Protein AF-A0A6A4Z0M7-F1 (afdb_monomer_lite)

Radius of gyration: 63.77 Å; chains: 1; bounding box: 146×40×211 Å

InterPro domains:
  IPR013594 Dynein heavy chain, tail [PF08385] (12-282)
  IPR026983 Dynein heavy chain [PTHR46532] (12-653)

pLDDT: mean 80.65, std 9.2, range [35.69, 92.56]

Secondary structure (DSSP, 8-state):
-HHHHHHHHHHHHHHHHHHHHHHHHHHHHHHHHHHHHS---HHHHHHHHHHHHHH---HHHHHHHHHHHHHHHHHHHHHHHHHHHHHHHHTTS----TT--HHHHHHHHHHHHHHHHHHHHHHHHT-HHHHTSTTHHHHHHHHHHHHHHHHHHHHHHHHHHHHHHHHHHHGGGSBSEEE-TTT--EEE---HHHHHHHHHHHHHHHTTPPPPHHHHHHHHTHHHHHHHHHHHHHHHHHHHHHHHTS-HHHHHHHHHHHHHHHHHHHHHHHT-BTT-TTHHHHHHHHHHHHHHHHHHHHHHHHIIIIIIIHHHHHHHH--SS---SS--B-HHHHHHHHHHHHHHHHHHHHHHHHHHHHHHHHHHHHHHHS---TTSPPPPHHHHHHHHHHHHHHHHHHHHHHHHHHHHHHHHHHT--TTS--S--PPPSEEEEEEEETTEEEEES-HHHHHHHHHHHHHHHHHHGGG-BPSS-TTS-TTT--BTHHHHHT-HHHHHHHHHHHHHHHHHHHHHHHHHHHGGGGTHHHHS-HHHHHHHHHTT---HHHHHHHHHHHHHHHHHHHHS-SEEEETTEEEE-HHHHHHHHHHHHHHHHHHHHHHHHHHHHHHHHHHHHHHHHHHHHTS---SHHHHHHHHHHHHHHHHHHHHHHHHHTTT-

Sequence (656 aa):
MYSFHNFLCSVTDYVEFNVRISDLEGLLQKFINDSFENITSIEHSLNLLRKFQTILQRENLKSDLDSKFNVIFQNYGLELEHVLQQYERHKHNPPYPRNLPPVAGNITWSRHLLKRIEEPMKKFESNQNVLASKDAKRIIRMYNKVARTLVAFEYIWYQAWVQYIDTAKAGLQATLIIRHPEDNVLYVNFDPEILQLLREAKCLDRMGIEIPESAKIVLLQEEKFKNYYNELQFALSEYDRIVTKVIPVTAMLLRPHFNDMEFKLRPGMITLTWTSMNIEAYRNHIHTGLQRLEELVTNINDIIENRVEKNLRIVSKTMLVDLPIDQSFSLDEFVTMQSNNIRRAGALLQGKNIEIENAVEDLLKIITQYPLDSHIESVSAEEAMKLKKHYNHFMYQALLHCTKNSLNSIKKRVASRAGANSVMLERPFFEVDVQLSIPRVQLNPSLDEIQLAINRAAQTVLAAAKELFDWGQNDVAKEERTTFFERITKDIEIVRVVLLLTGSVQGLRNTVTEYLESFKQHEWLWMENKDMSYENFLKKNPELQDFERKLKSFVIIDEDITALPAVHNIGALSLNTRNIKLQLKHENAQWKLKYSDNLHNQARKKMESLTEYFRSTMGKLNRKVVDLDSLRFVMNLLKEVRARESGINMEINPVL

Structure (mmCIF, N/CA/C/O backbone):
data_AF-A0A6A4Z0M7-F1
#
_entry.id   AF-A0A6A4Z0M7-F1
#
loop_
_atom_site.group_PDB
_atom_site.id
_atom_site.type_symbol
_atom_site.label_atom_id
_atom_site.label_alt_id
_atom_site.label_comp_id
_atom_site.label_asym_id
_atom_site.label_entity_id
_atom_site.label_seq_id
_atom_site.pdbx_PDB_ins_code
_atom_site.Cartn_x
_atom_site.Cartn_y
_atom_site.Cartn_z
_atom_site.occupancy
_atom_site.B_iso_or_equiv
_atom_site.auth_seq_id
_atom_site.auth_comp_id
_atom_site.auth_asym_id
_atom_site.auth_atom_id
_atom_site.pdbx_PDB_model_num
ATOM 1 N N . MET A 1 1 ? -7.366 0.501 -132.952 1.00 50.88 1 MET A N 1
ATOM 2 C CA . MET A 1 1 ? -7.903 1.605 -132.120 1.00 50.88 1 MET A CA 1
ATOM 3 C C . MET A 1 1 ? -8.005 1.260 -130.632 1.00 50.88 1 MET A C 1
ATOM 5 O O . MET A 1 1 ? -7.652 2.117 -129.838 1.00 50.88 1 MET A O 1
ATOM 9 N N . TYR A 1 2 ? -8.386 0.040 -130.227 1.00 48.66 2 TYR A N 1
ATOM 10 C CA . TYR A 1 2 ? -8.541 -0.318 -128.801 1.00 48.66 2 TYR A CA 1
ATOM 11 C C . TYR A 1 2 ? -7.256 -0.250 -127.941 1.00 48.66 2 TYR A C 1
ATOM 13 O O . TYR A 1 2 ? -7.320 0.180 -126.795 1.00 48.66 2 TYR A O 1
ATOM 21 N N . SER A 1 3 ? -6.073 -0.577 -128.478 1.00 51.53 3 SER A N 1
ATOM 22 C CA . SER A 1 3 ? -4.822 -0.545 -127.689 1.00 51.53 3 SER A CA 1
ATOM 23 C C . SER A 1 3 ? -4.262 0.861 -127.430 1.00 51.53 3 SER A C 1
ATOM 25 O O . SER A 1 3 ? -3.597 1.067 -126.424 1.00 51.53 3 SER A O 1
ATOM 27 N N . PHE A 1 4 ? -4.543 1.840 -128.299 1.00 54.16 4 PHE A N 1
ATOM 28 C CA . PHE A 1 4 ? -4.047 3.217 -128.138 1.00 54.16 4 PHE A CA 1
ATOM 29 C C . PHE A 1 4 ? -4.867 4.006 -127.107 1.00 54.16 4 PHE A C 1
ATOM 31 O O . PHE A 1 4 ? -4.313 4.802 -126.356 1.00 54.16 4 PHE A O 1
ATOM 38 N N . HIS A 1 5 ? -6.176 3.740 -127.026 1.00 53.72 5 HIS A N 1
ATOM 39 C CA . HIS A 1 5 ? -7.052 4.345 -126.022 1.00 53.72 5 HIS A CA 1
ATOM 40 C C . HIS A 1 5 ? -6.735 3.830 -124.608 1.00 53.72 5 HIS A C 1
ATOM 42 O O . HIS A 1 5 ? -6.639 4.627 -123.683 1.00 53.72 5 HIS A O 1
ATOM 48 N N . ASN A 1 6 ? -6.443 2.530 -124.457 1.00 54.94 6 ASN A N 1
ATOM 49 C CA . ASN A 1 6 ? -5.992 1.963 -123.180 1.00 54.94 6 ASN A CA 1
ATOM 50 C C . ASN A 1 6 ? -4.621 2.498 -122.733 1.00 54.94 6 ASN A C 1
ATOM 52 O O . ASN A 1 6 ? -4.396 2.665 -121.539 1.00 54.94 6 ASN A O 1
ATOM 56 N N . PHE A 1 7 ? -3.711 2.796 -123.668 1.00 58.19 7 PHE A N 1
ATOM 57 C CA . PHE A 1 7 ? -2.398 3.354 -123.330 1.00 58.19 7 PHE A CA 1
ATOM 58 C C . PHE A 1 7 ? -2.492 4.824 -122.891 1.00 58.19 7 PHE A C 1
ATOM 60 O O . PHE A 1 7 ? -1.874 5.209 -121.906 1.00 58.19 7 PHE A O 1
ATOM 67 N N . LEU A 1 8 ? -3.314 5.637 -123.566 1.00 57.59 8 LEU A N 1
ATOM 68 C CA . LEU A 1 8 ? -3.583 7.017 -123.143 1.00 57.59 8 LEU A CA 1
ATOM 69 C C . LEU A 1 8 ? -4.331 7.080 -121.805 1.00 57.59 8 LEU A C 1
ATOM 71 O O . LEU A 1 8 ? -3.946 7.887 -120.967 1.00 57.59 8 LEU A O 1
ATOM 75 N N . CYS A 1 9 ? -5.314 6.198 -121.581 1.00 58.38 9 CYS A N 1
ATOM 76 C CA . CYS A 1 9 ? -6.014 6.085 -120.296 1.00 58.38 9 CYS A CA 1
ATOM 77 C C . CYS A 1 9 ? -5.044 5.686 -119.169 1.00 58.38 9 CYS A C 1
ATOM 79 O O . CYS A 1 9 ? -5.021 6.313 -118.119 1.00 58.38 9 CYS A O 1
ATOM 81 N N . SER A 1 10 ? -4.143 4.730 -119.427 1.00 60.78 10 SER A N 1
ATOM 82 C CA . SER A 1 10 ? -3.095 4.327 -118.480 1.00 60.78 10 SER A CA 1
ATOM 83 C C . SER A 1 10 ? -2.123 5.458 -118.126 1.00 60.78 10 SER A C 1
ATOM 85 O O . SER A 1 10 ? -1.654 5.513 -116.990 1.00 60.78 10 SER A O 1
ATOM 87 N N . VAL A 1 11 ? -1.789 6.342 -119.070 1.00 67.31 11 VAL A N 1
ATOM 88 C CA . VAL A 1 11 ? -0.886 7.475 -118.815 1.00 67.31 11 VAL A CA 1
ATOM 89 C C . VAL A 1 11 ? -1.600 8.575 -118.030 1.00 67.31 11 VAL A C 1
ATOM 91 O O . VAL A 1 11 ? -1.011 9.122 -117.099 1.00 67.31 11 VAL A O 1
ATOM 94 N N . THR A 1 12 ? -2.863 8.876 -118.345 1.00 70.69 12 THR A N 1
ATOM 95 C CA . THR A 1 12 ? -3.663 9.819 -117.548 1.00 70.69 12 THR A CA 1
ATOM 96 C C . THR A 1 12 ? -3.908 9.302 -116.132 1.00 70.69 12 THR A C 1
ATOM 98 O O . THR A 1 12 ? -3.716 10.060 -115.183 1.00 70.69 12 THR A O 1
ATOM 101 N N . ASP A 1 13 ? -4.191 8.007 -115.974 1.00 71.56 13 ASP A N 1
ATOM 102 C CA . ASP A 1 13 ? -4.366 7.365 -114.666 1.00 71.56 13 ASP A CA 1
ATOM 103 C C . ASP A 1 13 ? -3.060 7.376 -113.852 1.00 71.56 13 ASP A C 1
ATOM 105 O O . ASP A 1 13 ? -3.078 7.586 -112.641 1.00 71.56 13 ASP A O 1
ATOM 109 N N . TYR A 1 14 ? -1.902 7.210 -114.504 1.00 78.12 14 TYR A N 1
ATOM 110 C CA . TYR A 1 14 ? -0.591 7.288 -113.849 1.00 78.12 14 TYR A CA 1
ATOM 111 C C . TYR A 1 14 ? -0.248 8.706 -113.371 1.00 78.12 14 TYR A C 1
ATOM 113 O O . TYR A 1 14 ? 0.311 8.884 -112.286 1.00 78.12 14 TYR A O 1
ATOM 121 N N . VAL A 1 15 ? -0.586 9.731 -114.159 1.00 78.88 15 VAL A N 1
ATOM 122 C CA . VAL A 1 15 ? -0.394 11.130 -113.753 1.00 78.88 15 VAL A CA 1
ATOM 123 C C . VAL A 1 15 ? -1.333 11.484 -112.600 1.00 78.88 15 VAL A C 1
ATOM 125 O O . VAL A 1 15 ? -0.874 12.055 -111.612 1.00 78.88 15 VAL A O 1
ATOM 128 N N . GLU A 1 16 ? -2.607 11.085 -112.660 1.00 79.00 16 GLU A N 1
ATOM 129 C CA . GLU A 1 16 ? -3.559 11.307 -111.564 1.00 79.00 16 GLU A CA 1
ATOM 130 C C . GLU A 1 16 ? -3.144 10.555 -110.287 1.00 79.00 16 GLU A C 1
ATOM 132 O O . GLU A 1 16 ? -3.212 11.104 -109.185 1.00 79.00 16 GLU A O 1
ATOM 137 N N . PHE A 1 17 ? -2.622 9.333 -110.419 1.00 82.88 17 PHE A N 1
ATOM 138 C CA . PHE A 1 17 ? -2.058 8.576 -109.303 1.00 82.88 17 PHE A CA 1
ATOM 139 C C . PHE A 1 17 ? -0.859 9.290 -108.663 1.00 82.88 17 PHE A C 1
ATOM 141 O O . PHE A 1 17 ? -0.808 9.406 -107.440 1.00 82.88 17 PHE A O 1
ATOM 148 N N . ASN A 1 18 ? 0.077 9.821 -109.456 1.00 81.00 18 ASN A N 1
ATOM 149 C CA . ASN A 1 18 ? 1.222 10.568 -108.922 1.00 81.00 18 ASN A CA 1
ATOM 150 C C . ASN A 1 18 ? 0.806 11.858 -108.208 1.00 81.00 18 ASN A C 1
ATOM 152 O O . ASN A 1 18 ? 1.389 12.184 -107.175 1.00 81.00 18 ASN A O 1
ATOM 156 N N . VAL A 1 19 ? -0.222 12.556 -108.701 1.00 82.75 19 VAL A N 1
ATOM 157 C CA . VAL A 1 19 ? -0.791 13.720 -108.001 1.00 82.75 19 VAL A CA 1
ATOM 158 C C . VAL A 1 19 ? -1.369 13.295 -106.648 1.00 82.75 19 VAL A C 1
ATOM 160 O O . VAL A 1 19 ? -1.004 13.875 -105.630 1.00 82.75 19 VAL A O 1
ATOM 163 N N . ARG A 1 20 ? -2.161 12.213 -106.590 1.00 81.69 20 ARG A N 1
ATOM 164 C CA . ARG A 1 20 ? -2.709 11.699 -105.317 1.00 81.69 20 ARG A CA 1
ATOM 165 C C . ARG A 1 20 ? -1.632 11.211 -104.346 1.00 81.69 20 ARG A C 1
ATOM 167 O O . ARG A 1 20 ? -1.790 11.354 -103.136 1.00 81.69 20 ARG A O 1
ATOM 174 N N . ILE A 1 21 ? -0.541 10.634 -104.851 1.00 82.06 21 ILE A N 1
ATOM 175 C CA . ILE A 1 21 ? 0.611 10.243 -104.030 1.00 82.06 21 ILE A CA 1
ATOM 176 C C . ILE A 1 21 ? 1.326 11.479 -103.476 1.00 82.06 21 ILE A C 1
ATOM 178 O O . ILE A 1 21 ? 1.667 11.482 -102.296 1.00 82.06 21 ILE A O 1
ATOM 182 N N . SER A 1 22 ? 1.499 12.531 -104.278 1.00 79.19 22 SER A N 1
ATOM 183 C CA . SER A 1 22 ? 2.074 13.800 -103.817 1.00 79.19 22 SER A CA 1
ATOM 184 C C . SER A 1 22 ? 1.192 14.482 -102.764 1.00 79.19 22 SER A C 1
ATOM 186 O O . SER A 1 22 ? 1.711 15.005 -101.780 1.00 79.19 22 SER A O 1
ATOM 188 N N . ASP A 1 23 ? -0.134 14.437 -102.920 1.00 82.56 23 ASP A N 1
ATOM 189 C CA . ASP A 1 23 ? -1.076 14.966 -101.926 1.00 82.56 23 ASP A CA 1
ATOM 190 C C . ASP A 1 23 ? -1.008 14.176 -100.610 1.00 82.56 23 ASP A C 1
ATOM 192 O O . ASP A 1 23 ? -0.993 14.757 -99.522 1.00 82.56 23 ASP A O 1
ATOM 196 N N . LEU A 1 24 ? -0.908 12.844 -100.689 1.00 81.12 24 LEU A N 1
ATOM 197 C CA . LEU A 1 24 ? -0.743 11.981 -99.518 1.00 81.12 24 LEU A CA 1
ATOM 198 C C . LEU A 1 24 ? 0.604 12.216 -98.814 1.00 81.12 24 LEU A C 1
ATOM 200 O O . LEU A 1 24 ? 0.658 12.213 -97.585 1.00 81.12 24 LEU A O 1
ATOM 204 N N . GLU A 1 25 ? 1.679 12.469 -99.564 1.00 76.69 25 GLU A N 1
ATOM 205 C CA . GLU A 1 25 ? 2.967 12.890 -99.003 1.00 76.69 25 GLU A CA 1
ATOM 206 C C . GLU A 1 25 ? 2.863 14.243 -98.290 1.00 76.69 25 GLU A C 1
ATOM 208 O O . GLU A 1 25 ? 3.369 14.376 -97.176 1.00 76.69 25 GLU A O 1
ATOM 213 N N . GLY A 1 26 ? 2.144 15.211 -98.865 1.00 79.88 26 GLY A N 1
ATOM 214 C CA . GLY A 1 26 ? 1.877 16.499 -98.221 1.00 79.88 26 GLY A CA 1
ATOM 215 C C . GLY A 1 26 ? 1.088 16.359 -96.913 1.00 79.88 26 GLY A C 1
ATOM 216 O O . GLY A 1 26 ? 1.413 17.005 -95.913 1.00 79.88 26 GLY A O 1
ATOM 217 N N . LEU A 1 27 ? 0.092 15.466 -96.874 1.00 81.44 27 LEU A N 1
ATOM 218 C CA . LEU A 1 27 ? -0.661 15.152 -95.654 1.00 81.44 27 LEU A CA 1
ATOM 219 C C . LEU A 1 27 ? 0.207 14.455 -94.595 1.00 81.44 27 LEU A C 1
ATOM 221 O O . LEU A 1 27 ? 0.104 14.788 -93.414 1.00 81.44 27 LEU A O 1
ATOM 225 N N . LEU A 1 28 ? 1.082 13.527 -94.999 1.00 79.56 28 LEU A N 1
ATOM 226 C CA . LEU A 1 28 ? 2.035 12.875 -94.095 1.00 79.56 28 LEU A CA 1
ATOM 227 C C . LEU A 1 28 ? 3.052 13.869 -93.530 1.00 79.56 28 LEU A C 1
ATOM 229 O O . LEU A 1 28 ? 3.321 13.837 -92.331 1.00 79.56 28 LEU A O 1
ATOM 233 N N . GLN A 1 29 ? 3.576 14.776 -94.354 1.00 78.25 29 GLN A N 1
ATOM 234 C CA . GLN A 1 29 ? 4.488 15.823 -93.901 1.00 78.25 29 GLN A CA 1
ATOM 235 C C . GLN A 1 29 ? 3.805 16.748 -92.887 1.00 78.25 29 GLN A C 1
ATOM 237 O O . GLN A 1 29 ? 4.373 17.050 -91.838 1.00 78.25 29 GLN A O 1
ATOM 242 N N . LYS A 1 30 ? 2.552 17.143 -93.143 1.00 81.31 30 LYS A N 1
ATOM 243 C CA . LYS A 1 30 ? 1.756 17.918 -92.184 1.00 81.31 30 LYS A CA 1
ATOM 244 C C . LYS A 1 30 ? 1.558 17.161 -90.867 1.00 81.31 30 LYS A C 1
ATOM 246 O O . LYS A 1 30 ? 1.801 17.720 -89.807 1.00 81.31 30 LYS A O 1
ATOM 251 N N . PHE A 1 31 ? 1.221 15.874 -90.926 1.00 81.19 31 PHE A N 1
ATOM 252 C CA . PHE A 1 31 ? 1.062 15.039 -89.733 1.00 81.19 31 PHE A CA 1
ATOM 253 C C . PHE A 1 31 ? 2.360 14.894 -88.918 1.00 81.19 31 PHE A C 1
ATOM 255 O O . PHE A 1 31 ? 2.330 14.938 -87.686 1.00 81.19 31 PHE A O 1
ATOM 262 N N . ILE A 1 32 ? 3.508 14.743 -89.588 1.00 78.06 32 ILE A N 1
ATOM 263 C CA . ILE A 1 32 ? 4.829 14.717 -88.944 1.00 78.06 32 ILE A CA 1
ATOM 264 C C . ILE A 1 32 ? 5.106 16.065 -88.273 1.00 78.06 32 ILE A C 1
ATOM 266 O O . ILE A 1 32 ? 5.493 16.094 -87.106 1.00 78.06 32 ILE A O 1
ATOM 270 N N . ASN A 1 33 ? 4.867 17.176 -88.972 1.00 79.88 33 ASN A N 1
ATOM 271 C CA . ASN A 1 33 ? 5.033 18.522 -88.427 1.00 79.88 33 ASN A CA 1
ATOM 272 C C . ASN A 1 33 ? 4.191 18.733 -87.162 1.00 79.88 33 ASN A C 1
ATOM 274 O O . ASN A 1 33 ? 4.767 19.043 -86.120 1.00 79.88 33 ASN A O 1
ATOM 278 N N . ASP A 1 34 ? 2.889 18.449 -87.226 1.00 79.50 34 ASP A N 1
ATOM 279 C CA . ASP A 1 34 ? 1.951 18.598 -86.106 1.00 79.50 34 ASP A CA 1
ATOM 280 C C . ASP A 1 34 ? 2.355 17.716 -84.902 1.00 79.50 34 ASP A C 1
ATOM 282 O O . ASP A 1 34 ? 2.246 18.123 -83.743 1.00 79.50 34 ASP A O 1
ATOM 286 N N . SER A 1 35 ? 2.891 16.514 -85.157 1.00 77.19 35 SER A N 1
ATOM 287 C CA . SER A 1 35 ? 3.343 15.586 -84.106 1.00 77.19 35 SER A CA 1
ATOM 288 C C . SER A 1 35 ? 4.581 16.079 -83.346 1.00 77.19 35 SER A C 1
ATOM 290 O O . SER A 1 35 ? 4.763 15.732 -82.178 1.00 77.19 35 SER A O 1
ATOM 292 N N . PHE A 1 36 ? 5.443 16.872 -83.991 1.00 74.75 36 PHE A N 1
ATOM 293 C CA . PHE A 1 36 ? 6.671 17.410 -83.394 1.00 74.75 36 PHE A CA 1
ATOM 294 C C . PHE A 1 36 ? 6.535 18.867 -82.909 1.00 74.75 36 PHE A C 1
ATOM 296 O O . PHE A 1 36 ? 7.485 19.394 -82.334 1.00 74.75 36 PHE A O 1
ATOM 303 N N . GLU A 1 37 ? 5.380 19.516 -83.083 1.00 71.94 37 GLU A N 1
ATOM 304 C CA . GLU A 1 37 ? 5.102 20.835 -82.491 1.00 71.94 37 GLU A CA 1
ATOM 305 C C . GLU A 1 37 ? 4.818 20.750 -80.980 1.00 71.94 37 GLU A C 1
ATOM 307 O O . GLU A 1 37 ? 5.253 21.614 -80.221 1.00 71.94 37 GLU A O 1
ATOM 312 N N . ASN A 1 38 ? 4.179 19.668 -80.514 1.00 66.69 38 ASN A N 1
ATOM 313 C CA . ASN A 1 38 ? 3.804 19.461 -79.107 1.00 66.69 38 ASN A CA 1
ATOM 314 C C . ASN A 1 38 ? 4.662 18.390 -78.411 1.00 66.69 38 ASN A C 1
ATOM 316 O O . ASN A 1 38 ? 4.164 17.387 -77.894 1.00 66.69 38 ASN A O 1
ATOM 320 N N . ILE A 1 39 ? 5.978 18.595 -78.391 1.00 66.94 39 ILE A N 1
ATOM 321 C CA . ILE A 1 39 ? 6.915 17.676 -77.733 1.00 66.94 39 ILE A CA 1
ATOM 322 C C . ILE A 1 39 ? 6.920 17.905 -76.214 1.00 66.94 39 ILE A C 1
ATOM 324 O O . ILE A 1 39 ? 7.393 18.931 -75.735 1.00 66.94 39 ILE A O 1
ATOM 328 N N . THR A 1 40 ? 6.468 16.913 -75.442 1.00 66.69 40 THR A N 1
ATOM 329 C CA . THR A 1 40 ? 6.517 16.929 -73.964 1.00 66.69 40 THR A CA 1
ATOM 330 C C . THR A 1 40 ? 7.751 16.237 -73.379 1.00 66.69 40 THR A C 1
ATOM 332 O O . THR A 1 40 ? 8.163 16.549 -72.266 1.00 66.69 40 THR A O 1
ATOM 335 N N . SER A 1 41 ? 8.357 15.295 -74.109 1.00 76.00 41 SER A N 1
ATOM 336 C CA . SER A 1 41 ? 9.548 14.557 -73.672 1.00 76.00 41 SER A CA 1
ATOM 337 C C . SER A 1 41 ? 10.478 14.252 -74.843 1.00 76.00 41 SER A C 1
ATOM 339 O O . SER A 1 41 ? 10.046 13.795 -75.908 1.00 76.00 41 SER A O 1
ATOM 341 N N . ILE A 1 42 ? 11.777 14.467 -74.625 1.00 77.69 42 ILE A N 1
ATOM 342 C CA . ILE A 1 42 ? 12.834 14.203 -75.608 1.00 77.69 42 ILE A CA 1
ATOM 343 C C . ILE A 1 42 ? 12.934 12.707 -75.901 1.00 77.69 42 ILE A C 1
ATOM 345 O O . ILE A 1 42 ? 13.055 12.310 -77.057 1.00 77.69 42 ILE A O 1
ATOM 349 N N . GLU A 1 43 ? 12.807 11.854 -74.884 1.00 75.69 43 GLU A N 1
ATOM 350 C CA . GLU A 1 43 ? 12.867 10.403 -75.066 1.00 75.69 43 GLU A CA 1
ATOM 351 C C . GLU A 1 43 ? 11.693 9.876 -75.898 1.00 75.69 43 GLU A C 1
ATOM 353 O O . GLU A 1 43 ? 11.891 9.065 -76.807 1.00 75.69 43 GLU A O 1
ATOM 358 N N . HIS A 1 44 ? 10.481 10.366 -75.627 1.00 79.50 44 HIS A N 1
ATOM 359 C CA . HIS A 1 44 ? 9.305 10.005 -76.414 1.00 79.50 44 HIS A CA 1
ATOM 360 C C . HIS A 1 44 ? 9.462 10.445 -77.873 1.00 79.50 44 HIS A C 1
ATOM 362 O O . HIS A 1 44 ? 9.219 9.659 -78.788 1.00 79.50 44 HIS A O 1
ATOM 368 N N . SER A 1 45 ? 9.956 11.665 -78.085 1.00 78.94 45 SER A N 1
ATOM 369 C CA . SER A 1 45 ? 10.145 12.243 -79.419 1.00 78.94 45 SER A CA 1
ATOM 370 C C . SER A 1 45 ? 11.231 11.530 -80.217 1.00 78.94 45 SER A C 1
ATOM 372 O O . SER A 1 45 ? 11.049 11.272 -81.403 1.00 78.94 45 SER A O 1
ATOM 374 N N . LEU A 1 46 ? 12.328 11.128 -79.571 1.00 75.88 46 LEU A N 1
ATOM 375 C CA . LEU A 1 46 ? 13.377 10.320 -80.196 1.00 75.88 46 LEU A CA 1
ATOM 376 C C . LEU A 1 46 ? 12.879 8.922 -80.579 1.00 75.88 46 LEU A C 1
ATOM 378 O O . LEU A 1 46 ? 13.215 8.418 -81.651 1.00 75.88 46 LEU A O 1
ATOM 382 N N . ASN A 1 47 ? 12.056 8.295 -79.735 1.00 78.62 47 ASN A N 1
ATOM 383 C CA . ASN A 1 47 ? 11.450 7.001 -80.047 1.00 78.62 47 ASN A CA 1
ATOM 384 C C . ASN A 1 47 ? 10.425 7.106 -81.187 1.00 78.62 47 ASN A C 1
ATOM 386 O O . ASN A 1 47 ? 10.396 6.241 -82.064 1.00 78.62 47 ASN A O 1
ATOM 390 N N . LEU A 1 48 ? 9.608 8.162 -81.202 1.00 80.00 48 LEU A N 1
ATOM 391 C CA . LEU A 1 48 ? 8.649 8.436 -82.272 1.00 80.00 48 LEU A CA 1
ATOM 392 C C . LEU A 1 48 ? 9.365 8.684 -83.606 1.00 80.00 48 LEU A C 1
ATOM 394 O O . LEU A 1 48 ? 9.006 8.091 -84.622 1.00 80.00 48 LEU A O 1
ATOM 398 N N . LEU A 1 49 ? 10.439 9.475 -83.585 1.00 77.62 49 LEU A N 1
ATOM 399 C CA . LEU A 1 49 ? 11.264 9.738 -84.759 1.00 77.62 49 LEU A CA 1
ATOM 400 C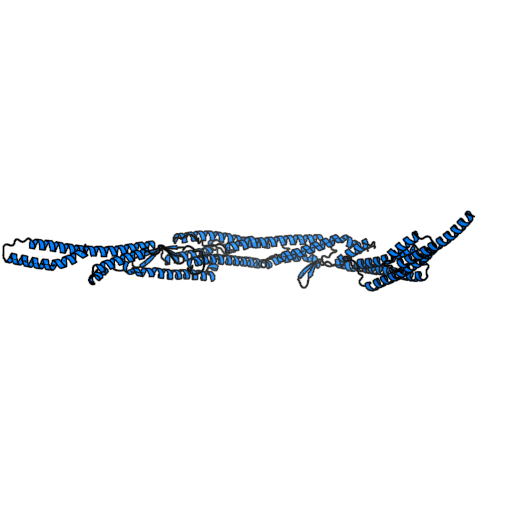 C . LEU A 1 49 ? 11.895 8.453 -85.310 1.00 77.62 49 LEU A C 1
ATOM 402 O O . LEU A 1 49 ? 11.839 8.222 -86.516 1.00 77.62 49 LEU A O 1
ATOM 406 N N . ARG A 1 50 ? 12.418 7.565 -84.451 1.00 76.69 50 ARG A N 1
ATOM 407 C CA . ARG A 1 50 ? 12.930 6.248 -84.880 1.00 76.69 50 ARG A CA 1
ATOM 408 C C . ARG A 1 50 ? 11.857 5.387 -85.553 1.00 76.69 50 ARG A C 1
ATOM 410 O O . ARG A 1 50 ? 12.142 4.721 -86.549 1.00 76.69 50 ARG A O 1
ATOM 417 N N . LYS A 1 51 ? 10.619 5.407 -85.045 1.00 79.31 51 LYS A N 1
ATOM 418 C CA . LYS A 1 51 ? 9.493 4.702 -85.681 1.00 79.31 51 LYS A CA 1
ATOM 419 C C . LYS A 1 51 ? 9.202 5.269 -87.071 1.00 79.31 51 LYS A C 1
ATOM 421 O O . LYS A 1 51 ? 9.087 4.493 -88.016 1.00 79.31 51 LYS A O 1
ATOM 426 N N . PHE A 1 52 ? 9.165 6.593 -87.221 1.00 76.75 52 PHE A N 1
ATOM 427 C CA . PHE A 1 52 ? 8.962 7.224 -88.527 1.00 76.75 52 PHE A CA 1
ATOM 428 C C . PHE A 1 52 ? 10.112 6.959 -89.507 1.00 76.75 52 PHE A C 1
ATOM 430 O O . PHE A 1 52 ? 9.840 6.646 -90.660 1.00 76.75 52 PHE A O 1
ATOM 437 N N . GLN A 1 53 ? 11.370 6.959 -89.052 1.00 74.00 53 GLN A N 1
ATOM 438 C CA . GLN A 1 53 ? 12.527 6.574 -89.877 1.00 74.00 53 GLN A CA 1
ATOM 439 C C . GLN A 1 53 ? 12.469 5.118 -90.364 1.00 74.00 53 GLN A C 1
ATOM 441 O O . GLN A 1 53 ? 12.978 4.809 -91.435 1.00 74.00 53 GLN A O 1
ATOM 446 N N . THR A 1 54 ? 11.850 4.219 -89.593 1.00 75.81 54 THR A N 1
ATOM 447 C CA . THR A 1 54 ? 11.687 2.811 -89.996 1.00 75.81 54 THR A CA 1
ATOM 448 C C . THR A 1 54 ? 10.590 2.650 -91.054 1.00 75.81 54 THR A C 1
ATOM 450 O O . THR A 1 54 ? 10.699 1.801 -91.935 1.00 75.81 54 THR A O 1
ATOM 453 N N . ILE A 1 55 ? 9.533 3.464 -90.976 1.00 74.50 55 ILE A N 1
ATOM 454 C CA . ILE A 1 55 ? 8.351 3.382 -91.849 1.00 74.50 55 ILE A CA 1
ATOM 455 C C . ILE A 1 55 ? 8.565 4.145 -93.170 1.00 74.50 55 ILE A C 1
ATOM 457 O O . ILE A 1 55 ? 8.040 3.741 -94.207 1.00 74.50 55 ILE A O 1
ATOM 461 N N . LEU A 1 56 ? 9.336 5.237 -93.154 1.00 69.44 56 LEU A N 1
ATOM 462 C CA . LEU A 1 56 ? 9.490 6.161 -94.281 1.00 69.44 56 LEU A CA 1
ATOM 463 C C . LEU A 1 56 ? 10.885 6.018 -94.914 1.00 69.44 56 LEU A C 1
ATOM 465 O O . LEU A 1 56 ? 11.877 6.462 -94.346 1.00 69.44 56 LEU A O 1
ATOM 469 N N . GLN A 1 57 ? 10.962 5.431 -96.115 1.00 66.75 57 GLN A N 1
ATOM 470 C CA . GLN A 1 57 ? 12.222 5.276 -96.872 1.00 66.75 57 GLN A CA 1
ATOM 471 C C . GLN A 1 57 ? 12.361 6.223 -98.080 1.00 66.75 57 GLN A C 1
ATOM 473 O O . GLN A 1 57 ? 13.353 6.157 -98.802 1.00 66.75 57 GLN A O 1
ATOM 478 N N . ARG A 1 58 ? 11.385 7.108 -98.322 1.00 68.56 58 ARG A N 1
ATOM 479 C CA . ARG A 1 58 ? 11.414 8.059 -99.450 1.00 68.56 58 ARG A CA 1
ATOM 480 C C . ARG A 1 58 ? 12.302 9.271 -99.138 1.00 68.56 58 ARG A C 1
ATOM 482 O O . ARG A 1 58 ? 12.267 9.794 -98.026 1.00 68.56 58 ARG A O 1
ATOM 489 N N . GLU A 1 59 ? 13.061 9.744 -100.128 1.00 67.00 59 GLU A N 1
ATOM 490 C CA . GLU A 1 59 ? 14.099 10.776 -99.949 1.00 67.00 59 GLU A CA 1
ATOM 491 C C . GLU A 1 59 ? 13.557 12.136 -99.470 1.00 67.00 59 GLU A C 1
ATOM 493 O O . GLU A 1 59 ? 14.151 12.738 -98.575 1.00 67.00 59 GLU A O 1
ATOM 498 N N . ASN A 1 60 ? 12.399 12.581 -99.975 1.00 67.31 60 ASN A N 1
ATOM 499 C CA . ASN A 1 60 ? 11.783 13.860 -99.579 1.00 67.31 60 ASN A CA 1
ATOM 500 C C . ASN A 1 60 ? 11.344 13.890 -98.107 1.00 67.31 60 ASN A C 1
ATOM 502 O O . ASN A 1 60 ? 11.433 14.919 -97.448 1.00 67.31 60 ASN A O 1
ATOM 506 N N . LEU A 1 61 ? 10.892 12.755 -97.570 1.00 67.81 61 LEU A N 1
ATOM 507 C CA . LEU A 1 61 ? 10.471 12.649 -96.169 1.00 67.81 61 LEU A CA 1
ATOM 508 C C . LEU A 1 61 ? 11.672 12.474 -95.231 1.00 67.81 61 LEU A C 1
ATOM 510 O O . LEU A 1 61 ? 11.605 12.827 -94.057 1.00 67.81 61 LEU A O 1
ATOM 514 N N . LYS A 1 62 ? 12.797 11.965 -95.743 1.00 69.81 62 LYS A N 1
ATOM 515 C CA . LYS A 1 62 ? 14.035 11.806 -94.976 1.00 69.81 62 LYS A CA 1
ATOM 516 C C . LYS A 1 62 ? 14.671 13.155 -94.625 1.00 69.81 62 LYS A C 1
ATOM 518 O O . LYS A 1 62 ? 15.101 13.335 -93.489 1.00 69.81 62 LYS A O 1
ATOM 523 N N . SER A 1 63 ? 14.684 14.107 -95.560 1.00 70.69 63 SER A N 1
ATOM 524 C CA . SER A 1 63 ? 15.179 15.467 -95.298 1.00 70.69 63 SER A CA 1
ATOM 525 C C . SER A 1 63 ? 14.298 16.224 -94.294 1.00 70.69 63 SER A C 1
ATOM 527 O O . SER A 1 63 ? 14.818 16.935 -93.432 1.00 70.69 63 SER A O 1
ATOM 529 N N . ASP A 1 64 ? 12.979 16.012 -94.338 1.00 71.88 64 ASP A N 1
ATOM 530 C CA . ASP A 1 64 ? 12.028 16.565 -93.366 1.00 71.88 64 ASP A CA 1
ATOM 531 C C . ASP A 1 64 ? 12.255 15.983 -91.957 1.00 71.88 64 ASP A C 1
ATOM 533 O O . ASP A 1 64 ? 12.360 16.732 -90.983 1.00 71.88 64 ASP A O 1
ATOM 537 N N . LEU A 1 65 ? 12.471 14.667 -91.840 1.00 74.00 65 LEU A N 1
ATOM 538 C CA . LEU A 1 65 ? 12.816 14.010 -90.571 1.00 74.00 65 LEU A CA 1
ATOM 539 C C . LEU A 1 65 ? 14.151 14.502 -89.984 1.00 74.00 65 LEU A C 1
ATOM 541 O O . LEU A 1 65 ? 14.243 14.711 -88.772 1.00 74.00 65 LEU A O 1
ATOM 545 N N . ASP A 1 66 ? 15.168 14.731 -90.819 1.00 72.88 66 ASP A N 1
ATOM 546 C CA . ASP A 1 66 ? 16.451 15.297 -90.378 1.00 72.88 66 ASP A CA 1
ATOM 547 C C . ASP A 1 66 ? 16.281 16.737 -89.852 1.00 72.88 66 ASP A C 1
ATOM 549 O O . ASP A 1 66 ? 16.908 17.126 -88.860 1.00 72.88 66 ASP A O 1
ATOM 553 N N . SER A 1 67 ? 15.371 17.521 -90.443 1.00 76.75 67 SER A N 1
ATOM 554 C CA . SER A 1 67 ? 15.021 18.855 -89.936 1.00 76.75 67 SER A CA 1
ATOM 555 C C . SER A 1 67 ? 14.371 18.793 -88.544 1.00 76.75 67 SER A C 1
ATOM 557 O O . SER A 1 67 ? 14.738 19.566 -87.656 1.00 76.75 67 SER A O 1
ATOM 559 N N . LYS A 1 68 ? 13.489 17.813 -88.296 1.00 76.38 68 LYS A N 1
ATOM 560 C CA . LYS A 1 68 ? 12.850 17.595 -86.985 1.00 76.38 68 LYS A CA 1
ATOM 561 C C . LYS A 1 68 ? 13.813 17.078 -85.934 1.00 76.38 68 LYS A C 1
ATOM 563 O O . LYS A 1 68 ? 13.708 17.461 -84.769 1.00 76.38 68 LYS A O 1
ATOM 568 N N . PHE A 1 69 ? 14.801 16.286 -86.330 1.00 75.88 69 PHE A N 1
ATOM 569 C CA . PHE A 1 69 ? 15.854 15.862 -85.419 1.00 75.88 69 PHE A CA 1
ATOM 570 C C . PHE A 1 69 ? 16.656 17.062 -84.879 1.00 75.88 69 PHE A C 1
ATOM 572 O O . PHE A 1 69 ? 16.972 17.100 -83.689 1.00 75.88 69 PHE A O 1
ATOM 579 N N . ASN A 1 70 ? 16.914 18.084 -85.707 1.00 77.75 70 ASN A N 1
ATOM 580 C CA . ASN A 1 70 ? 17.540 19.332 -85.251 1.00 77.75 70 ASN A CA 1
ATOM 581 C C . ASN A 1 70 ? 16.663 20.099 -84.244 1.00 77.75 70 ASN A C 1
ATOM 583 O O . ASN A 1 70 ? 17.193 20.633 -83.272 1.00 77.75 70 ASN A O 1
ATOM 587 N N . VAL A 1 71 ? 15.336 20.112 -84.424 1.00 79.38 71 VAL A N 1
ATOM 588 C CA . VAL A 1 71 ? 14.391 20.729 -83.468 1.00 79.38 71 VAL A CA 1
ATOM 589 C C . VAL A 1 71 ? 14.428 20.011 -82.115 1.00 79.38 71 VAL A C 1
ATOM 591 O O . VAL A 1 71 ? 14.549 20.652 -81.072 1.00 79.38 71 VAL A O 1
ATOM 594 N N . ILE A 1 72 ? 14.418 18.673 -82.113 1.00 78.94 72 ILE A N 1
ATOM 595 C CA . ILE A 1 72 ? 14.550 17.874 -80.882 1.00 78.94 72 ILE A CA 1
ATOM 596 C C . ILE A 1 72 ? 15.898 18.156 -80.198 1.00 78.94 72 ILE A C 1
ATOM 598 O O . ILE A 1 72 ? 15.966 18.255 -78.973 1.00 78.94 72 ILE A O 1
ATOM 602 N N . PHE A 1 73 ? 16.968 18.331 -80.975 1.00 80.38 73 PHE A N 1
ATOM 603 C CA . PHE A 1 73 ? 18.288 18.656 -80.441 1.00 80.38 73 PHE A CA 1
ATOM 604 C C . PHE A 1 73 ? 18.357 20.074 -79.845 1.00 80.38 73 PHE A C 1
ATOM 606 O O . PHE A 1 73 ? 19.004 20.280 -78.819 1.00 80.38 73 PHE A O 1
ATOM 613 N N . GLN A 1 74 ? 17.653 21.052 -80.422 1.00 80.44 74 GLN A N 1
ATOM 614 C CA . GLN A 1 74 ? 17.506 22.383 -79.819 1.00 80.44 74 GLN A CA 1
ATOM 615 C C . GLN A 1 74 ? 16.723 22.327 -78.498 1.00 80.44 74 GLN A C 1
ATOM 617 O O . GLN A 1 74 ? 17.159 22.932 -77.518 1.00 80.44 74 GLN A O 1
ATOM 622 N N . ASN A 1 75 ? 15.649 21.533 -78.428 1.00 81.44 75 ASN A N 1
ATOM 623 C CA . ASN A 1 75 ? 14.913 21.293 -77.181 1.00 81.44 75 ASN A CA 1
ATOM 624 C C . ASN A 1 75 ? 15.781 20.607 -76.112 1.00 81.44 75 ASN A C 1
ATOM 626 O O . ASN A 1 75 ? 15.684 20.945 -74.935 1.00 81.44 75 ASN A O 1
ATOM 630 N N . TYR A 1 76 ? 16.689 19.710 -76.509 1.00 83.56 76 TYR A N 1
ATOM 631 C CA . TYR A 1 76 ? 17.703 19.152 -75.606 1.00 83.56 76 TYR A CA 1
ATOM 632 C C . TYR A 1 76 ? 18.671 20.218 -75.080 1.00 83.56 76 TYR A C 1
ATOM 634 O O . TYR A 1 76 ? 19.022 20.205 -73.902 1.00 83.56 76 TYR A O 1
ATOM 642 N N . GLY A 1 77 ? 19.053 21.188 -75.916 1.00 83.19 77 GLY A N 1
ATOM 643 C CA . GLY A 1 77 ? 19.803 22.364 -75.472 1.00 83.19 77 GLY A CA 1
ATOM 644 C C . GLY A 1 77 ? 19.083 23.147 -74.365 1.00 83.19 77 GLY A C 1
ATOM 645 O O . GLY A 1 77 ? 19.716 23.507 -73.375 1.00 83.19 77 GLY A O 1
ATOM 646 N N . LEU A 1 78 ? 17.766 23.344 -74.492 1.00 83.38 78 LEU A N 1
ATOM 647 C CA . LEU A 1 78 ? 16.944 24.002 -73.467 1.00 83.38 78 LEU A CA 1
ATOM 648 C C . LEU A 1 78 ? 16.813 23.158 -72.188 1.00 83.38 78 LEU A C 1
ATOM 650 O O . LEU A 1 78 ? 16.894 23.698 -71.085 1.00 83.38 78 LEU A O 1
ATOM 654 N N . GLU A 1 79 ? 16.659 21.834 -72.300 1.00 83.62 79 GLU A N 1
ATOM 655 C CA . GLU A 1 79 ? 16.642 20.948 -71.127 1.00 83.62 79 GLU A CA 1
ATOM 656 C C . GLU A 1 79 ? 17.989 20.965 -70.390 1.00 83.62 79 GLU A C 1
ATOM 658 O O . GLU A 1 79 ? 18.026 20.992 -69.160 1.00 83.62 79 GLU A O 1
ATOM 663 N N . LEU A 1 80 ? 19.101 21.018 -71.124 1.00 84.88 80 LEU A N 1
ATOM 664 C CA . LEU A 1 80 ? 20.435 21.128 -70.546 1.00 84.88 80 LEU A CA 1
ATOM 665 C C . LEU A 1 80 ? 20.627 22.450 -69.786 1.00 84.88 80 LEU A C 1
ATOM 667 O O . LEU A 1 80 ? 21.203 22.452 -68.697 1.00 84.88 80 LEU A O 1
ATOM 671 N N . GLU A 1 81 ? 20.122 23.563 -70.324 1.00 85.44 81 GLU A N 1
ATOM 672 C CA . GLU A 1 81 ? 20.093 24.850 -69.619 1.00 85.44 81 GLU A CA 1
ATOM 673 C C . GLU A 1 81 ? 19.227 24.778 -68.357 1.00 85.44 81 GLU A C 1
ATOM 675 O O . GLU A 1 81 ? 19.632 25.274 -67.305 1.00 85.44 81 GLU A O 1
ATOM 680 N N . HIS A 1 82 ? 18.083 24.094 -68.417 1.00 86.12 82 HIS A N 1
ATOM 681 C CA . HIS A 1 82 ? 17.238 23.880 -67.246 1.00 86.12 82 HIS A CA 1
ATOM 682 C C . HIS A 1 82 ? 17.939 23.037 -66.169 1.00 86.12 82 HIS A C 1
ATOM 684 O O . HIS A 1 82 ? 17.895 23.389 -64.992 1.00 86.12 82 HIS A O 1
ATOM 690 N N . VAL A 1 83 ? 18.634 21.958 -66.546 1.00 85.31 83 VAL A N 1
ATOM 691 C CA . VAL A 1 83 ? 19.427 21.142 -65.608 1.00 85.31 83 VAL A CA 1
ATOM 692 C C . VAL A 1 83 ? 20.566 21.958 -64.992 1.00 85.31 83 VAL A C 1
ATOM 694 O O . VAL A 1 83 ? 20.817 21.847 -63.792 1.00 85.31 83 VAL A O 1
ATOM 697 N N . LEU A 1 84 ? 21.220 22.826 -65.768 1.00 85.44 84 LEU A N 1
ATOM 698 C CA . LEU A 1 84 ? 22.236 23.738 -65.243 1.00 85.44 84 LEU A CA 1
ATOM 699 C C . LEU A 1 84 ? 21.641 24.737 -64.237 1.00 85.44 84 LEU A C 1
ATOM 701 O O . LEU A 1 84 ? 22.206 24.916 -63.160 1.00 85.44 84 LEU A O 1
ATOM 705 N N . GLN A 1 85 ? 20.480 25.327 -64.531 1.00 87.00 85 GLN A N 1
ATOM 706 C CA . GLN A 1 85 ? 19.768 26.200 -63.589 1.00 87.00 85 GLN A CA 1
ATOM 707 C C . GLN A 1 85 ? 19.358 25.453 -62.313 1.00 87.00 85 GLN A C 1
ATOM 709 O O . GLN A 1 85 ? 19.477 25.994 -61.213 1.00 87.00 85 GLN A O 1
ATOM 714 N N . GLN A 1 86 ? 18.903 24.200 -62.435 1.00 85.31 86 GLN A N 1
ATOM 715 C CA . GLN A 1 86 ? 18.606 23.345 -61.283 1.00 85.31 86 GLN A CA 1
ATOM 716 C C . GLN A 1 86 ? 19.861 23.091 -60.443 1.00 85.31 86 GLN A C 1
ATOM 718 O O . GLN A 1 86 ? 19.796 23.181 -59.216 1.00 85.31 86 GLN A O 1
ATOM 723 N N . TYR A 1 87 ? 21.000 22.830 -61.086 1.00 86.56 87 TYR A N 1
ATOM 724 C CA . TYR A 1 87 ? 22.272 22.664 -60.395 1.00 86.56 87 TYR A CA 1
ATOM 725 C C . TYR A 1 87 ? 22.687 23.944 -59.659 1.00 86.56 87 TYR A C 1
ATOM 727 O O . TYR A 1 87 ? 22.956 23.890 -58.464 1.00 86.56 87 TYR A O 1
ATOM 735 N N . GLU A 1 88 ? 22.685 25.102 -60.322 1.00 84.88 88 GLU A N 1
ATOM 736 C CA . GLU A 1 88 ? 23.088 26.377 -59.712 1.00 84.88 88 GLU A CA 1
ATOM 737 C C . GLU A 1 88 ? 22.179 26.782 -58.545 1.00 84.88 88 GLU A C 1
ATOM 739 O O . GLU A 1 88 ? 22.670 27.219 -57.504 1.00 84.88 88 GLU A O 1
ATOM 744 N N . ARG A 1 89 ? 20.864 26.568 -58.676 1.00 87.06 89 ARG A N 1
ATOM 745 C CA . ARG A 1 89 ? 19.882 26.888 -57.632 1.00 87.06 89 ARG A CA 1
ATOM 746 C C . ARG A 1 89 ? 20.018 26.002 -56.394 1.00 87.06 89 ARG A C 1
ATOM 748 O O . ARG A 1 89 ? 19.815 26.479 -55.280 1.00 87.06 89 ARG A O 1
ATOM 755 N N . HIS A 1 90 ? 20.330 24.721 -56.581 1.00 85.12 90 HIS A N 1
ATOM 756 C CA . HIS A 1 90 ? 20.323 23.724 -55.508 1.00 85.12 90 HIS A CA 1
ATOM 757 C C . HIS A 1 90 ? 21.718 23.254 -55.075 1.00 85.12 90 HIS A C 1
ATOM 759 O O . HIS A 1 90 ? 21.821 22.408 -54.193 1.00 85.12 90 HIS A O 1
ATOM 765 N N . LYS A 1 91 ? 22.798 23.833 -55.614 1.00 77.44 91 LYS A N 1
ATOM 766 C CA . LYS A 1 91 ? 24.192 23.451 -55.325 1.00 77.44 91 LYS A CA 1
ATOM 767 C C . LYS A 1 91 ? 24.529 23.385 -53.830 1.00 77.44 91 LYS A C 1
ATOM 769 O O . LYS A 1 91 ? 25.320 22.539 -53.424 1.00 77.44 91 LYS A O 1
ATOM 774 N N . HIS A 1 92 ? 23.967 24.288 -53.028 1.00 76.81 92 HIS A N 1
ATOM 775 C CA . HIS A 1 92 ? 24.245 24.366 -51.591 1.00 76.81 92 HIS A CA 1
ATOM 776 C C . HIS A 1 92 ? 23.373 23.434 -50.744 1.00 76.81 92 HIS A 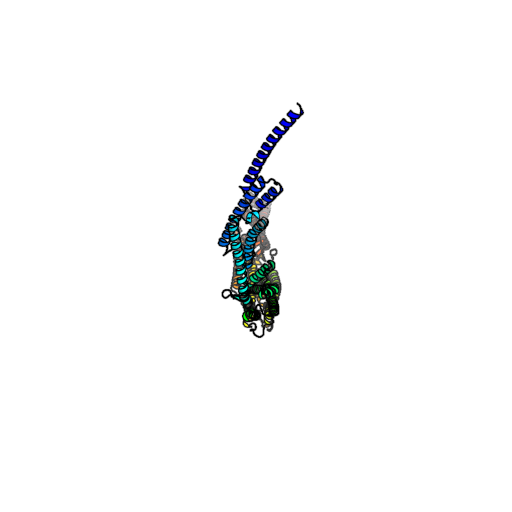C 1
ATOM 778 O O . HIS A 1 92 ? 23.806 23.040 -49.672 1.00 76.81 92 HIS A O 1
ATOM 784 N N . ASN A 1 93 ? 22.176 23.082 -51.221 1.00 77.62 93 ASN A N 1
ATOM 785 C CA . ASN A 1 93 ? 21.227 22.202 -50.537 1.00 77.62 93 ASN A CA 1
ATOM 786 C C . ASN A 1 93 ? 20.443 21.403 -51.585 1.00 77.62 93 ASN A C 1
ATOM 788 O O . ASN A 1 93 ? 19.327 21.793 -51.962 1.00 77.62 93 ASN A O 1
ATOM 792 N N . PRO A 1 94 ? 21.034 20.322 -52.114 1.00 81.06 94 PRO A N 1
ATOM 793 C CA . PRO A 1 94 ? 20.379 19.541 -53.140 1.00 81.06 94 PRO A CA 1
ATOM 794 C C . PRO A 1 94 ? 19.222 18.729 -52.548 1.00 81.06 94 PRO A C 1
ATOM 796 O O . PRO A 1 94 ? 19.349 18.164 -51.461 1.00 81.06 94 PRO A O 1
ATOM 799 N N . PRO A 1 95 ? 18.077 18.644 -53.243 1.00 79.00 95 PRO A N 1
ATOM 800 C CA . PRO A 1 95 ? 16.984 17.786 -52.818 1.00 79.00 95 PRO A CA 1
ATOM 801 C C . PRO A 1 95 ? 17.343 16.324 -53.110 1.00 79.00 95 PRO A C 1
ATOM 803 O O . PRO A 1 95 ? 17.350 15.894 -54.264 1.00 79.00 95 PRO A O 1
ATOM 806 N N . TYR A 1 96 ? 17.626 15.550 -52.064 1.00 79.81 96 TYR A N 1
ATOM 807 C CA . TYR A 1 96 ? 17.834 14.102 -52.147 1.00 79.81 96 TYR A CA 1
ATOM 808 C C . TYR A 1 96 ? 16.817 13.332 -51.281 1.00 79.81 96 TYR A C 1
ATOM 810 O O . TYR A 1 96 ? 16.177 13.914 -50.401 1.00 79.81 96 TYR A O 1
ATOM 818 N N . PRO A 1 97 ? 16.608 12.025 -51.544 1.00 77.44 97 PRO A N 1
ATOM 819 C CA . PRO A 1 97 ? 15.648 11.206 -50.802 1.00 77.44 97 PRO A CA 1
ATOM 820 C C . PRO A 1 97 ? 15.888 11.173 -49.283 1.00 77.44 97 PRO A C 1
ATOM 822 O O . PRO A 1 97 ? 17.025 11.218 -48.815 1.00 77.44 97 PRO A O 1
ATOM 825 N N . ARG A 1 98 ? 14.806 11.019 -48.505 1.00 76.06 98 ARG A N 1
ATOM 826 C CA . ARG A 1 98 ? 14.873 10.834 -47.042 1.00 76.06 98 ARG A CA 1
ATOM 827 C C . ARG A 1 98 ? 15.697 9.584 -46.690 1.00 76.06 98 ARG A C 1
ATOM 829 O O . ARG A 1 98 ? 15.666 8.601 -47.425 1.00 76.06 98 ARG A O 1
ATOM 836 N N . ASN A 1 99 ? 16.373 9.603 -45.538 1.00 78.50 99 ASN A N 1
ATOM 837 C CA . ASN A 1 99 ? 17.248 8.531 -45.021 1.00 78.50 99 ASN A CA 1
ATOM 838 C C . ASN A 1 99 ? 18.576 8.311 -45.774 1.00 78.50 99 ASN A C 1
ATOM 840 O O . ASN A 1 99 ? 19.244 7.293 -45.545 1.00 78.50 99 ASN A O 1
ATOM 844 N N . LEU A 1 100 ? 18.978 9.248 -46.638 1.00 81.69 100 LEU A N 1
ATOM 845 C CA . LEU A 1 100 ? 20.344 9.329 -47.155 1.00 81.69 100 LEU A CA 1
ATOM 846 C C . LEU A 1 100 ? 21.167 10.299 -46.300 1.00 81.69 100 LEU A C 1
ATOM 848 O O . LEU A 1 100 ? 20.682 11.391 -45.999 1.00 81.69 100 LEU A O 1
ATOM 852 N N . PRO A 1 101 ? 22.398 9.925 -45.918 1.00 84.94 101 PRO A N 1
ATOM 853 C CA . PRO A 1 101 ? 23.331 10.860 -45.304 1.00 84.94 101 PRO A CA 1
ATOM 854 C C . PRO A 1 101 ? 23.672 12.032 -46.230 1.00 84.94 101 PRO A C 1
ATOM 856 O O . PRO A 1 101 ? 23.571 11.878 -47.451 1.00 84.94 101 PRO A O 1
ATOM 859 N N . PRO A 1 102 ? 24.139 13.166 -45.688 1.00 84.00 102 PRO A N 1
ATOM 860 C CA . PRO A 1 102 ? 24.349 14.381 -46.467 1.00 84.00 102 PRO A CA 1
ATOM 861 C C . PRO A 1 102 ? 25.382 14.206 -47.586 1.00 84.00 102 PRO A C 1
ATOM 863 O O . PRO A 1 102 ? 25.091 14.564 -48.726 1.00 84.00 102 PRO A O 1
ATOM 866 N N . VAL A 1 103 ? 26.541 13.588 -47.324 1.00 86.06 103 VAL A N 1
ATOM 867 C CA . VAL A 1 103 ? 27.574 13.387 -48.361 1.00 86.06 103 VAL A CA 1
ATOM 868 C C . VAL A 1 103 ? 27.064 12.470 -49.476 1.00 86.06 103 VAL A C 1
ATOM 870 O O . VAL A 1 103 ? 27.109 12.816 -50.658 1.00 86.06 103 VAL A O 1
ATOM 873 N N . ALA A 1 104 ? 26.524 11.307 -49.105 1.00 86.00 104 ALA A N 1
ATOM 874 C CA . ALA A 1 104 ? 26.010 10.330 -50.062 1.00 86.00 104 ALA A CA 1
ATOM 875 C C . ALA A 1 104 ? 24.793 10.863 -50.844 1.00 86.00 104 ALA A C 1
ATOM 877 O O . ALA A 1 104 ? 24.648 10.580 -52.035 1.00 86.00 104 ALA A O 1
ATOM 878 N N . GLY A 1 105 ? 23.931 11.657 -50.205 1.00 87.19 105 GLY A N 1
ATOM 879 C CA . GLY A 1 105 ? 22.780 12.312 -50.824 1.00 87.19 105 GLY A CA 1
ATOM 880 C C . GLY A 1 105 ? 23.194 13.332 -51.884 1.00 87.19 105 GLY A C 1
ATOM 881 O O . GLY A 1 105 ? 22.691 13.284 -53.009 1.00 87.19 105 GLY A O 1
ATOM 882 N N . ASN A 1 106 ? 24.176 14.181 -51.568 1.00 87.31 106 ASN A N 1
ATOM 883 C CA . ASN A 1 106 ? 24.725 15.176 -52.495 1.00 87.31 106 ASN A CA 1
ATOM 884 C C . ASN A 1 106 ? 25.361 14.513 -53.728 1.00 87.31 106 ASN A C 1
ATOM 886 O O . ASN A 1 106 ? 25.108 14.933 -54.861 1.00 87.31 106 ASN A O 1
ATOM 890 N N . ILE A 1 107 ? 26.123 13.433 -53.527 1.00 87.31 107 ILE A N 1
ATOM 891 C CA . ILE A 1 107 ? 26.721 12.651 -54.621 1.00 87.31 107 ILE A CA 1
ATOM 892 C C . ILE A 1 107 ? 25.637 11.971 -55.468 1.00 87.31 107 ILE A C 1
ATOM 894 O O . ILE A 1 107 ? 25.681 12.038 -56.696 1.00 87.31 107 ILE A O 1
ATOM 898 N N . THR A 1 108 ? 24.619 11.375 -54.838 1.00 87.69 108 THR A N 1
ATOM 899 C CA . THR A 1 108 ? 23.501 10.725 -55.549 1.00 87.69 108 THR A CA 1
ATOM 900 C C . THR A 1 108 ? 22.747 11.711 -56.432 1.00 87.69 108 THR A C 1
ATOM 902 O O . THR A 1 108 ? 22.431 11.398 -57.578 1.00 87.69 108 THR A O 1
ATOM 905 N N . TRP A 1 109 ? 22.471 12.910 -55.915 1.00 89.81 109 TRP A N 1
ATOM 906 C CA . TRP A 1 109 ? 21.811 13.966 -56.675 1.00 89.81 109 TRP A CA 1
ATOM 907 C C . TRP A 1 109 ? 22.658 14.415 -57.873 1.00 89.81 109 TRP A C 1
ATOM 909 O O . TRP A 1 109 ? 22.138 14.494 -58.986 1.00 89.81 109 TRP A O 1
ATOM 919 N N . SER A 1 110 ? 23.969 14.607 -57.682 1.00 88.75 110 SER A N 1
ATOM 920 C CA . SER A 1 110 ? 24.888 14.935 -58.781 1.00 88.75 110 SER A CA 1
ATOM 921 C C . SER A 1 110 ? 24.898 13.850 -59.864 1.00 88.75 110 SER A C 1
ATOM 923 O O . SER A 1 110 ? 24.719 14.145 -61.047 1.00 88.75 110 SER A O 1
ATOM 925 N N . ARG A 1 111 ? 25.002 12.573 -59.467 1.00 88.00 111 ARG A N 1
ATOM 926 C CA . ARG A 1 111 ? 24.959 11.424 -60.387 1.00 88.00 111 ARG A CA 1
ATOM 927 C C . ARG A 1 111 ? 23.618 11.289 -61.102 1.00 88.00 111 ARG A C 1
ATOM 929 O O . ARG A 1 111 ? 23.587 10.901 -62.266 1.00 88.00 111 ARG A O 1
ATOM 936 N N . HIS A 1 112 ? 22.511 11.619 -60.438 1.00 88.38 112 HIS A N 1
ATOM 937 C CA . HIS A 1 112 ? 21.190 11.630 -61.060 1.00 88.38 112 HIS A CA 1
ATOM 938 C C . HIS A 1 112 ? 21.100 12.687 -62.169 1.00 88.38 112 HIS A C 1
ATOM 940 O O . HIS A 1 112 ? 20.663 12.370 -63.276 1.00 88.38 112 HIS A O 1
ATOM 946 N N . LEU A 1 113 ? 21.563 13.914 -61.904 1.00 87.38 113 LEU A N 1
ATOM 947 C CA . LEU A 1 113 ? 21.620 14.970 -62.919 1.00 87.38 113 LEU A CA 1
ATOM 948 C C . LEU A 1 113 ? 22.558 14.597 -64.070 1.00 87.38 113 LEU A C 1
ATOM 950 O O . LEU A 1 113 ? 22.202 14.804 -65.229 1.00 87.38 113 LEU A O 1
ATOM 954 N N . LEU A 1 114 ? 23.711 13.993 -63.763 1.00 87.75 114 LEU A N 1
ATOM 955 C CA . LEU A 1 114 ? 24.662 13.517 -64.766 1.00 87.75 114 LEU A CA 1
ATOM 956 C C . LEU A 1 114 ? 24.032 12.444 -65.665 1.00 87.75 114 LEU A C 1
ATOM 958 O O . LEU A 1 114 ? 24.068 12.565 -66.886 1.00 87.75 114 LEU A O 1
ATOM 962 N N . LYS A 1 115 ? 23.370 11.442 -65.078 1.00 86.88 115 LYS A N 1
ATOM 963 C CA . LYS A 1 115 ? 22.685 10.386 -65.832 1.00 86.88 115 LYS A CA 1
ATOM 964 C C . LYS A 1 115 ? 21.562 10.943 -66.714 1.00 86.88 115 LYS A C 1
ATOM 966 O O . LYS A 1 115 ? 21.426 10.521 -67.860 1.00 86.88 115 LYS A O 1
ATOM 971 N N . ARG A 1 116 ? 20.801 11.926 -66.216 1.00 86.38 116 ARG A N 1
ATOM 972 C CA . ARG A 1 116 ? 19.712 12.581 -66.961 1.00 86.38 116 ARG A CA 1
ATOM 973 C C . ARG A 1 116 ? 20.203 13.313 -68.213 1.00 86.38 116 ARG A C 1
ATOM 975 O O . ARG A 1 116 ? 19.503 13.294 -69.219 1.00 86.38 116 ARG A O 1
ATOM 982 N N . ILE A 1 117 ? 21.379 13.944 -68.171 1.00 85.56 117 ILE A N 1
ATOM 983 C CA . ILE A 1 117 ? 21.964 14.591 -69.361 1.00 85.56 117 ILE A CA 1
ATOM 984 C C . ILE A 1 117 ? 22.691 13.585 -70.265 1.00 85.56 117 ILE A C 1
ATOM 986 O O . ILE A 1 117 ? 22.730 13.750 -71.479 1.00 85.56 117 ILE A O 1
ATOM 990 N N . GLU A 1 118 ? 23.256 12.520 -69.698 1.00 86.19 118 GLU A N 1
ATOM 991 C CA . GLU A 1 118 ? 24.046 11.536 -70.441 1.00 86.19 118 GLU A CA 1
ATOM 992 C C . GLU A 1 118 ? 23.173 10.583 -71.281 1.00 86.19 118 GLU A C 1
ATOM 994 O O . GLU A 1 118 ? 23.539 10.241 -72.407 1.00 86.19 118 GLU A O 1
ATOM 999 N N . GLU A 1 119 ? 22.002 10.171 -70.781 1.00 82.00 119 GLU A N 1
ATOM 1000 C CA . GLU A 1 119 ? 21.103 9.237 -71.480 1.00 82.00 119 GLU A CA 1
ATOM 1001 C C . GLU A 1 119 ? 20.601 9.756 -72.846 1.00 82.00 119 GLU A C 1
ATOM 1003 O O . GLU A 1 119 ? 20.717 9.018 -73.834 1.00 82.00 119 GLU A O 1
ATOM 1008 N N . PRO A 1 120 ? 20.086 10.998 -72.974 1.00 80.62 120 PRO A N 1
ATOM 1009 C CA . PRO A 1 120 ? 19.749 11.571 -74.275 1.00 80.62 120 PRO A CA 1
ATOM 1010 C C . PRO A 1 120 ? 20.990 11.769 -75.149 1.00 80.62 120 PRO A C 1
ATOM 1012 O O . PRO A 1 120 ? 20.952 11.454 -76.338 1.00 80.62 120 PRO A O 1
ATOM 1015 N N . MET A 1 121 ? 22.109 12.220 -74.568 1.00 81.00 121 MET A N 1
ATOM 1016 C CA . MET A 1 121 ? 23.351 12.473 -75.304 1.00 81.00 121 MET A CA 1
ATOM 1017 C C . MET A 1 121 ? 23.880 11.216 -76.011 1.00 81.00 121 MET A C 1
ATOM 1019 O O . MET A 1 121 ? 24.207 11.281 -77.195 1.00 81.00 121 MET A O 1
ATOM 1023 N N . LYS A 1 122 ? 23.872 10.052 -75.348 1.00 80.69 122 LYS A N 1
ATOM 1024 C CA . LYS A 1 122 ? 24.254 8.761 -75.962 1.00 80.69 122 LYS A CA 1
ATOM 1025 C C . LYS A 1 122 ? 23.359 8.375 -77.144 1.00 80.69 122 LYS A C 1
ATOM 1027 O O . LYS A 1 122 ? 23.828 7.826 -78.140 1.00 80.69 122 LYS A O 1
ATOM 1032 N N . LYS A 1 123 ? 22.057 8.674 -77.064 1.00 75.25 123 LYS A N 1
ATOM 1033 C CA . LYS A 1 123 ? 21.110 8.421 -78.167 1.00 75.25 123 LYS A CA 1
ATOM 1034 C C . LYS A 1 123 ? 21.372 9.347 -79.360 1.00 75.25 123 LYS A C 1
ATOM 1036 O O . LYS A 1 123 ? 21.186 8.913 -80.495 1.00 75.25 123 LYS A O 1
ATOM 1041 N N . PHE A 1 124 ? 21.822 10.578 -79.113 1.00 75.00 124 PHE A N 1
ATOM 1042 C CA . PHE A 1 124 ? 22.242 11.520 -80.155 1.00 75.00 124 PHE A CA 1
ATOM 1043 C C . PHE A 1 124 ? 23.601 11.163 -80.770 1.00 75.00 124 PHE A C 1
ATOM 1045 O O . PHE A 1 124 ? 23.777 11.340 -81.972 1.00 75.00 124 PHE A O 1
ATOM 1052 N N . GLU A 1 125 ? 24.529 10.605 -79.986 1.00 71.38 125 GLU A N 1
ATOM 1053 C CA . GLU A 1 125 ? 25.838 10.134 -80.462 1.00 71.38 125 GLU A CA 1
ATOM 1054 C C . GLU A 1 125 ? 25.719 9.077 -81.571 1.00 71.38 125 GLU A C 1
ATOM 1056 O O . GLU A 1 125 ? 26.497 9.076 -82.521 1.00 71.38 125 GLU A O 1
ATOM 1061 N N . SER A 1 126 ? 24.684 8.234 -81.509 1.00 71.19 126 SER A N 1
ATOM 1062 C CA . SER A 1 126 ? 24.412 7.213 -82.531 1.00 71.19 126 SER A CA 1
ATOM 1063 C C . SER A 1 126 ? 24.041 7.792 -83.912 1.00 71.19 126 SER A C 1
ATOM 1065 O O . SER A 1 126 ? 24.156 7.085 -84.910 1.00 71.19 126 SER A O 1
ATOM 1067 N N . ASN A 1 127 ? 23.616 9.062 -83.998 1.00 66.56 127 ASN A N 1
ATOM 1068 C CA . ASN A 1 127 ? 23.131 9.698 -85.229 1.00 66.56 127 ASN A CA 1
ATOM 1069 C C . ASN A 1 127 ? 24.051 10.858 -85.660 1.00 66.56 127 ASN A C 1
ATOM 1071 O O . ASN A 1 127 ? 23.832 12.027 -85.337 1.00 66.56 127 ASN A O 1
ATOM 1075 N N . GLN A 1 128 ? 25.076 10.531 -86.452 1.00 60.97 128 GLN A N 1
ATOM 1076 C CA . GLN A 1 128 ? 26.187 11.432 -86.791 1.00 60.97 128 GLN A CA 1
ATOM 1077 C C . GLN A 1 128 ? 25.799 12.675 -87.623 1.00 60.97 128 GLN A C 1
ATOM 1079 O O . GLN A 1 128 ? 26.481 13.698 -87.548 1.00 60.97 128 GLN A O 1
ATOM 1084 N N . ASN A 1 129 ? 24.679 12.629 -88.357 1.00 62.34 129 ASN A N 1
ATOM 1085 C CA . ASN A 1 129 ? 24.217 13.720 -89.231 1.00 62.34 129 ASN A CA 1
ATOM 1086 C C . ASN A 1 129 ? 23.885 15.020 -88.477 1.00 62.34 129 ASN A C 1
ATOM 1088 O O . ASN A 1 129 ? 24.003 16.109 -89.032 1.00 62.34 129 ASN A O 1
ATOM 1092 N N . VAL A 1 130 ? 23.512 14.928 -87.200 1.00 61.25 130 VAL A N 1
ATOM 1093 C CA . VAL A 1 130 ? 23.045 16.086 -86.412 1.00 61.25 130 VAL A CA 1
ATOM 1094 C C . VAL A 1 130 ? 24.183 16.744 -85.640 1.00 61.25 130 VAL A C 1
ATOM 1096 O O . VAL A 1 130 ? 24.203 17.961 -85.457 1.00 61.25 130 VAL A O 1
ATOM 1099 N N . LEU A 1 131 ? 25.203 15.966 -85.280 1.00 63.41 131 LEU A N 1
ATOM 1100 C CA . LEU A 1 131 ? 26.397 16.444 -84.579 1.00 63.41 131 LEU A CA 1
ATOM 1101 C C . LEU A 1 131 ? 27.270 17.368 -85.449 1.00 63.41 131 LEU A C 1
ATOM 1103 O O . LEU A 1 131 ? 28.062 18.149 -84.920 1.00 63.41 131 LEU A O 1
ATOM 1107 N N . ALA A 1 132 ? 27.119 17.306 -86.776 1.00 63.78 132 ALA A N 1
ATOM 1108 C CA . ALA A 1 132 ? 27.865 18.125 -87.731 1.00 63.78 132 ALA A CA 1
ATOM 1109 C C . ALA A 1 132 ? 27.330 19.567 -87.873 1.00 63.78 132 ALA A C 1
ATOM 1111 O O . ALA A 1 132 ? 28.032 20.431 -88.409 1.00 63.78 132 ALA A O 1
ATOM 1112 N N . SER A 1 133 ? 26.117 19.853 -87.380 1.00 68.56 133 SER A N 1
ATOM 1113 C CA . SER A 1 133 ? 25.500 21.181 -87.479 1.00 68.56 133 SER A CA 1
ATOM 1114 C C . SER A 1 133 ? 26.230 22.234 -86.625 1.00 68.56 133 SER A C 1
ATOM 1116 O O . SER A 1 133 ? 26.782 21.943 -85.559 1.00 68.56 133 SER A O 1
ATOM 1118 N N . LYS A 1 134 ? 26.235 23.500 -87.072 1.00 68.06 134 LYS A N 1
ATOM 1119 C CA . LYS A 1 134 ? 26.882 24.615 -86.347 1.00 68.06 134 LYS A CA 1
ATOM 1120 C C . LYS A 1 134 ? 26.265 24.840 -84.961 1.00 68.06 134 LYS A C 1
ATOM 1122 O O . LYS A 1 134 ? 27.005 25.102 -84.010 1.00 68.06 134 LYS A O 1
ATOM 1127 N N . ASP A 1 135 ? 24.951 24.661 -84.835 1.00 68.81 135 ASP A N 1
ATOM 1128 C CA . ASP A 1 135 ? 24.230 24.783 -83.562 1.00 68.81 135 ASP A CA 1
ATOM 1129 C C . ASP A 1 135 ? 24.549 23.630 -82.605 1.00 68.81 135 ASP A C 1
ATOM 1131 O O . ASP A 1 135 ? 24.609 23.821 -81.385 1.00 68.81 135 ASP A O 1
ATOM 1135 N N . ALA A 1 136 ? 24.876 22.452 -83.151 1.00 74.62 136 ALA A N 1
ATOM 1136 C CA . ALA A 1 136 ? 25.188 21.282 -82.349 1.00 74.62 136 ALA A CA 1
ATOM 1137 C C . ALA A 1 136 ? 26.471 21.458 -81.527 1.00 74.62 136 ALA A C 1
ATOM 1139 O O . ALA A 1 136 ? 26.523 21.127 -80.341 1.00 74.62 136 ALA A O 1
ATOM 1140 N N . LYS A 1 137 ? 27.485 22.113 -82.107 1.00 80.50 137 LYS A N 1
ATOM 1141 C CA . LYS A 1 137 ? 28.757 22.415 -81.428 1.00 80.50 137 LYS A CA 1
ATOM 1142 C C . LYS A 1 137 ? 28.596 23.301 -80.189 1.00 80.50 137 LYS A C 1
ATOM 1144 O O . LYS A 1 137 ? 29.432 23.242 -79.286 1.00 80.50 137 LYS A O 1
ATOM 1149 N N . ARG A 1 138 ? 27.576 24.166 -80.131 1.00 82.81 138 ARG A N 1
ATOM 1150 C CA . ARG A 1 138 ? 27.301 24.995 -78.942 1.00 82.81 138 ARG A CA 1
ATOM 1151 C C . ARG A 1 138 ? 26.759 24.136 -77.800 1.00 82.81 138 ARG A C 1
ATOM 1153 O O . ARG A 1 138 ? 27.281 24.214 -76.692 1.00 82.81 138 ARG A O 1
ATOM 1160 N N . ILE A 1 139 ? 25.777 23.288 -78.093 1.00 81.81 139 ILE A N 1
ATOM 1161 C CA . ILE A 1 139 ? 25.121 22.414 -77.112 1.00 81.81 139 ILE A CA 1
ATOM 1162 C C . ILE A 1 139 ? 26.101 21.354 -76.587 1.00 81.81 139 ILE A C 1
ATOM 1164 O O . ILE A 1 139 ? 26.174 21.144 -75.383 1.00 81.81 139 ILE A O 1
ATOM 1168 N N . ILE A 1 140 ? 26.953 20.779 -77.444 1.00 83.31 140 ILE A N 1
ATOM 1169 C CA . ILE A 1 140 ? 28.002 19.827 -77.026 1.00 83.31 140 ILE A CA 1
ATOM 1170 C C . ILE A 1 140 ? 29.012 20.485 -76.071 1.00 83.31 140 ILE A C 1
ATOM 1172 O O . ILE A 1 140 ? 29.410 19.893 -75.068 1.00 83.31 140 ILE A O 1
ATOM 1176 N N . ARG A 1 141 ? 29.423 21.734 -76.344 1.00 85.12 141 ARG A N 1
ATOM 1177 C CA . ARG A 1 141 ? 30.298 22.487 -75.427 1.00 85.12 141 ARG A CA 1
ATOM 1178 C C . ARG A 1 141 ? 29.622 22.746 -74.083 1.00 85.12 141 ARG A C 1
ATOM 1180 O O . ARG A 1 141 ? 30.285 22.621 -73.055 1.00 85.12 141 ARG A O 1
ATOM 1187 N N . MET A 1 142 ? 28.330 23.078 -74.092 1.00 84.25 142 MET A N 1
ATOM 1188 C CA . MET A 1 142 ? 27.546 23.235 -72.867 1.00 84.25 142 MET A CA 1
ATOM 1189 C C . MET A 1 142 ? 27.476 21.912 -72.096 1.00 84.25 142 MET A C 1
ATOM 1191 O O . MET A 1 142 ? 27.780 21.894 -70.910 1.00 84.25 142 MET A O 1
ATOM 1195 N N . TYR A 1 143 ? 27.196 20.796 -72.772 1.00 88.00 143 TYR A N 1
ATOM 1196 C CA . TYR A 1 143 ? 27.124 19.467 -72.160 1.00 88.00 143 TYR A CA 1
ATOM 1197 C C . TYR A 1 143 ? 28.445 19.097 -71.482 1.00 88.00 143 TYR A C 1
ATOM 1199 O O . TYR A 1 143 ? 28.464 18.784 -70.296 1.00 88.00 143 TYR A O 1
ATOM 1207 N N . ASN A 1 144 ? 29.569 19.242 -72.192 1.00 87.88 144 ASN A N 1
ATOM 1208 C CA . ASN A 1 144 ? 30.896 18.956 -71.645 1.00 87.88 144 ASN A CA 1
ATOM 1209 C C . ASN A 1 144 ? 31.244 19.850 -70.446 1.00 87.88 144 ASN A C 1
ATOM 1211 O O . ASN A 1 144 ? 31.929 19.407 -69.523 1.00 87.88 144 ASN A O 1
ATOM 1215 N N . LYS A 1 145 ? 30.782 21.108 -70.445 1.00 88.06 145 LYS A N 1
ATOM 1216 C CA . LYS A 1 145 ? 30.944 22.015 -69.303 1.00 88.06 145 LYS A CA 1
ATOM 1217 C C . LYS A 1 145 ? 30.130 21.524 -68.104 1.00 88.06 145 LYS A C 1
ATOM 1219 O O . LYS A 1 145 ? 30.703 21.382 -67.029 1.00 88.06 145 LYS A O 1
ATOM 1224 N N . VAL A 1 146 ? 28.841 21.230 -68.292 1.00 87.44 146 VAL A N 1
ATOM 1225 C CA . VAL A 1 146 ? 27.943 20.781 -67.215 1.00 87.44 146 VAL A CA 1
ATOM 1226 C C . VAL A 1 146 ? 28.390 19.431 -66.650 1.00 87.44 146 VAL A C 1
ATOM 1228 O O . VAL A 1 146 ? 28.530 19.302 -65.437 1.00 87.44 146 VAL A O 1
ATOM 1231 N N . ALA A 1 147 ? 28.722 18.465 -67.508 1.00 87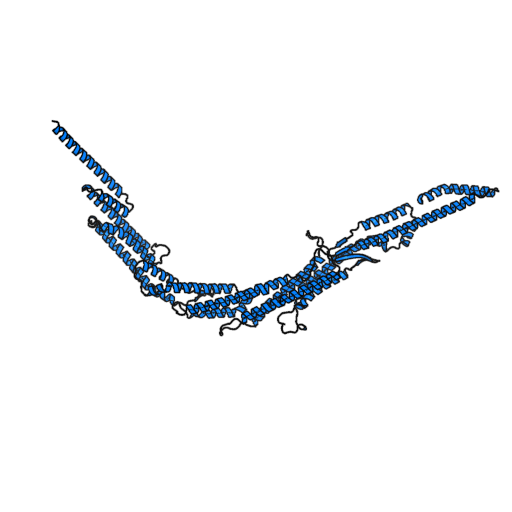.38 147 ALA A N 1
ATOM 1232 C CA . ALA A 1 147 ? 29.243 17.163 -67.098 1.00 87.38 147 ALA A CA 1
ATOM 1233 C C . ALA A 1 147 ? 30.528 17.302 -66.263 1.00 87.38 147 ALA A C 1
ATOM 1235 O O . ALA A 1 147 ? 30.629 16.724 -65.182 1.00 87.38 147 ALA A O 1
ATOM 1236 N N . ARG A 1 148 ? 31.483 18.143 -66.695 1.00 88.62 148 ARG A N 1
ATOM 1237 C CA . ARG A 1 148 ? 32.707 18.413 -65.921 1.00 88.62 148 ARG A CA 1
ATOM 1238 C C . ARG A 1 148 ? 32.401 19.049 -64.566 1.00 88.62 148 ARG A C 1
ATOM 1240 O O . ARG A 1 148 ? 33.029 18.690 -63.576 1.00 88.62 148 ARG A O 1
ATOM 1247 N N . THR A 1 149 ? 31.458 19.988 -64.508 1.00 88.44 149 THR A N 1
ATOM 1248 C CA . THR A 1 149 ? 31.058 20.639 -63.254 1.00 88.44 149 THR A CA 1
ATOM 1249 C C . THR A 1 149 ? 30.402 19.659 -62.275 1.00 88.44 149 THR A C 1
ATOM 1251 O O . THR A 1 149 ? 30.712 19.723 -61.088 1.00 88.44 149 THR A O 1
ATOM 1254 N N . LEU A 1 150 ? 29.560 18.734 -62.748 1.00 87.62 150 LEU A N 1
ATOM 1255 C CA . LEU A 1 150 ? 28.915 17.711 -61.910 1.00 87.62 150 LEU A CA 1
ATOM 1256 C C . LEU A 1 150 ? 29.917 16.682 -61.361 1.00 87.62 150 LEU A C 1
ATOM 1258 O O . LEU A 1 150 ? 29.863 16.339 -60.180 1.00 87.62 150 LEU A O 1
ATOM 1262 N N . VAL A 1 151 ? 30.882 16.251 -62.180 1.00 88.56 151 VAL A N 1
ATOM 1263 C CA . VAL A 1 151 ? 31.968 15.358 -61.732 1.00 88.56 151 VAL A CA 1
ATOM 1264 C C . VAL A 1 151 ? 32.885 16.067 -60.731 1.00 88.56 151 VAL A C 1
ATOM 1266 O O . VAL A 1 151 ? 33.258 15.491 -59.712 1.00 88.56 151 VAL A O 1
ATOM 1269 N N . ALA A 1 152 ? 33.213 17.342 -60.966 1.00 89.00 152 ALA A N 1
ATOM 1270 C CA . ALA A 1 152 ? 33.989 18.133 -60.011 1.00 89.00 152 ALA A CA 1
ATOM 1271 C C . ALA A 1 152 ? 33.249 18.307 -58.673 1.00 89.00 152 ALA A C 1
ATOM 1273 O O . ALA A 1 152 ? 33.873 18.256 -57.617 1.00 89.00 152 ALA A O 1
ATOM 1274 N N . PHE A 1 153 ? 31.923 18.477 -58.703 1.00 88.81 153 PHE A N 1
ATOM 1275 C CA . PHE A 1 153 ? 31.097 18.533 -57.497 1.00 88.81 153 PHE A CA 1
ATOM 1276 C C . PHE A 1 153 ? 31.137 17.214 -56.714 1.00 88.81 153 PHE A C 1
ATOM 1278 O O . PHE A 1 153 ? 31.346 17.244 -55.503 1.00 88.81 153 PHE A O 1
ATOM 1285 N N . GLU A 1 154 ? 31.002 16.070 -57.392 1.00 87.88 154 GLU A N 1
ATOM 1286 C CA . GLU A 1 154 ? 31.150 14.745 -56.770 1.00 87.88 154 GLU A CA 1
ATOM 1287 C C . GLU A 1 154 ? 32.521 14.588 -56.094 1.00 87.88 154 GLU A C 1
ATOM 1289 O O . GLU A 1 154 ? 32.594 14.186 -54.933 1.00 87.88 154 GLU A O 1
ATOM 1294 N N . TYR A 1 155 ? 33.595 14.986 -56.779 1.00 88.44 155 TYR A N 1
ATOM 1295 C CA . TYR A 1 155 ? 34.953 14.897 -56.245 1.00 88.44 155 TYR A CA 1
ATOM 1296 C C . TYR A 1 155 ? 35.176 15.779 -55.006 1.00 88.44 155 TYR A C 1
ATOM 1298 O O . TYR A 1 155 ? 35.782 15.327 -54.037 1.00 88.44 155 TYR A O 1
ATOM 1306 N N . ILE A 1 156 ? 34.661 17.016 -54.995 1.00 90.00 156 ILE A N 1
ATOM 1307 C CA . ILE A 1 156 ? 34.795 17.927 -53.844 1.00 90.00 156 ILE A CA 1
ATOM 1308 C C . ILE A 1 156 ? 34.109 17.345 -52.603 1.00 90.00 156 ILE A C 1
ATOM 1310 O O . ILE A 1 156 ? 34.691 17.370 -51.519 1.00 90.00 156 ILE A O 1
ATOM 1314 N N . TRP A 1 157 ? 32.898 16.798 -52.752 1.00 88.00 157 TRP A N 1
ATOM 1315 C CA . TRP A 1 157 ? 32.180 16.170 -51.638 1.00 88.00 157 TRP A CA 1
ATOM 1316 C C . TRP A 1 157 ? 32.874 14.907 -51.136 1.00 88.00 157 TRP A C 1
ATOM 1318 O O . TRP A 1 157 ? 32.954 14.705 -49.927 1.00 88.00 157 TRP A O 1
ATOM 1328 N N . TYR A 1 158 ? 33.422 14.093 -52.041 1.00 88.19 158 TYR A N 1
ATOM 1329 C CA . TYR A 1 158 ? 34.230 12.941 -51.659 1.00 88.19 158 TYR A CA 1
ATOM 1330 C C . TYR A 1 158 ? 35.490 13.366 -50.890 1.00 88.19 158 TYR A C 1
ATOM 1332 O O . TYR A 1 158 ? 35.749 12.849 -49.810 1.00 88.19 158 TYR A O 1
ATOM 1340 N N . GLN A 1 159 ? 36.240 14.356 -51.380 1.00 88.69 159 GLN A N 1
ATOM 1341 C CA . GLN A 1 159 ? 37.450 14.835 -50.708 1.00 88.69 159 GLN A CA 1
ATOM 1342 C C . GLN A 1 159 ? 37.149 15.442 -49.328 1.00 88.69 159 GLN A C 1
ATOM 1344 O O . GLN A 1 159 ? 37.882 15.181 -48.374 1.00 88.69 159 GLN A O 1
ATOM 1349 N N . ALA A 1 160 ? 36.068 16.218 -49.211 1.00 88.00 160 ALA A N 1
ATOM 1350 C CA . ALA A 1 160 ? 35.613 16.757 -47.933 1.00 88.00 160 ALA A CA 1
ATOM 1351 C C . ALA A 1 160 ? 35.248 15.634 -46.951 1.00 88.00 160 ALA A C 1
ATOM 1353 O O . ALA A 1 160 ? 35.634 15.685 -45.786 1.00 88.00 160 ALA A O 1
ATOM 1354 N N . TRP A 1 161 ? 34.569 14.590 -47.434 1.00 89.69 161 TRP A N 1
ATOM 1355 C CA . TRP A 1 161 ? 34.255 13.417 -46.628 1.00 89.69 161 TRP A CA 1
ATOM 1356 C C . TRP A 1 161 ? 35.510 12.697 -46.145 1.00 89.69 161 TRP A C 1
ATOM 1358 O O . TRP A 1 161 ? 35.606 12.425 -44.958 1.00 89.69 161 TRP A O 1
ATOM 1368 N N . VAL A 1 162 ? 36.507 12.471 -47.009 1.00 86.94 162 VAL A N 1
ATOM 1369 C CA . VAL A 1 162 ? 37.775 11.826 -46.617 1.00 86.94 162 VAL A CA 1
ATOM 1370 C C . VAL A 1 162 ? 38.467 12.577 -45.475 1.00 86.94 162 VAL A C 1
ATOM 1372 O O . VAL A 1 162 ? 38.936 11.945 -44.534 1.00 86.94 162 VAL A O 1
ATOM 1375 N N . GLN A 1 163 ? 38.493 13.912 -45.522 1.00 86.75 163 GLN A N 1
ATOM 1376 C CA . GLN A 1 163 ? 39.059 14.737 -44.444 1.00 86.75 163 GLN A CA 1
ATOM 1377 C C . GLN A 1 163 ? 38.222 14.673 -43.158 1.00 86.75 163 GLN A C 1
ATOM 1379 O O . GLN A 1 163 ? 38.768 14.699 -42.058 1.00 86.75 163 GLN A O 1
ATOM 1384 N N . TYR A 1 164 ? 36.902 14.554 -43.296 1.00 86.25 164 TYR A N 1
ATOM 1385 C CA . TYR A 1 164 ? 35.966 14.444 -42.181 1.00 86.25 164 TYR A CA 1
ATOM 1386 C C . TYR A 1 164 ? 36.041 13.092 -41.441 1.00 86.25 164 TYR A C 1
ATOM 1388 O O . TYR A 1 164 ? 35.705 13.013 -40.258 1.00 86.25 164 TYR A O 1
ATOM 1396 N N . ILE A 1 165 ? 36.534 12.023 -42.081 1.00 84.88 165 ILE A N 1
ATOM 1397 C CA . ILE A 1 165 ? 36.709 10.712 -41.423 1.00 84.88 165 ILE A CA 1
ATOM 1398 C C . ILE A 1 165 ? 37.607 10.837 -40.184 1.00 84.88 165 ILE A C 1
ATOM 1400 O O . ILE A 1 165 ? 37.310 10.248 -39.143 1.00 84.88 165 ILE A O 1
ATOM 1404 N N . ASP A 1 166 ? 38.694 11.604 -40.278 1.00 82.19 166 ASP A N 1
ATOM 1405 C CA . ASP A 1 166 ? 39.664 11.735 -39.188 1.00 82.19 166 ASP A CA 1
ATOM 1406 C C . ASP A 1 166 ? 39.092 12.521 -38.001 1.00 82.19 166 ASP A C 1
ATOM 1408 O O . ASP A 1 166 ? 39.339 12.157 -36.848 1.00 82.19 166 ASP A O 1
ATOM 1412 N N . THR A 1 167 ? 38.265 13.539 -38.262 1.00 83.62 167 THR A N 1
ATOM 1413 C CA . THR A 1 167 ? 37.551 14.273 -37.207 1.00 83.62 167 THR A CA 1
ATOM 1414 C C . THR A 1 167 ? 36.493 13.401 -36.539 1.00 83.62 167 THR A C 1
ATOM 1416 O O . THR A 1 167 ? 36.466 13.323 -35.313 1.00 83.62 167 THR A O 1
ATOM 1419 N N . ALA A 1 168 ? 35.698 12.655 -37.313 1.00 81.31 168 ALA A N 1
ATOM 1420 C CA . ALA A 1 168 ? 34.695 11.739 -36.765 1.00 81.31 168 ALA A CA 1
ATOM 1421 C C . ALA A 1 168 ? 35.337 10.611 -35.932 1.00 81.31 168 ALA A C 1
ATOM 1423 O O . ALA A 1 168 ? 34.818 10.201 -34.894 1.00 81.31 168 ALA A O 1
ATOM 1424 N N . LYS A 1 169 ? 36.520 10.130 -36.338 1.00 79.56 169 LYS A N 1
ATOM 1425 C CA . LYS A 1 169 ? 37.290 9.130 -35.585 1.00 79.56 169 LYS A CA 1
ATOM 1426 C C . LYS A 1 169 ? 37.807 9.669 -34.249 1.00 79.56 169 LYS A C 1
ATOM 1428 O O . LYS A 1 169 ? 37.924 8.891 -33.302 1.00 79.56 169 LYS A O 1
ATOM 1433 N N . ALA A 1 170 ? 38.099 10.966 -34.143 1.00 82.50 170 ALA A N 1
ATOM 1434 C CA . ALA A 1 170 ? 38.479 11.576 -32.870 1.00 82.50 170 ALA A CA 1
ATOM 1435 C C . ALA A 1 170 ? 37.350 11.469 -31.826 1.00 82.50 170 ALA A C 1
ATOM 1437 O O . ALA A 1 170 ? 37.639 11.281 -30.645 1.00 82.50 170 ALA A O 1
ATOM 1438 N N . GLY A 1 171 ? 36.082 11.446 -32.257 1.00 79.31 171 GLY A N 1
ATOM 1439 C CA . GLY A 1 171 ? 34.925 11.187 -31.390 1.00 79.31 171 GLY A CA 1
ATOM 1440 C C . GLY A 1 171 ? 34.976 9.836 -30.659 1.00 79.31 171 GLY A C 1
ATOM 1441 O O . GLY A 1 171 ? 34.488 9.716 -29.539 1.00 79.31 171 GLY A O 1
ATOM 1442 N N . LEU A 1 172 ? 35.665 8.825 -31.211 1.00 79.19 172 LEU A N 1
ATOM 1443 C CA . LEU A 1 172 ? 35.863 7.524 -30.547 1.00 79.19 172 LEU A CA 1
ATOM 1444 C C . LEU A 1 172 ? 36.843 7.587 -29.360 1.00 79.19 172 LEU A C 1
ATOM 1446 O O . LEU A 1 172 ? 36.921 6.646 -28.569 1.00 79.19 172 LEU A O 1
ATOM 1450 N N . GLN A 1 173 ? 37.611 8.671 -29.228 1.00 79.94 173 GLN A N 1
ATOM 1451 C CA . GLN A 1 173 ? 38.490 8.897 -28.077 1.00 79.94 173 GLN A CA 1
ATOM 1452 C C . GLN A 1 173 ? 37.754 9.525 -26.891 1.00 79.94 173 GLN A C 1
ATOM 1454 O O . GLN A 1 173 ? 38.341 9.663 -25.820 1.00 79.94 173 GLN A O 1
ATOM 1459 N N . ALA A 1 174 ? 36.485 9.895 -27.060 1.00 82.38 174 ALA A N 1
ATOM 1460 C CA . ALA A 1 174 ? 35.680 10.398 -25.966 1.00 82.38 174 ALA A CA 1
ATOM 1461 C C . ALA A 1 174 ? 35.380 9.282 -24.946 1.00 82.38 174 ALA A C 1
ATOM 1463 O O . ALA A 1 174 ? 35.377 8.089 -25.277 1.00 82.38 174 ALA A O 1
ATOM 1464 N N . THR A 1 175 ? 35.151 9.671 -23.690 1.00 83.81 175 THR A N 1
ATOM 1465 C CA . THR A 1 175 ? 34.780 8.738 -22.617 1.00 83.81 175 THR A CA 1
ATOM 1466 C C . THR A 1 175 ? 33.400 8.139 -22.877 1.00 83.81 175 THR A C 1
ATOM 1468 O O . THR A 1 175 ? 32.601 8.722 -23.605 1.00 83.81 175 THR A O 1
ATOM 1471 N N . LEU A 1 176 ? 33.104 6.969 -22.309 1.00 78.81 176 LEU A N 1
ATOM 1472 C CA . LEU A 1 176 ? 31.853 6.251 -22.591 1.00 78.81 176 LEU A CA 1
ATOM 1473 C C . LEU A 1 176 ? 30.617 6.925 -21.978 1.00 78.81 176 LEU A C 1
ATOM 1475 O O . LEU A 1 176 ? 29.529 6.855 -22.551 1.00 78.81 176 LEU A O 1
ATOM 1479 N N . ILE A 1 177 ? 30.768 7.548 -20.806 1.00 82.94 177 ILE A N 1
ATOM 1480 C CA . ILE A 1 177 ? 29.663 8.115 -20.024 1.00 82.94 177 ILE A CA 1
ATOM 1481 C C . ILE A 1 177 ? 29.986 9.563 -19.654 1.00 82.94 177 ILE A C 1
ATOM 1483 O O . ILE A 1 177 ? 31.061 9.850 -19.127 1.00 82.94 177 ILE A O 1
ATOM 1487 N N . ILE A 1 178 ? 29.030 10.466 -19.870 1.00 81.56 178 ILE A N 1
ATOM 1488 C CA . ILE A 1 178 ? 29.091 11.858 -19.409 1.00 81.56 178 ILE A CA 1
ATOM 1489 C C . ILE A 1 178 ? 27.952 12.114 -18.424 1.00 81.56 178 ILE A C 1
ATOM 1491 O O . ILE A 1 178 ? 26.834 11.635 -18.598 1.00 81.56 178 ILE A O 1
ATOM 1495 N N . ARG A 1 179 ? 28.239 12.904 -17.389 1.00 75.31 179 ARG A N 1
ATOM 1496 C CA . ARG A 1 179 ? 27.237 13.442 -16.468 1.00 75.31 179 ARG A CA 1
ATOM 1497 C C . ARG A 1 179 ? 26.806 14.819 -16.964 1.00 75.31 179 ARG A C 1
ATOM 1499 O O . ARG A 1 179 ? 27.652 15.704 -17.089 1.00 75.31 179 ARG A O 1
ATOM 1506 N N . HIS A 1 180 ? 25.520 14.992 -17.267 1.00 74.50 180 HIS A N 1
ATOM 1507 C CA . HIS A 1 180 ? 25.002 16.290 -17.701 1.00 74.50 180 HIS A CA 1
ATOM 1508 C C . HIS A 1 180 ? 25.142 17.315 -16.556 1.00 74.50 180 HIS A C 1
ATOM 1510 O O . HIS A 1 180 ? 24.759 16.994 -15.426 1.00 74.50 180 HIS A O 1
ATOM 1516 N N . PRO A 1 181 ? 25.692 18.520 -16.804 1.00 62.97 181 PRO A N 1
ATOM 1517 C CA . PRO A 1 181 ? 25.996 19.491 -15.752 1.00 62.97 181 PRO A CA 1
ATOM 1518 C C . PRO A 1 181 ? 24.760 20.078 -15.055 1.00 62.97 181 PRO A C 1
ATOM 1520 O O . PRO A 1 181 ? 24.882 20.512 -13.913 1.00 62.97 181 PRO A O 1
ATOM 1523 N N . GLU A 1 182 ? 23.587 20.075 -15.698 1.00 55.50 182 GLU A N 1
ATOM 1524 C CA . GLU A 1 182 ? 22.358 20.639 -15.112 1.00 55.50 182 GLU A CA 1
ATOM 1525 C C . GLU A 1 182 ? 21.477 19.584 -14.428 1.00 55.50 182 GLU A C 1
ATOM 1527 O O . GLU A 1 182 ? 20.972 19.822 -13.334 1.00 55.50 182 GLU A O 1
ATOM 1532 N N . ASP A 1 183 ? 21.359 18.387 -15.013 1.00 66.50 183 ASP A N 1
ATOM 1533 C CA . ASP A 1 183 ? 20.439 17.350 -14.515 1.00 66.50 183 ASP A CA 1
ATOM 1534 C C . ASP A 1 183 ? 21.129 16.296 -13.646 1.00 66.50 183 ASP A C 1
ATOM 1536 O O . ASP A 1 183 ? 20.466 15.458 -13.040 1.00 66.50 183 ASP A O 1
ATOM 1540 N N . ASN A 1 184 ? 22.468 16.285 -13.604 1.00 64.81 184 ASN A N 1
ATOM 1541 C CA . ASN A 1 184 ? 23.272 15.222 -12.990 1.00 64.81 184 ASN A CA 1
ATOM 1542 C C . ASN A 1 184 ? 22.998 13.802 -13.534 1.00 64.81 184 ASN A C 1
ATOM 1544 O O . ASN A 1 184 ? 23.543 12.835 -12.998 1.00 64.81 184 ASN A O 1
ATOM 1548 N N . VAL A 1 185 ? 22.213 13.669 -14.607 1.00 73.94 185 VAL A N 1
ATOM 1549 C CA . VAL A 1 185 ? 21.889 12.396 -15.257 1.00 73.94 185 VAL A CA 1
ATOM 1550 C C . VAL A 1 185 ? 23.071 11.925 -16.099 1.00 73.94 185 VAL A C 1
ATOM 1552 O O . VAL A 1 185 ? 23.765 12.715 -16.748 1.00 73.94 185 VAL A O 1
ATOM 1555 N N . LEU A 1 186 ? 23.310 10.617 -16.061 1.00 77.44 186 LEU A N 1
ATOM 1556 C CA . LEU A 1 186 ? 24.346 9.950 -16.834 1.00 77.44 186 LEU A CA 1
ATOM 1557 C C . LEU A 1 186 ? 23.814 9.634 -18.234 1.00 77.44 186 LEU A C 1
ATOM 1559 O O . LEU A 1 186 ? 22.801 8.953 -18.380 1.00 77.44 186 LEU A O 1
ATOM 1563 N N . TYR A 1 187 ? 24.533 10.084 -19.256 1.00 80.31 187 TYR A N 1
ATOM 1564 C CA . TYR A 1 187 ? 24.249 9.784 -20.654 1.00 80.31 187 TYR A CA 1
ATOM 1565 C C . TYR A 1 187 ? 25.416 9.038 -21.289 1.00 80.31 187 TYR A C 1
ATOM 1567 O O . TYR A 1 187 ? 26.584 9.277 -20.967 1.00 80.31 187 TYR A O 1
ATOM 1575 N N . VAL A 1 188 ? 25.094 8.146 -22.227 1.00 81.75 188 VAL A N 1
ATOM 1576 C CA . VAL A 1 188 ? 26.101 7.504 -23.073 1.00 81.75 188 VAL A CA 1
ATOM 1577 C C . VAL A 1 188 ? 26.639 8.547 -24.040 1.00 81.75 188 VAL A C 1
ATOM 1579 O O . VAL A 1 188 ? 25.900 9.100 -24.855 1.00 81.75 188 VAL A O 1
ATOM 1582 N N . ASN A 1 189 ? 27.933 8.809 -23.952 1.00 80.69 189 ASN A N 1
ATOM 1583 C CA . ASN A 1 189 ? 28.612 9.787 -24.779 1.00 80.69 189 ASN A CA 1
ATOM 1584 C C . ASN A 1 189 ? 29.034 9.146 -26.102 1.00 80.69 189 ASN A C 1
ATOM 1586 O O . ASN A 1 189 ? 30.184 8.752 -26.284 1.00 80.69 189 ASN A O 1
ATOM 1590 N N . PHE A 1 190 ? 28.063 8.979 -26.999 1.00 81.75 190 PHE A N 1
ATOM 1591 C CA . PHE A 1 190 ? 28.288 8.484 -28.351 1.00 81.75 190 PHE A CA 1
ATOM 1592 C C . PHE A 1 190 ? 27.994 9.589 -29.358 1.00 81.75 190 PHE A C 1
ATOM 1594 O O . PHE A 1 190 ? 26.878 10.108 -29.411 1.00 81.75 190 PHE A O 1
ATOM 1601 N N . ASP A 1 191 ? 28.992 9.923 -30.169 1.00 82.25 191 ASP A N 1
ATOM 1602 C CA . ASP A 1 191 ? 28.870 10.977 -31.164 1.00 82.25 191 ASP A CA 1
ATOM 1603 C C . ASP A 1 191 ? 27.985 10.513 -32.345 1.00 82.25 191 ASP A C 1
ATOM 1605 O O . ASP A 1 191 ? 28.331 9.534 -33.024 1.00 82.25 191 ASP A O 1
ATOM 1609 N N . PRO A 1 192 ? 26.839 11.172 -32.624 1.00 81.81 192 PRO A N 1
ATOM 1610 C CA . PRO A 1 192 ? 25.989 10.833 -33.768 1.00 81.81 192 PRO A CA 1
ATOM 1611 C C . PRO A 1 192 ? 26.729 10.924 -35.111 1.00 81.81 192 PRO A C 1
ATOM 1613 O O . PRO A 1 192 ? 26.348 10.232 -36.063 1.00 81.81 192 PRO A O 1
ATOM 1616 N N . GLU A 1 193 ? 27.810 11.703 -35.184 1.00 82.88 193 GLU A N 1
ATOM 1617 C CA . GLU A 1 193 ? 28.679 11.809 -36.356 1.00 82.88 193 GLU A CA 1
ATOM 1618 C C . GLU A 1 193 ? 29.294 10.456 -36.755 1.00 82.88 193 GLU A C 1
ATOM 1620 O O . GLU A 1 193 ? 29.455 10.164 -37.942 1.00 82.88 193 GLU A O 1
ATOM 1625 N N . ILE A 1 194 ? 29.535 9.555 -35.795 1.00 84.69 194 ILE A N 1
ATOM 1626 C CA . ILE A 1 194 ? 30.053 8.205 -36.069 1.00 84.69 194 ILE A CA 1
ATOM 1627 C C . ILE A 1 194 ? 28.988 7.343 -36.767 1.00 84.69 194 ILE A C 1
ATOM 1629 O O . ILE A 1 194 ? 29.299 6.604 -37.705 1.00 84.69 194 ILE A O 1
ATOM 1633 N N . LEU A 1 195 ? 27.713 7.437 -36.364 1.00 83.56 195 LEU A N 1
ATOM 1634 C CA . LEU A 1 195 ? 26.624 6.730 -37.058 1.00 83.56 195 LEU A CA 1
ATOM 1635 C C . LEU A 1 195 ? 26.412 7.283 -38.469 1.00 83.56 195 LEU A C 1
ATOM 1637 O O . LEU A 1 195 ? 26.121 6.512 -39.391 1.00 83.56 195 LEU A O 1
ATOM 1641 N N . GLN A 1 196 ? 26.570 8.598 -38.642 1.00 86.19 196 GLN A N 1
ATOM 1642 C CA . GLN A 1 196 ? 26.524 9.234 -39.953 1.00 86.19 196 GLN A CA 1
ATOM 1643 C C . GLN A 1 196 ? 27.653 8.715 -40.850 1.00 86.19 196 GLN A C 1
ATOM 1645 O O . GLN A 1 196 ? 27.365 8.248 -41.952 1.00 86.19 196 GLN A O 1
ATOM 1650 N N . LEU A 1 197 ? 28.895 8.694 -40.358 1.00 86.31 197 LEU A N 1
ATOM 1651 C CA . LEU A 1 197 ? 30.062 8.152 -41.058 1.00 86.31 197 LEU A CA 1
ATOM 1652 C C . LEU A 1 197 ? 29.836 6.699 -41.506 1.00 86.31 197 LEU A C 1
ATOM 1654 O O . LEU A 1 197 ? 30.075 6.353 -42.663 1.00 86.31 197 LEU A O 1
ATOM 1658 N N . LEU A 1 198 ? 29.336 5.846 -40.607 1.00 85.62 198 LEU A N 1
ATOM 1659 C CA . LEU A 1 198 ? 29.034 4.439 -40.896 1.00 85.62 198 LEU A CA 1
ATOM 1660 C C . LEU A 1 198 ? 27.989 4.294 -42.009 1.00 85.62 198 LEU A C 1
ATOM 1662 O O . LEU A 1 198 ? 28.117 3.461 -42.912 1.00 85.62 198 LEU A O 1
ATOM 1666 N N . ARG A 1 199 ? 26.944 5.126 -41.966 1.00 86.00 199 ARG A N 1
ATOM 1667 C CA . ARG A 1 199 ? 25.896 5.137 -42.987 1.00 86.00 199 ARG A CA 1
ATOM 1668 C C . ARG A 1 199 ? 26.418 5.673 -44.322 1.00 86.00 199 ARG A C 1
ATOM 1670 O O . ARG A 1 199 ? 26.041 5.126 -45.360 1.00 86.00 199 ARG A O 1
ATOM 1677 N N . GLU A 1 200 ? 27.266 6.699 -44.303 1.00 87.56 200 GLU A N 1
ATOM 1678 C CA . GLU A 1 200 ? 27.933 7.263 -45.482 1.00 87.56 200 GLU A CA 1
ATOM 1679 C C . GLU A 1 200 ? 28.826 6.226 -46.148 1.00 87.56 200 GLU A C 1
ATOM 1681 O O . GLU A 1 200 ? 28.636 5.955 -47.332 1.00 87.56 200 GLU A O 1
ATOM 1686 N N . ALA A 1 201 ? 29.693 5.561 -45.382 1.00 87.50 201 ALA A N 1
ATOM 1687 C CA . ALA A 1 201 ? 30.556 4.495 -45.877 1.00 87.50 201 ALA A CA 1
ATOM 1688 C C . ALA A 1 201 ? 29.742 3.390 -46.574 1.00 87.50 201 ALA A C 1
ATOM 1690 O O . ALA A 1 201 ? 30.013 3.068 -47.725 1.00 87.50 201 ALA A O 1
ATOM 1691 N N . LYS A 1 202 ? 28.661 2.883 -45.959 1.00 87.69 202 LYS A N 1
ATOM 1692 C CA . LYS A 1 202 ? 27.777 1.883 -46.602 1.00 87.69 202 LYS A CA 1
ATOM 1693 C C . LYS A 1 202 ? 27.152 2.360 -47.912 1.00 87.69 202 LYS A C 1
ATOM 1695 O O . LYS A 1 202 ? 26.954 1.565 -48.832 1.00 87.69 202 LYS A O 1
ATOM 1700 N N . CYS A 1 203 ? 26.755 3.630 -47.977 1.00 86.88 203 CYS A N 1
ATOM 1701 C CA . CYS A 1 203 ? 26.135 4.185 -49.177 1.00 86.88 203 CYS A CA 1
ATOM 1702 C C . CYS A 1 203 ? 27.164 4.367 -50.297 1.00 86.88 203 CYS A C 1
ATOM 1704 O O . CYS A 1 203 ? 26.859 4.035 -51.440 1.00 86.88 203 CYS A O 1
ATOM 1706 N N . LEU A 1 204 ? 28.369 4.840 -49.970 1.00 86.06 204 LEU A N 1
ATOM 1707 C CA . LEU A 1 204 ? 29.467 5.019 -50.922 1.00 86.06 204 LEU A CA 1
ATOM 1708 C C . LEU A 1 204 ? 29.974 3.675 -51.469 1.00 86.06 204 LEU A C 1
ATOM 1710 O O . LEU A 1 204 ? 30.176 3.564 -52.678 1.00 86.06 204 LEU A O 1
ATOM 1714 N N . ASP A 1 205 ? 30.045 2.640 -50.622 1.00 86.31 205 ASP A N 1
ATOM 1715 C CA . ASP A 1 205 ? 30.402 1.268 -51.025 1.00 86.31 205 ASP A CA 1
ATOM 1716 C C . ASP A 1 205 ? 29.429 0.749 -52.090 1.00 86.31 205 ASP A C 1
ATOM 1718 O O . ASP A 1 205 ? 29.806 0.320 -53.179 1.00 86.31 205 ASP A O 1
ATOM 1722 N N . ARG A 1 206 ? 28.125 0.902 -51.822 1.00 86.44 206 ARG A N 1
ATOM 1723 C CA . ARG A 1 206 ? 27.053 0.499 -52.743 1.00 86.44 206 ARG A CA 1
ATOM 1724 C C . ARG A 1 206 ? 27.051 1.299 -54.047 1.00 86.44 206 ARG A C 1
ATOM 1726 O O . ARG A 1 206 ? 26.572 0.807 -55.065 1.00 86.44 206 ARG A O 1
ATOM 1733 N N . MET A 1 207 ? 27.549 2.533 -54.017 1.00 83.69 207 MET A N 1
ATOM 1734 C CA . MET A 1 207 ? 27.710 3.388 -55.194 1.00 83.69 207 MET A CA 1
ATOM 1735 C C . MET A 1 207 ? 28.957 3.040 -56.024 1.00 83.69 207 MET A C 1
ATOM 1737 O O . MET A 1 207 ? 29.152 3.654 -57.076 1.00 83.69 207 MET A O 1
ATOM 1741 N N . GLY A 1 208 ? 29.780 2.082 -55.581 1.00 82.12 208 GLY A N 1
ATOM 1742 C CA . GLY A 1 208 ? 31.014 1.674 -56.253 1.00 82.12 208 GLY A CA 1
ATOM 1743 C C . GLY A 1 208 ? 32.154 2.685 -56.111 1.00 82.12 208 GLY A C 1
ATOM 1744 O O . GLY A 1 208 ? 33.033 2.723 -56.966 1.00 82.12 208 GLY A O 1
ATOM 1745 N N . ILE A 1 209 ? 32.114 3.544 -55.085 1.00 83.88 209 ILE A N 1
ATOM 1746 C CA . ILE A 1 209 ? 33.202 4.475 -54.763 1.00 83.88 209 ILE A CA 1
ATOM 1747 C C . ILE A 1 209 ? 34.148 3.766 -53.795 1.00 83.88 209 ILE A C 1
ATOM 1749 O O . ILE A 1 209 ? 33.704 3.235 -52.778 1.00 83.88 209 ILE A O 1
ATOM 1753 N N . GLU A 1 210 ? 35.448 3.765 -54.092 1.00 79.69 210 GLU A N 1
ATOM 1754 C CA . GLU A 1 210 ? 36.443 3.186 -53.189 1.00 79.69 210 GLU A CA 1
ATOM 1755 C C . GLU A 1 210 ? 36.497 3.965 -51.872 1.00 79.69 210 GLU A C 1
ATOM 1757 O O . GLU A 1 210 ? 36.686 5.179 -51.850 1.00 79.69 210 GLU A O 1
ATOM 1762 N N . ILE A 1 211 ? 36.322 3.254 -50.761 1.00 85.25 211 ILE A N 1
ATOM 1763 C CA . ILE A 1 211 ? 36.326 3.837 -49.419 1.00 85.25 211 ILE A CA 1
ATOM 1764 C C . ILE A 1 211 ? 37.747 3.802 -48.843 1.00 85.25 211 ILE A C 1
ATOM 1766 O O . ILE A 1 211 ? 38.401 2.756 -48.936 1.00 85.25 211 ILE A O 1
ATOM 1770 N N . PRO A 1 212 ? 38.219 4.883 -48.191 1.00 86.50 212 PRO A N 1
ATOM 1771 C CA . PRO A 1 212 ? 39.461 4.866 -47.430 1.00 86.50 212 PRO A CA 1
ATOM 1772 C C . PRO A 1 212 ? 39.498 3.762 -46.371 1.00 86.50 212 PRO A C 1
ATOM 1774 O O . PRO A 1 212 ? 38.493 3.450 -45.727 1.00 86.50 212 PRO A O 1
ATOM 1777 N N . GLU A 1 213 ? 40.688 3.211 -46.136 1.00 81.31 213 GLU A N 1
ATOM 1778 C CA . GLU A 1 213 ? 40.894 2.100 -45.197 1.00 81.31 213 GLU A CA 1
ATOM 1779 C C . GLU A 1 213 ? 40.460 2.448 -43.761 1.00 81.31 213 GLU A C 1
ATOM 1781 O O . GLU A 1 213 ? 39.897 1.616 -43.051 1.00 81.31 213 GLU A O 1
ATOM 1786 N N . SER A 1 214 ? 40.626 3.709 -43.348 1.00 80.19 214 SER A N 1
ATOM 1787 C CA . SER A 1 214 ? 40.184 4.213 -42.042 1.00 80.19 214 SER A CA 1
ATOM 1788 C C . SER A 1 214 ? 38.675 4.055 -41.822 1.00 80.19 214 SER A C 1
ATOM 1790 O O . SER A 1 214 ? 38.263 3.610 -40.752 1.00 80.19 214 SER A O 1
ATOM 1792 N N . ALA A 1 215 ? 37.854 4.351 -42.833 1.00 83.25 215 ALA A N 1
ATOM 1793 C CA . ALA A 1 215 ? 36.405 4.170 -42.766 1.00 83.25 215 ALA A CA 1
ATOM 1794 C C . ALA A 1 215 ? 35.992 2.694 -42.876 1.00 83.25 215 ALA A C 1
ATOM 1796 O O . ALA A 1 215 ? 35.025 2.295 -42.227 1.00 83.25 215 ALA A O 1
ATOM 1797 N N . LYS A 1 216 ? 36.735 1.859 -43.619 1.00 83.75 216 LYS A N 1
ATOM 1798 C CA . LYS A 1 216 ? 36.480 0.405 -43.671 1.00 83.75 216 LYS A CA 1
ATOM 1799 C C . LYS A 1 216 ? 36.651 -0.258 -42.306 1.00 83.75 216 LYS A C 1
ATOM 1801 O O . LYS A 1 216 ? 35.808 -1.057 -41.910 1.00 83.75 216 LYS A O 1
ATOM 1806 N N . ILE A 1 217 ? 37.702 0.096 -41.565 1.00 83.00 217 ILE A N 1
ATOM 1807 C CA . ILE A 1 217 ? 37.953 -0.459 -40.225 1.00 83.00 217 ILE A CA 1
ATOM 1808 C C . ILE A 1 217 ? 36.802 -0.118 -39.267 1.00 83.00 217 ILE A C 1
ATOM 1810 O O . ILE A 1 217 ? 36.325 -0.993 -38.546 1.00 83.00 217 ILE A O 1
ATOM 1814 N N . VAL A 1 218 ? 36.324 1.131 -39.284 1.00 83.62 218 VAL A N 1
ATOM 1815 C CA . VAL A 1 218 ? 35.188 1.564 -38.452 1.00 83.62 218 VAL A CA 1
ATOM 1816 C C . VAL A 1 218 ? 33.899 0.854 -38.880 1.00 83.62 218 VAL A C 1
ATOM 1818 O O . VAL A 1 218 ? 33.145 0.389 -38.027 1.00 83.62 218 VAL A O 1
ATOM 1821 N N . LEU A 1 219 ? 33.683 0.682 -40.189 1.00 85.25 219 LEU A N 1
ATOM 1822 C CA . LEU A 1 219 ? 32.539 -0.044 -40.745 1.00 85.25 219 LEU A CA 1
ATOM 1823 C C . LEU A 1 219 ? 32.486 -1.511 -40.292 1.00 85.25 219 LEU A C 1
ATOM 1825 O O . LEU A 1 219 ? 31.420 -1.997 -39.922 1.00 85.25 219 LEU A O 1
ATOM 1829 N N . LEU A 1 220 ? 33.629 -2.201 -40.249 1.00 85.31 220 LEU A N 1
ATOM 1830 C CA . LEU A 1 220 ? 33.720 -3.581 -39.751 1.00 85.31 220 LEU A CA 1
ATOM 1831 C C . LEU A 1 220 ? 33.368 -3.707 -38.259 1.00 85.31 220 LEU A C 1
ATOM 1833 O O . LEU A 1 220 ? 32.994 -4.785 -37.801 1.00 85.31 220 LEU A O 1
ATOM 1837 N N . GLN A 1 221 ? 33.490 -2.623 -37.492 1.00 83.62 221 GLN A N 1
ATOM 1838 C CA . GLN A 1 221 ? 33.205 -2.589 -36.056 1.00 83.62 221 GLN A CA 1
ATOM 1839 C C . GLN A 1 221 ? 31.805 -2.047 -35.719 1.00 83.62 221 GLN A C 1
ATOM 1841 O O . GLN A 1 221 ? 31.458 -1.959 -34.542 1.00 83.62 221 GLN A O 1
ATOM 1846 N N . GLU A 1 222 ? 30.974 -1.727 -36.717 1.00 85.69 222 GLU A N 1
ATOM 1847 C CA . GLU A 1 222 ? 29.646 -1.127 -36.523 1.00 85.69 222 GLU A CA 1
ATOM 1848 C C . GLU A 1 222 ? 28.758 -1.904 -35.548 1.00 85.69 222 GLU A C 1
ATOM 1850 O O . GLU A 1 222 ? 28.145 -1.307 -34.663 1.00 85.69 222 GLU A O 1
ATOM 1855 N N . GLU A 1 223 ? 28.669 -3.225 -35.710 1.00 86.25 223 GLU A N 1
ATOM 1856 C CA . GLU A 1 223 ? 27.817 -4.059 -34.856 1.00 86.25 223 GLU A CA 1
ATOM 1857 C C . GLU A 1 223 ? 28.272 -4.003 -33.398 1.00 86.25 223 GLU A C 1
ATOM 1859 O O . GLU A 1 223 ? 27.444 -3.908 -32.495 1.00 86.25 223 GLU A O 1
ATOM 1864 N N . LYS A 1 224 ? 29.589 -3.964 -33.162 1.00 85.19 224 LYS A N 1
ATOM 1865 C CA . LYS A 1 224 ? 30.155 -3.859 -31.814 1.00 85.19 224 LYS A CA 1
ATOM 1866 C C . LYS A 1 224 ? 29.791 -2.528 -31.166 1.00 85.19 224 LYS A C 1
ATOM 1868 O O . LYS A 1 224 ? 29.289 -2.526 -30.048 1.00 85.19 224 LYS A O 1
ATOM 1873 N N . PHE A 1 225 ? 29.976 -1.409 -31.872 1.00 83.94 225 PHE A N 1
ATOM 1874 C CA . PHE A 1 225 ? 29.630 -0.087 -31.340 1.00 83.94 225 PHE A CA 1
ATOM 1875 C C . PHE A 1 225 ? 28.137 0.057 -31.058 1.00 83.94 225 PHE A C 1
ATOM 1877 O O . PHE A 1 225 ? 27.767 0.572 -30.007 1.00 83.94 225 PHE A O 1
ATOM 1884 N N . LYS A 1 226 ? 27.277 -0.441 -31.954 1.00 85.50 226 LYS A N 1
ATOM 1885 C CA . LYS A 1 226 ? 25.824 -0.424 -31.742 1.00 85.50 226 LYS A CA 1
ATOM 1886 C C . LYS A 1 226 ? 25.410 -1.263 -30.541 1.00 85.50 226 LYS A C 1
ATOM 1888 O O . LYS A 1 226 ? 24.587 -0.807 -29.754 1.00 85.50 226 LYS A O 1
ATOM 1893 N N . ASN A 1 227 ? 25.990 -2.450 -30.380 1.00 87.94 227 ASN A N 1
ATOM 1894 C CA . ASN A 1 227 ? 25.709 -3.301 -29.227 1.00 87.94 227 ASN A CA 1
ATOM 1895 C C . ASN A 1 227 ? 26.159 -2.623 -27.929 1.00 87.94 227 ASN A C 1
ATOM 1897 O O . ASN A 1 227 ? 25.352 -2.490 -27.016 1.00 87.94 227 ASN A O 1
ATOM 1901 N N . TYR A 1 228 ? 27.387 -2.097 -27.880 1.00 86.50 228 TYR A N 1
ATOM 1902 C CA . TYR A 1 228 ? 27.886 -1.376 -26.707 1.00 86.50 228 TYR A CA 1
ATOM 1903 C C . TYR A 1 228 ? 27.048 -0.141 -26.374 1.00 86.50 228 TYR A C 1
ATOM 1905 O O . TYR A 1 228 ? 26.739 0.082 -25.208 1.00 86.50 228 TYR A O 1
ATOM 1913 N N . TYR A 1 229 ? 26.638 0.634 -27.380 1.00 86.44 229 TYR A N 1
ATOM 1914 C CA . TYR A 1 229 ? 25.763 1.786 -27.185 1.00 86.44 229 TYR A CA 1
ATOM 1915 C C . TYR A 1 229 ? 24.416 1.379 -26.580 1.00 86.44 229 TYR A C 1
ATOM 1917 O O . TYR A 1 229 ? 24.031 1.909 -25.540 1.00 86.44 229 TYR A O 1
ATOM 1925 N N . ASN A 1 230 ? 23.736 0.402 -27.186 1.00 87.56 230 ASN A N 1
ATOM 1926 C CA . ASN A 1 230 ? 22.424 -0.054 -26.727 1.00 87.56 230 ASN A CA 1
ATOM 1927 C C . ASN A 1 230 ? 22.487 -0.652 -25.315 1.00 87.56 230 ASN A C 1
ATOM 1929 O O . ASN A 1 230 ? 21.611 -0.396 -24.494 1.00 87.56 230 ASN A O 1
ATOM 1933 N N . GLU A 1 231 ? 23.520 -1.437 -25.015 1.00 86.06 231 GLU A N 1
ATOM 1934 C CA . GLU A 1 231 ? 23.677 -2.086 -23.712 1.00 86.06 231 GLU A CA 1
ATOM 1935 C C . GLU A 1 231 ? 24.050 -1.095 -22.607 1.00 86.06 231 GLU A C 1
ATOM 1937 O O . GLU A 1 231 ? 23.519 -1.193 -21.502 1.00 86.06 231 GLU A O 1
ATOM 1942 N N . LEU A 1 232 ? 24.921 -0.119 -22.887 1.00 86.75 232 LEU A N 1
ATOM 1943 C CA . LEU A 1 232 ? 25.227 0.953 -21.935 1.00 86.75 232 LEU A CA 1
ATOM 1944 C C . LEU A 1 232 ? 24.012 1.856 -21.716 1.00 86.75 232 LEU A C 1
ATOM 1946 O O . LEU A 1 232 ? 23.721 2.219 -20.578 1.00 86.75 232 LEU A O 1
ATOM 1950 N N . GLN A 1 233 ? 23.270 2.175 -22.778 1.00 87.62 233 GLN A N 1
ATOM 1951 C CA . GLN A 1 233 ? 22.034 2.945 -22.675 1.00 87.62 233 GLN A CA 1
ATOM 1952 C C . GLN A 1 233 ? 21.003 2.203 -21.821 1.00 87.62 233 GLN A C 1
ATOM 1954 O O . GLN A 1 233 ? 20.406 2.802 -20.927 1.00 87.62 233 GLN A O 1
ATOM 1959 N N . PHE A 1 234 ? 20.846 0.896 -22.046 1.00 88.88 234 PHE A N 1
ATOM 1960 C CA . PHE A 1 234 ? 20.004 0.043 -21.218 1.00 88.88 234 PHE A CA 1
ATOM 1961 C C . PHE A 1 234 ? 20.467 0.063 -19.756 1.00 88.88 234 PHE A C 1
ATOM 1963 O O . PHE A 1 234 ? 19.670 0.376 -18.879 1.00 88.88 234 PHE A O 1
ATOM 1970 N N . ALA A 1 235 ? 21.754 -0.165 -19.482 1.00 87.38 235 ALA A N 1
ATOM 1971 C CA . ALA A 1 235 ? 22.296 -0.164 -18.123 1.00 87.38 235 ALA A CA 1
ATOM 1972 C C . ALA A 1 235 ? 22.057 1.164 -17.376 1.00 87.38 235 ALA A C 1
ATOM 1974 O O . ALA A 1 235 ? 21.677 1.147 -16.206 1.00 87.38 235 ALA A O 1
ATOM 1975 N N . LEU A 1 236 ? 22.227 2.311 -18.043 1.00 86.44 236 LEU A N 1
ATOM 1976 C CA . LEU A 1 236 ? 21.950 3.624 -17.448 1.00 86.44 236 LEU A CA 1
ATOM 1977 C C . LEU A 1 236 ? 20.451 3.846 -17.206 1.00 86.44 236 LEU A C 1
ATOM 1979 O O . LEU A 1 236 ? 20.074 4.345 -16.147 1.00 86.44 236 LEU A O 1
ATOM 1983 N N . SER A 1 237 ? 19.593 3.433 -18.143 1.00 87.19 237 SER A N 1
ATOM 1984 C CA . SER A 1 237 ? 18.139 3.512 -17.956 1.00 87.19 237 SER A CA 1
ATOM 1985 C C . SER A 1 237 ? 17.648 2.615 -16.815 1.00 87.19 237 SER A C 1
ATOM 1987 O O . SER A 1 237 ? 16.774 3.006 -16.044 1.00 87.19 237 SER A O 1
ATOM 1989 N N . GLU A 1 238 ? 18.252 1.437 -16.652 1.00 87.12 238 GLU A N 1
ATOM 1990 C CA . GLU A 1 238 ? 17.932 0.520 -15.563 1.00 87.12 238 GLU A CA 1
ATOM 1991 C C . GLU A 1 238 ? 18.410 1.066 -14.220 1.00 87.12 238 GLU A C 1
ATOM 1993 O O . GLU A 1 238 ? 17.693 0.944 -13.231 1.00 87.12 238 GLU A O 1
ATOM 1998 N N . TYR A 1 239 ? 19.573 1.723 -14.175 1.00 87.31 239 TYR A N 1
ATOM 1999 C CA . TYR A 1 239 ? 20.028 2.426 -12.978 1.00 87.31 239 TYR A CA 1
ATOM 2000 C C . TYR A 1 239 ? 19.019 3.496 -12.535 1.00 87.31 239 TYR A C 1
ATOM 2002 O O . TYR A 1 239 ? 18.593 3.483 -11.380 1.00 87.31 239 TYR A O 1
ATOM 2010 N N . ASP A 1 240 ? 18.564 4.359 -13.449 1.00 86.19 240 ASP A N 1
ATOM 2011 C CA . ASP A 1 240 ? 17.556 5.389 -13.155 1.00 86.19 240 ASP A CA 1
ATOM 2012 C C . ASP A 1 240 ? 16.212 4.777 -12.706 1.00 86.19 240 ASP A C 1
ATOM 2014 O O . ASP A 1 240 ? 15.602 5.189 -11.711 1.00 86.19 240 ASP A O 1
ATOM 2018 N N . ARG A 1 241 ? 15.790 3.683 -13.353 1.00 89.44 241 ARG A N 1
ATOM 2019 C CA . ARG A 1 241 ? 14.618 2.902 -12.934 1.00 89.44 241 ARG A CA 1
ATOM 2020 C C . ARG A 1 241 ? 14.766 2.337 -11.518 1.00 89.44 241 ARG A C 1
ATOM 2022 O O . ARG A 1 241 ? 13.802 2.321 -10.758 1.00 89.44 241 ARG A O 1
ATOM 2029 N N . ILE A 1 242 ? 15.939 1.830 -11.146 1.00 87.56 242 ILE A N 1
ATOM 2030 C CA . ILE A 1 242 ? 16.176 1.288 -9.799 1.00 87.56 242 ILE A CA 1
ATOM 2031 C C . ILE A 1 242 ? 16.162 2.417 -8.763 1.00 87.56 242 ILE A C 1
ATOM 2033 O O . ILE A 1 242 ? 15.553 2.255 -7.706 1.00 87.56 242 ILE A O 1
ATOM 2037 N N . VAL A 1 243 ? 16.759 3.572 -9.073 1.00 85.06 243 VAL A N 1
ATOM 2038 C CA . VAL A 1 243 ? 16.757 4.751 -8.192 1.00 85.06 243 VAL A CA 1
ATOM 2039 C C . VAL A 1 243 ? 15.330 5.245 -7.930 1.00 85.06 243 VAL A C 1
ATOM 2041 O O . VAL A 1 243 ? 14.978 5.524 -6.785 1.00 85.06 243 VAL A O 1
ATOM 2044 N N . THR A 1 244 ? 14.470 5.277 -8.951 1.00 86.12 244 THR A N 1
ATOM 2045 C CA . THR A 1 244 ? 13.059 5.687 -8.800 1.00 86.12 244 THR A CA 1
ATOM 2046 C C . THR A 1 244 ? 12.198 4.689 -8.016 1.00 86.12 244 THR A C 1
ATOM 2048 O O . THR A 1 244 ? 11.217 5.095 -7.393 1.00 86.12 244 THR A O 1
ATOM 2051 N N . LYS A 1 245 ? 12.559 3.398 -7.982 1.00 86.00 245 LYS A N 1
ATOM 2052 C CA . LYS A 1 245 ? 11.867 2.368 -7.178 1.00 86.00 245 LYS A CA 1
ATOM 2053 C C . LYS A 1 245 ? 12.129 2.486 -5.671 1.00 86.00 245 LYS A C 1
ATOM 2055 O O . LYS A 1 245 ? 11.490 1.778 -4.891 1.00 86.00 245 LYS A O 1
ATOM 2060 N N . VAL A 1 246 ? 13.083 3.307 -5.240 1.00 85.62 246 VAL A N 1
ATOM 2061 C CA . VAL A 1 246 ? 13.521 3.338 -3.840 1.00 85.62 246 VAL A CA 1
ATOM 2062 C C . VAL A 1 246 ? 12.583 4.179 -2.986 1.00 85.62 246 VAL A C 1
ATOM 2064 O O . VAL A 1 246 ? 12.329 5.350 -3.262 1.00 85.62 246 VAL A O 1
ATOM 2067 N N . ILE A 1 247 ? 12.097 3.586 -1.895 1.00 80.88 247 ILE A N 1
ATOM 2068 C CA . ILE A 1 247 ? 11.229 4.275 -0.941 1.00 80.88 247 ILE A CA 1
ATOM 2069 C C . ILE A 1 247 ? 12.035 5.389 -0.238 1.00 80.88 247 ILE A C 1
ATOM 2071 O O . ILE A 1 247 ? 13.141 5.129 0.248 1.00 80.88 247 ILE A O 1
ATOM 2075 N N . PRO A 1 248 ? 11.497 6.619 -0.100 1.00 80.62 248 PRO A N 1
ATOM 2076 C CA . PRO A 1 248 ? 12.233 7.754 0.471 1.00 80.62 248 PRO A CA 1
ATOM 2077 C C . PRO A 1 248 ? 12.805 7.504 1.873 1.00 80.62 248 PRO A C 1
ATOM 2079 O O . PRO A 1 248 ? 13.884 7.986 2.205 1.00 80.62 248 PRO A O 1
ATOM 2082 N N . VAL A 1 249 ? 12.107 6.712 2.692 1.00 75.50 249 VAL A N 1
ATOM 2083 C CA . VAL A 1 249 ? 12.517 6.378 4.067 1.00 75.50 249 VAL A CA 1
ATOM 2084 C C . VAL A 1 249 ? 13.797 5.528 4.089 1.00 75.50 249 VAL A C 1
ATOM 2086 O O . VAL A 1 249 ? 14.616 5.668 4.994 1.00 75.50 249 VAL A O 1
ATOM 2089 N N . THR A 1 250 ? 14.004 4.679 3.079 1.00 79.50 250 THR A N 1
ATOM 2090 C CA . THR A 1 250 ? 15.206 3.840 2.934 1.00 79.50 250 THR A CA 1
ATOM 2091 C C . THR A 1 250 ? 16.296 4.486 2.081 1.00 79.50 250 THR A C 1
ATOM 2093 O O . THR A 1 250 ? 17.403 3.963 2.025 1.00 79.50 250 THR A O 1
ATOM 2096 N N . ALA A 1 251 ? 16.023 5.627 1.439 1.00 80.25 251 ALA A N 1
ATOM 2097 C CA . ALA A 1 251 ? 16.949 6.264 0.501 1.00 80.25 251 ALA A CA 1
ATOM 2098 C C . ALA A 1 251 ? 18.275 6.688 1.154 1.00 80.25 251 ALA A C 1
ATOM 2100 O O . ALA A 1 251 ? 19.334 6.504 0.561 1.00 80.25 251 ALA A O 1
ATOM 2101 N N . MET A 1 252 ? 18.229 7.212 2.385 1.00 79.38 252 MET A N 1
ATOM 2102 C CA . MET A 1 252 ? 19.445 7.572 3.131 1.00 79.38 252 MET A CA 1
ATOM 2103 C C . MET A 1 252 ? 20.291 6.333 3.438 1.00 79.38 252 MET A C 1
ATOM 2105 O O . MET A 1 252 ? 21.482 6.312 3.145 1.00 79.38 252 MET A O 1
ATOM 2109 N N . LEU A 1 253 ? 19.638 5.262 3.897 1.00 79.50 253 LEU A N 1
ATOM 2110 C CA . LEU A 1 253 ? 20.291 4.001 4.242 1.00 79.50 253 LEU A CA 1
ATOM 2111 C C . LEU A 1 253 ? 20.917 3.311 3.018 1.00 79.50 253 LEU A C 1
ATOM 2113 O O . LEU A 1 253 ? 21.939 2.643 3.138 1.00 79.50 253 LEU A O 1
ATOM 2117 N N . LEU A 1 254 ? 20.319 3.491 1.835 1.00 83.38 254 LEU A N 1
ATOM 2118 C CA . LEU A 1 254 ? 20.800 2.926 0.573 1.00 83.38 254 LEU A CA 1
ATOM 2119 C C . LEU A 1 254 ? 21.887 3.767 -0.117 1.00 83.38 254 LEU A C 1
ATOM 2121 O O . LEU A 1 254 ? 22.483 3.314 -1.094 1.00 83.38 254 LEU A O 1
ATOM 2125 N N . ARG A 1 255 ? 22.203 4.961 0.397 1.00 82.38 255 ARG A N 1
ATOM 2126 C CA . ARG A 1 255 ? 23.205 5.864 -0.188 1.00 82.38 255 ARG A CA 1
ATOM 2127 C C . ARG A 1 255 ? 24.589 5.222 -0.378 1.00 82.38 255 ARG A C 1
ATOM 2129 O O . ARG A 1 255 ? 25.145 5.393 -1.463 1.00 82.38 255 ARG A O 1
ATOM 2136 N N . PRO A 1 256 ? 25.136 4.439 0.573 1.00 83.69 256 PRO A N 1
ATOM 2137 C CA . PRO A 1 256 ? 26.393 3.720 0.356 1.00 83.69 256 PRO A CA 1
ATOM 2138 C C . PRO A 1 256 ? 26.335 2.730 -0.817 1.00 83.69 256 PRO A C 1
ATOM 2140 O O . PRO A 1 256 ? 27.303 2.594 -1.559 1.00 83.69 256 PRO A O 1
ATOM 2143 N N . HIS A 1 257 ? 25.186 2.088 -1.043 1.00 83.38 257 HIS A N 1
ATOM 2144 C CA . HIS A 1 257 ? 24.997 1.136 -2.142 1.00 83.38 257 HIS A CA 1
ATOM 2145 C C . HIS A 1 257 ? 24.908 1.843 -3.501 1.00 83.38 257 HIS A C 1
ATOM 2147 O O . HIS A 1 257 ? 25.419 1.335 -4.499 1.00 83.38 257 HIS A O 1
ATOM 2153 N N . PHE A 1 258 ? 24.317 3.042 -3.552 1.00 84.38 258 PHE A N 1
ATOM 2154 C CA . PHE A 1 258 ? 24.373 3.871 -4.759 1.00 84.38 258 PHE A CA 1
ATOM 2155 C C . PHE A 1 258 ? 25.786 4.369 -5.040 1.00 84.38 258 PHE A C 1
ATOM 2157 O O . PHE A 1 258 ? 26.203 4.340 -6.195 1.00 84.38 258 PHE A O 1
ATOM 2164 N N . ASN A 1 259 ? 26.542 4.740 -4.003 1.00 83.56 259 ASN A N 1
ATOM 2165 C CA . ASN A 1 259 ? 27.947 5.117 -4.148 1.00 83.56 259 ASN A CA 1
ATOM 2166 C C . ASN A 1 259 ? 28.802 3.946 -4.672 1.00 83.56 259 ASN A C 1
ATOM 2168 O O . ASN A 1 259 ? 29.718 4.177 -5.457 1.00 83.56 259 ASN A O 1
ATOM 2172 N N . ASP A 1 260 ? 28.485 2.700 -4.299 1.00 84.31 260 ASP A N 1
ATOM 2173 C CA . ASP A 1 260 ? 29.121 1.491 -4.852 1.00 84.31 260 ASP A CA 1
ATOM 2174 C C . ASP A 1 260 ? 28.876 1.346 -6.345 1.00 84.31 260 ASP A C 1
ATOM 2176 O O . ASP A 1 260 ? 29.812 1.148 -7.122 1.00 84.31 260 ASP A O 1
ATOM 2180 N N . MET A 1 261 ? 27.637 1.547 -6.782 1.00 84.38 261 MET A N 1
ATOM 2181 C CA . MET A 1 261 ? 27.336 1.548 -8.209 1.00 84.38 261 MET A CA 1
ATOM 2182 C C . MET A 1 261 ? 27.968 2.731 -8.946 1.00 84.38 261 MET A C 1
ATOM 2184 O O . MET A 1 261 ? 28.514 2.532 -10.030 1.00 84.38 261 MET A O 1
ATOM 2188 N N . GLU A 1 262 ? 27.980 3.934 -8.368 1.00 83.19 262 GLU A N 1
ATOM 2189 C CA . GLU A 1 262 ? 28.688 5.077 -8.954 1.00 83.19 262 GLU A CA 1
ATOM 2190 C C . GLU A 1 262 ? 30.195 4.809 -9.071 1.00 83.19 262 GLU A C 1
ATOM 2192 O O . GLU A 1 262 ? 30.804 5.147 -10.087 1.00 83.19 262 GLU A O 1
ATOM 2197 N N . PHE A 1 263 ? 30.808 4.154 -8.080 1.00 83.75 263 PHE A N 1
ATOM 2198 C CA . PHE A 1 263 ? 32.215 3.762 -8.137 1.00 83.75 263 PHE A CA 1
ATOM 2199 C C . PHE A 1 263 ? 32.480 2.777 -9.280 1.00 83.75 263 PHE A C 1
ATOM 2201 O O . PHE A 1 263 ? 33.432 2.965 -10.039 1.00 83.75 263 PHE A O 1
ATOM 2208 N N . LYS A 1 264 ? 31.595 1.796 -9.484 1.00 83.31 264 LYS A N 1
ATOM 2209 C CA . LYS A 1 264 ? 31.662 0.882 -10.638 1.00 83.31 264 LYS A CA 1
ATOM 2210 C C . LYS A 1 264 ? 31.433 1.591 -11.969 1.00 83.31 264 LYS A C 1
ATOM 2212 O O . LYS A 1 264 ? 31.949 1.134 -12.983 1.00 83.31 264 LYS A O 1
ATOM 2217 N N . LEU A 1 265 ? 30.709 2.711 -11.987 1.00 84.75 265 LEU A N 1
ATOM 2218 C CA . LEU A 1 265 ? 30.488 3.528 -13.183 1.00 84.75 265 LEU A CA 1
ATOM 2219 C C . LEU A 1 265 ? 31.661 4.479 -13.485 1.00 84.75 265 LEU A C 1
ATOM 2221 O O . LEU A 1 265 ? 31.907 4.769 -14.657 1.00 84.75 265 LEU A O 1
ATOM 2225 N N . ARG A 1 266 ? 32.454 4.897 -12.486 1.00 83.56 266 ARG A N 1
ATOM 2226 C CA . ARG A 1 266 ? 33.584 5.840 -12.660 1.00 83.56 266 ARG A CA 1
ATOM 2227 C C . ARG A 1 266 ? 34.577 5.489 -13.777 1.00 83.56 266 ARG A C 1
ATOM 2229 O O . ARG A 1 266 ? 34.966 6.414 -14.492 1.00 83.56 266 ARG A O 1
ATOM 2236 N N . PRO A 1 267 ? 35.003 4.226 -13.985 1.00 84.25 267 PRO A N 1
ATOM 2237 C CA . PRO A 1 267 ? 35.917 3.894 -15.079 1.00 84.25 267 PRO A CA 1
ATOM 2238 C C . PRO A 1 267 ? 35.384 4.302 -16.462 1.00 84.25 267 PRO A C 1
ATOM 2240 O O . PRO A 1 267 ? 36.149 4.784 -17.291 1.00 84.25 267 PRO A O 1
ATOM 2243 N N . GLY A 1 268 ? 34.070 4.209 -16.696 1.00 82.19 268 GLY A N 1
ATOM 2244 C CA . GLY A 1 268 ? 33.429 4.659 -17.939 1.00 82.19 268 GLY A CA 1
ATOM 2245 C C . GLY A 1 268 ? 33.363 6.177 -18.103 1.00 82.19 268 GLY A C 1
ATOM 2246 O O . GLY A 1 268 ? 33.200 6.662 -19.219 1.00 82.19 268 GLY A O 1
ATOM 2247 N N . MET A 1 269 ? 33.511 6.926 -17.008 1.00 81.19 269 MET A N 1
ATOM 2248 C CA . MET A 1 269 ? 33.475 8.390 -17.006 1.00 81.19 269 MET A CA 1
ATOM 2249 C C . MET A 1 269 ? 34.851 9.024 -17.220 1.00 81.19 269 MET A C 1
ATOM 2251 O O . MET A 1 269 ? 34.927 10.141 -17.724 1.00 81.19 269 MET A O 1
ATOM 2255 N N . ILE A 1 270 ? 35.927 8.349 -16.798 1.00 80.69 270 ILE A N 1
ATOM 2256 C CA . ILE A 1 270 ? 37.266 8.954 -16.700 1.00 80.69 270 ILE A CA 1
ATOM 2257 C C . ILE A 1 270 ? 38.287 8.251 -17.599 1.00 80.69 270 ILE A C 1
ATOM 2259 O O . ILE A 1 270 ? 39.085 8.925 -18.243 1.00 80.69 270 ILE A O 1
ATOM 2263 N N . THR A 1 271 ? 38.309 6.914 -17.624 1.00 80.38 271 THR A N 1
ATOM 2264 C CA . THR A 1 271 ? 39.442 6.158 -18.185 1.00 80.38 271 THR A CA 1
ATOM 2265 C C . THR A 1 271 ? 39.107 5.391 -19.457 1.00 80.38 271 THR A C 1
ATOM 2267 O O . THR A 1 271 ? 39.968 5.269 -20.326 1.00 80.38 271 THR A O 1
ATOM 2270 N N . LEU A 1 272 ? 37.887 4.867 -19.586 1.00 82.38 272 LEU A N 1
ATOM 2271 C CA . LEU A 1 272 ? 37.477 4.079 -20.744 1.00 82.38 272 LEU A CA 1
ATOM 2272 C C . LEU A 1 272 ? 36.928 4.966 -21.860 1.00 82.38 272 LEU A C 1
ATOM 2274 O O . LEU A 1 272 ? 36.045 5.797 -21.650 1.00 82.38 272 LEU A O 1
ATOM 2278 N N . THR A 1 273 ? 37.426 4.708 -23.062 1.00 84.31 273 THR A N 1
ATOM 2279 C CA . THR A 1 273 ? 37.011 5.319 -24.331 1.00 84.31 273 THR A CA 1
ATOM 2280 C C . THR A 1 273 ? 36.447 4.255 -25.273 1.00 84.31 273 THR A C 1
ATOM 2282 O O . THR A 1 273 ? 36.662 3.060 -25.052 1.00 84.31 273 THR A O 1
ATOM 2285 N N . TRP A 1 274 ? 35.780 4.644 -26.364 1.00 81.81 274 TRP A N 1
ATOM 2286 C CA . TRP A 1 274 ? 35.205 3.692 -27.335 1.00 81.81 274 TRP A CA 1
ATOM 2287 C C . TRP A 1 274 ? 36.244 2.813 -28.047 1.00 81.81 274 TRP A C 1
ATOM 2289 O O . TRP A 1 274 ? 35.901 1.757 -28.573 1.00 81.81 274 TRP A O 1
ATOM 2299 N N . THR A 1 275 ? 37.521 3.199 -28.035 1.00 80.19 275 THR A N 1
ATOM 2300 C CA . THR A 1 275 ? 38.633 2.399 -28.578 1.00 80.19 275 THR A CA 1
ATOM 2301 C C . THR A 1 275 ? 39.229 1.404 -27.577 1.00 80.19 275 THR A C 1
ATOM 2303 O O . THR A 1 275 ? 40.121 0.631 -27.931 1.00 80.19 275 THR A O 1
ATOM 2306 N N . SER A 1 276 ? 38.762 1.406 -26.327 1.00 81.56 276 SER A N 1
ATOM 2307 C CA . SER A 1 276 ? 39.303 0.556 -25.269 1.00 81.56 276 SER A CA 1
ATOM 2308 C C . SER A 1 276 ? 38.934 -0.916 -25.479 1.00 81.56 276 SER A C 1
ATOM 2310 O O . SER A 1 276 ? 37.789 -1.259 -25.757 1.00 81.56 276 SER A O 1
ATOM 2312 N N . MET A 1 277 ? 39.891 -1.826 -25.278 1.00 76.88 277 MET A N 1
ATOM 2313 C CA . MET A 1 277 ? 39.644 -3.270 -25.429 1.00 76.88 277 MET A CA 1
ATOM 2314 C C . MET A 1 277 ? 38.816 -3.872 -24.282 1.00 76.88 277 MET A C 1
ATOM 2316 O O . MET A 1 277 ? 38.246 -4.945 -24.438 1.00 76.88 277 MET A O 1
ATOM 2320 N N . ASN A 1 278 ? 38.733 -3.191 -23.134 1.00 82.31 278 ASN A N 1
ATOM 2321 C CA . ASN A 1 278 ? 38.152 -3.737 -21.903 1.00 82.31 278 ASN A CA 1
ATOM 2322 C C . ASN A 1 278 ? 36.668 -3.368 -21.675 1.00 82.31 278 ASN A C 1
ATOM 2324 O O . ASN A 1 278 ? 36.159 -3.504 -20.562 1.00 82.31 278 ASN A O 1
ATOM 2328 N N . ILE A 1 279 ? 35.969 -2.876 -22.706 1.00 82.06 279 ILE A N 1
ATOM 2329 C CA . ILE A 1 279 ? 34.566 -2.427 -22.597 1.00 82.06 279 ILE A CA 1
ATOM 2330 C C . ILE A 1 279 ? 33.639 -3.594 -22.225 1.00 82.06 279 ILE A C 1
ATOM 2332 O O . ILE A 1 279 ? 32.725 -3.422 -21.425 1.00 82.06 279 ILE A O 1
ATOM 2336 N N . GLU A 1 280 ? 33.897 -4.796 -22.741 1.00 84.12 280 GLU A N 1
ATOM 2337 C CA . GLU A 1 280 ? 33.061 -5.975 -22.483 1.00 84.12 280 GLU A CA 1
ATOM 2338 C C . GLU A 1 280 ? 33.118 -6.432 -21.015 1.00 84.12 280 GLU A C 1
ATOM 2340 O O . GLU A 1 280 ? 32.084 -6.696 -20.398 1.00 84.12 280 GLU A O 1
ATOM 2345 N N . ALA A 1 281 ? 34.311 -6.458 -20.411 1.00 86.12 281 ALA A N 1
ATOM 2346 C CA . ALA A 1 281 ? 34.453 -6.793 -18.994 1.00 86.12 281 ALA A CA 1
ATOM 2347 C C . ALA A 1 281 ? 33.819 -5.718 -18.099 1.00 86.12 281 ALA A C 1
ATOM 2349 O O . ALA A 1 281 ? 33.134 -6.047 -17.129 1.00 86.12 281 ALA A O 1
ATOM 2350 N N . TYR A 1 282 ? 33.993 -4.441 -18.455 1.00 87.44 282 TYR A N 1
ATOM 2351 C CA . TYR A 1 282 ? 33.349 -3.318 -17.776 1.00 87.44 282 TYR A CA 1
ATOM 2352 C C . TYR A 1 282 ? 31.818 -3.412 -17.837 1.00 87.44 282 TYR A C 1
ATOM 2354 O O . TYR A 1 282 ? 31.148 -3.280 -16.813 1.00 87.44 282 TYR A O 1
ATOM 2362 N N . ARG A 1 283 ? 31.258 -3.741 -19.007 1.00 84.81 283 ARG A N 1
ATOM 2363 C CA . ARG A 1 283 ? 29.820 -3.970 -19.185 1.00 84.81 283 ARG A CA 1
ATOM 2364 C C . ARG A 1 283 ? 29.313 -5.078 -18.271 1.00 84.81 283 ARG A C 1
ATOM 2366 O O . ARG A 1 283 ? 28.334 -4.883 -17.556 1.00 84.81 283 ARG A O 1
ATOM 2373 N N . ASN A 1 284 ? 29.973 -6.235 -18.283 1.00 87.19 284 ASN A N 1
ATOM 2374 C CA . ASN A 1 284 ? 29.562 -7.371 -17.459 1.00 87.19 284 ASN A CA 1
ATOM 2375 C C . ASN A 1 284 ? 29.650 -7.034 -15.962 1.00 87.19 284 ASN A C 1
ATOM 2377 O O . ASN A 1 284 ? 28.789 -7.448 -15.183 1.00 87.19 284 ASN A O 1
ATOM 2381 N N . HIS A 1 285 ? 30.637 -6.225 -15.565 1.00 87.38 285 HIS A N 1
ATOM 2382 C CA . HIS A 1 285 ? 30.765 -5.723 -14.202 1.00 87.38 285 HIS A CA 1
ATOM 2383 C C . HIS A 1 285 ? 29.608 -4.792 -13.802 1.00 87.38 285 HIS A C 1
ATOM 2385 O O . HIS A 1 285 ? 29.014 -4.998 -12.741 1.00 87.38 285 HIS A O 1
ATOM 2391 N N . ILE A 1 286 ? 29.228 -3.832 -14.658 1.00 88.06 286 ILE A N 1
ATOM 2392 C CA . ILE A 1 286 ? 28.060 -2.967 -14.419 1.00 88.06 286 ILE A CA 1
ATOM 2393 C C . ILE A 1 286 ? 26.781 -3.794 -14.354 1.00 88.06 286 ILE A C 1
ATOM 2395 O O . ILE A 1 286 ? 26.010 -3.626 -13.417 1.00 88.06 286 ILE A O 1
ATOM 2399 N N . HIS A 1 287 ? 26.556 -4.694 -15.314 1.00 89.00 287 HIS A N 1
ATOM 2400 C CA . HIS A 1 287 ? 25.332 -5.491 -15.373 1.00 89.00 287 HIS A CA 1
ATOM 2401 C C . HIS A 1 287 ? 25.167 -6.360 -14.120 1.00 89.00 287 HIS A C 1
ATOM 2403 O O . HIS A 1 287 ? 24.109 -6.354 -13.499 1.00 89.00 287 HIS A O 1
ATOM 2409 N N . THR A 1 288 ? 26.243 -7.021 -13.682 1.00 88.81 288 THR A N 1
ATOM 2410 C CA . THR A 1 288 ? 26.242 -7.807 -12.438 1.00 88.81 288 THR A CA 1
ATOM 2411 C C . THR A 1 288 ? 26.003 -6.921 -11.211 1.00 88.81 288 THR A C 1
ATOM 2413 O O . THR A 1 288 ? 25.292 -7.315 -10.288 1.00 88.81 288 THR A O 1
ATOM 2416 N N . GLY A 1 289 ? 26.587 -5.718 -11.181 1.00 86.56 289 GLY A N 1
ATOM 2417 C CA . GLY A 1 289 ? 26.356 -4.746 -10.113 1.00 86.56 289 GLY A CA 1
ATOM 2418 C C . GLY A 1 289 ? 24.903 -4.265 -10.057 1.00 86.56 289 GLY A C 1
ATOM 2419 O O . GLY A 1 289 ? 24.302 -4.273 -8.986 1.00 86.56 289 GLY A O 1
ATOM 2420 N N . LEU A 1 290 ? 24.328 -3.909 -11.210 1.00 89.12 290 LEU A N 1
ATOM 2421 C CA . LEU A 1 290 ? 22.938 -3.470 -11.335 1.00 89.12 290 LEU A CA 1
ATOM 2422 C C . LEU A 1 290 ? 21.964 -4.574 -10.947 1.00 89.12 290 LEU A C 1
ATOM 2424 O O . LEU A 1 290 ? 21.032 -4.298 -10.202 1.00 89.12 290 LEU A O 1
ATOM 2428 N N . GLN A 1 291 ? 22.204 -5.812 -11.382 1.00 89.50 291 GLN A N 1
ATOM 2429 C CA . GLN A 1 291 ? 21.360 -6.947 -11.020 1.00 89.50 291 GLN A CA 1
ATOM 2430 C C . GLN A 1 291 ? 21.329 -7.152 -9.498 1.00 89.50 291 GLN A C 1
ATOM 2432 O O . GLN A 1 291 ? 20.258 -7.277 -8.914 1.00 89.50 291 GLN A O 1
ATOM 2437 N N . ARG A 1 292 ? 22.490 -7.110 -8.831 1.00 88.25 292 ARG A N 1
ATOM 2438 C CA . ARG A 1 292 ? 22.563 -7.222 -7.364 1.00 88.25 292 ARG A CA 1
ATOM 2439 C C . ARG A 1 292 ? 21.863 -6.067 -6.650 1.00 88.25 292 ARG A C 1
ATOM 2441 O O . ARG A 1 292 ? 21.198 -6.293 -5.640 1.00 88.25 292 ARG A O 1
ATOM 2448 N N . LEU A 1 293 ? 22.006 -4.840 -7.158 1.00 88.25 293 LEU A N 1
ATOM 2449 C CA . LEU A 1 293 ? 21.311 -3.680 -6.601 1.00 88.25 293 LEU A CA 1
ATOM 2450 C C . LEU A 1 293 ? 19.792 -3.796 -6.802 1.00 88.25 293 LEU A C 1
ATOM 2452 O O . LEU A 1 293 ? 19.032 -3.485 -5.890 1.00 88.25 293 LEU A O 1
ATOM 2456 N N . GLU A 1 294 ? 19.343 -4.269 -7.964 1.00 90.00 294 GLU A N 1
ATOM 2457 C CA . GLU A 1 294 ? 17.925 -4.497 -8.237 1.00 90.00 294 GLU A CA 1
ATOM 2458 C C . GLU A 1 294 ? 17.335 -5.573 -7.325 1.00 90.00 294 GLU A C 1
ATOM 2460 O O . GLU A 1 294 ? 16.264 -5.362 -6.754 1.00 90.00 294 GLU A O 1
ATOM 2465 N N . GLU A 1 295 ? 18.031 -6.697 -7.148 1.00 89.81 295 GLU A N 1
ATOM 2466 C CA . GLU A 1 295 ? 17.632 -7.753 -6.215 1.00 89.81 295 GLU A CA 1
ATOM 2467 C C . GLU A 1 295 ? 17.518 -7.200 -4.786 1.00 89.81 295 GLU A C 1
ATOM 2469 O O . GLU A 1 295 ? 16.517 -7.437 -4.110 1.00 89.81 295 GLU A O 1
ATOM 2474 N N . LEU A 1 296 ? 18.488 -6.388 -4.345 1.00 88.81 296 LEU A N 1
ATOM 2475 C CA . LEU A 1 296 ? 18.462 -5.737 -3.035 1.00 88.81 296 LEU A CA 1
ATOM 2476 C C . LEU A 1 296 ? 17.247 -4.809 -2.877 1.00 88.81 296 LEU A C 1
ATOM 2478 O O . LEU A 1 296 ? 16.491 -4.950 -1.916 1.00 88.81 296 LEU A O 1
ATOM 2482 N N . VAL A 1 297 ? 17.038 -3.877 -3.812 1.00 90.25 297 VAL A N 1
ATOM 2483 C CA . VAL A 1 297 ? 15.927 -2.908 -3.756 1.00 90.25 297 VAL A CA 1
ATOM 2484 C C . VAL A 1 297 ? 14.576 -3.618 -3.825 1.00 90.25 297 VAL A C 1
ATOM 2486 O O . VAL A 1 297 ? 13.662 -3.276 -3.076 1.00 90.25 297 VAL A O 1
ATOM 2489 N N . THR A 1 298 ? 14.451 -4.640 -4.673 1.00 90.25 298 THR A N 1
ATOM 2490 C CA . THR A 1 298 ? 13.218 -5.428 -4.798 1.00 90.25 298 THR A CA 1
ATOM 2491 C C . THR A 1 298 ? 12.916 -6.180 -3.505 1.00 90.25 298 THR A C 1
ATOM 2493 O O . THR A 1 298 ? 11.792 -6.104 -3.018 1.00 90.25 298 THR A O 1
ATOM 2496 N N . ASN A 1 299 ? 13.916 -6.824 -2.896 1.00 89.75 299 ASN A N 1
ATOM 2497 C CA . ASN A 1 299 ? 13.752 -7.521 -1.618 1.00 89.75 299 ASN A CA 1
ATOM 2498 C C . ASN A 1 299 ? 13.384 -6.559 -0.477 1.00 89.75 299 ASN A C 1
ATOM 2500 O O . ASN A 1 299 ? 12.524 -6.875 0.343 1.00 89.75 299 ASN A O 1
ATOM 2504 N N . ILE A 1 300 ? 13.996 -5.371 -0.424 1.00 89.50 300 ILE A N 1
ATOM 2505 C CA . ILE A 1 300 ? 13.666 -4.339 0.572 1.00 89.50 300 ILE A CA 1
ATOM 2506 C C . ILE A 1 300 ? 12.214 -3.887 0.419 1.00 89.50 300 ILE A C 1
ATOM 2508 O O . ILE A 1 300 ? 11.473 -3.855 1.403 1.00 89.50 300 ILE A O 1
ATOM 2512 N N . ASN A 1 301 ? 11.802 -3.567 -0.808 1.00 90.69 301 ASN A N 1
ATOM 2513 C CA . ASN A 1 301 ? 10.441 -3.128 -1.091 1.00 90.69 301 ASN A CA 1
ATOM 2514 C C . ASN A 1 301 ? 9.419 -4.228 -0.769 1.00 90.69 301 ASN A C 1
ATOM 2516 O O . ASN A 1 301 ? 8.403 -3.939 -0.142 1.00 90.69 301 ASN A O 1
ATOM 2520 N N . ASP A 1 302 ? 9.713 -5.486 -1.109 1.00 91.31 302 ASP A N 1
ATOM 2521 C CA . ASP A 1 302 ? 8.853 -6.634 -0.803 1.00 91.31 302 ASP A CA 1
ATOM 2522 C C . ASP A 1 302 ? 8.676 -6.833 0.711 1.00 91.31 302 ASP A C 1
ATOM 2524 O O . ASP A 1 302 ? 7.554 -6.985 1.201 1.00 91.31 302 ASP A O 1
ATOM 2528 N N . ILE A 1 303 ? 9.761 -6.746 1.491 1.00 89.94 303 ILE A N 1
ATOM 2529 C CA . ILE A 1 303 ? 9.695 -6.838 2.957 1.00 89.94 303 ILE A CA 1
ATOM 2530 C C . ILE A 1 303 ? 8.863 -5.690 3.536 1.00 89.94 303 ILE A C 1
ATOM 2532 O O . ILE A 1 303 ? 8.004 -5.928 4.393 1.00 89.94 303 ILE A O 1
ATOM 2536 N N . ILE A 1 304 ? 9.080 -4.456 3.073 1.00 89.69 304 ILE A N 1
ATOM 2537 C CA . ILE A 1 304 ? 8.326 -3.296 3.558 1.00 89.69 304 ILE A CA 1
ATOM 2538 C C . ILE A 1 304 ? 6.841 -3.451 3.226 1.00 89.69 304 ILE A C 1
ATOM 2540 O O . ILE A 1 304 ? 6.005 -3.344 4.119 1.00 89.69 304 ILE A O 1
ATOM 2544 N N . GLU A 1 305 ? 6.488 -3.754 1.981 1.00 90.94 305 GLU A N 1
ATOM 2545 C CA . GLU A 1 305 ? 5.088 -3.824 1.569 1.00 90.94 305 GLU A CA 1
ATOM 2546 C C . GLU A 1 305 ? 4.369 -5.026 2.203 1.00 90.94 305 GLU A C 1
ATOM 2548 O O . GLU A 1 305 ? 3.296 -4.889 2.805 1.00 90.94 305 GLU A O 1
ATOM 2553 N N . ASN A 1 306 ? 4.962 -6.220 2.111 1.00 89.81 306 ASN A N 1
ATOM 2554 C CA . ASN A 1 306 ? 4.282 -7.461 2.467 1.00 89.81 306 ASN A CA 1
ATOM 2555 C C . ASN A 1 306 ? 4.417 -7.848 3.936 1.00 89.81 306 ASN A C 1
ATOM 2557 O O . ASN A 1 306 ? 3.449 -8.347 4.514 1.00 89.81 306 ASN A O 1
ATOM 2561 N N . ARG A 1 307 ? 5.580 -7.625 4.557 1.00 91.88 307 ARG A N 1
ATOM 2562 C CA . ARG A 1 307 ? 5.822 -8.029 5.953 1.00 91.88 307 ARG A CA 1
ATOM 2563 C C . ARG A 1 307 ? 5.585 -6.897 6.946 1.00 91.88 307 ARG A C 1
ATOM 2565 O O . ARG A 1 307 ? 5.158 -7.179 8.065 1.00 91.88 307 ARG A O 1
ATOM 2572 N N . VAL A 1 308 ? 5.818 -5.641 6.559 1.00 92.19 308 VAL A N 1
ATOM 2573 C CA . VAL A 1 308 ? 5.641 -4.479 7.447 1.00 92.19 308 VAL A CA 1
ATOM 2574 C C . VAL A 1 308 ? 4.277 -3.820 7.227 1.00 92.19 308 VAL A C 1
ATOM 2576 O O . VAL A 1 308 ? 3.423 -3.882 8.111 1.00 92.19 308 VAL A O 1
ATOM 2579 N N . GLU A 1 309 ? 4.008 -3.238 6.058 1.00 91.62 309 GLU A N 1
ATOM 2580 C CA . GLU A 1 309 ? 2.795 -2.450 5.815 1.00 91.62 309 GLU A CA 1
ATOM 2581 C C . GLU A 1 309 ? 1.506 -3.271 5.884 1.00 91.62 309 GLU A C 1
ATOM 2583 O O . GLU A 1 309 ? 0.544 -2.845 6.530 1.00 91.62 309 GLU A O 1
ATOM 2588 N N . LYS A 1 310 ? 1.449 -4.450 5.247 1.00 91.75 310 LYS A N 1
ATOM 2589 C CA . LYS A 1 310 ? 0.255 -5.312 5.327 1.00 91.75 310 LYS A CA 1
ATOM 2590 C C . LYS A 1 310 ? -0.050 -5.718 6.769 1.00 91.75 310 LYS A C 1
ATOM 2592 O O . LYS A 1 310 ? -1.207 -5.631 7.185 1.00 91.75 310 LYS A O 1
ATOM 2597 N N . ASN A 1 311 ? 0.967 -6.084 7.548 1.00 92.12 311 ASN A N 1
ATOM 2598 C CA . ASN A 1 311 ? 0.799 -6.421 8.961 1.00 92.12 311 ASN A CA 1
ATOM 2599 C C . ASN A 1 311 ? 0.378 -5.199 9.798 1.00 92.12 311 ASN A C 1
ATOM 2601 O O . ASN A 1 311 ? -0.548 -5.315 10.599 1.00 92.12 311 ASN A O 1
ATOM 2605 N N . LEU A 1 312 ? 0.949 -4.013 9.560 1.00 91.69 312 LEU A N 1
ATOM 2606 C CA . LEU A 1 312 ? 0.511 -2.762 10.199 1.00 91.69 312 LEU A CA 1
ATOM 2607 C C . LEU A 1 312 ? -0.958 -2.436 9.886 1.00 91.69 312 LEU A C 1
ATOM 2609 O O . LEU A 1 312 ? -1.711 -2.024 10.772 1.00 91.69 312 LEU A O 1
ATOM 2613 N N . ARG A 1 313 ? -1.405 -2.660 8.643 1.00 92.56 313 ARG A N 1
ATOM 2614 C CA . ARG A 1 313 ? -2.816 -2.487 8.254 1.00 92.56 313 ARG A CA 1
ATOM 2615 C C . ARG A 1 313 ? -3.727 -3.487 8.964 1.00 92.56 313 ARG A C 1
ATOM 2617 O O . ARG A 1 313 ? -4.832 -3.106 9.343 1.00 92.56 313 ARG A O 1
ATOM 2624 N N . ILE A 1 314 ? -3.287 -4.733 9.156 1.00 91.75 314 ILE A N 1
ATOM 2625 C CA . ILE A 1 314 ? -4.027 -5.731 9.943 1.00 91.75 314 ILE A CA 1
ATOM 2626 C C . ILE A 1 314 ? -4.156 -5.244 11.388 1.00 91.75 314 ILE A C 1
ATOM 2628 O O . ILE A 1 314 ? -5.278 -5.118 11.869 1.00 91.75 314 ILE A O 1
ATOM 2632 N N . VAL A 1 315 ? -3.045 -4.870 12.032 1.00 92.12 315 VAL A N 1
ATOM 2633 C CA . VAL A 1 315 ? -3.014 -4.330 13.405 1.00 92.12 315 VAL A CA 1
ATOM 2634 C C . VAL A 1 315 ? -3.953 -3.133 13.568 1.00 92.12 315 VAL A C 1
ATOM 2636 O O . VAL A 1 315 ? -4.699 -3.050 14.534 1.00 92.12 315 VAL A O 1
ATOM 2639 N N . SER A 1 316 ? -3.967 -2.213 12.605 1.00 92.25 316 SER A N 1
ATOM 2640 C CA . SER A 1 316 ? -4.827 -1.026 12.640 1.00 92.25 316 SER A CA 1
ATOM 2641 C C . SER A 1 316 ? -6.327 -1.341 12.505 1.00 92.25 316 SER A C 1
ATOM 2643 O O . SER A 1 316 ? -7.164 -0.586 13.008 1.00 92.25 316 SER A O 1
ATOM 2645 N N . LYS A 1 317 ? -6.674 -2.438 11.813 1.00 90.50 317 LYS A N 1
ATOM 2646 C CA . LYS A 1 317 ? -8.058 -2.858 11.526 1.00 90.50 317 LYS A CA 1
ATOM 2647 C C . LYS A 1 317 ? -8.621 -3.870 12.519 1.00 90.50 317 LYS A C 1
ATOM 2649 O O . LYS A 1 317 ? -9.835 -4.066 12.529 1.00 90.50 317 LYS A O 1
ATOM 2654 N N . THR A 1 318 ? -7.786 -4.541 13.310 1.00 89.56 318 THR A N 1
ATOM 2655 C CA . THR A 1 318 ? -8.281 -5.467 14.333 1.00 89.56 318 THR A CA 1
ATOM 2656 C C . THR A 1 318 ? -9.171 -4.727 15.321 1.00 89.56 318 THR A C 1
ATOM 2658 O O . THR A 1 318 ? -8.830 -3.644 15.787 1.00 89.56 318 THR A O 1
ATOM 2661 N N . MET A 1 319 ? -10.302 -5.335 15.656 1.00 86.69 319 MET A N 1
ATOM 2662 C CA . MET A 1 319 ? -11.210 -4.840 16.682 1.00 86.69 319 MET A CA 1
ATOM 2663 C C . MET A 1 319 ? -10.982 -5.645 17.958 1.00 86.69 319 MET A C 1
ATOM 2665 O O . MET A 1 319 ? -11.107 -6.869 17.951 1.00 86.69 319 MET A O 1
ATOM 2669 N N . LEU A 1 320 ? -10.630 -4.963 19.051 1.00 85.50 320 LEU A N 1
ATOM 2670 C CA . LEU A 1 320 ? -10.387 -5.601 20.353 1.00 85.50 320 LEU A CA 1
ATOM 2671 C C . LEU A 1 320 ? -11.693 -6.049 21.017 1.00 85.50 320 LEU A C 1
ATOM 2673 O O . LEU A 1 320 ? -11.715 -7.006 21.787 1.00 85.50 320 LEU A O 1
ATOM 2677 N N . VAL A 1 321 ? -12.782 -5.351 20.710 1.00 84.06 321 VAL A N 1
ATOM 2678 C CA . VAL A 1 321 ? -14.101 -5.541 21.313 1.00 84.06 321 VAL A CA 1
ATOM 2679 C C . VAL A 1 321 ? -15.000 -6.230 20.296 1.00 84.06 321 VAL A C 1
ATOM 2681 O O . VAL A 1 321 ? -15.007 -5.841 19.128 1.00 84.06 321 VAL A O 1
ATOM 2684 N N . ASP A 1 322 ? -15.766 -7.217 20.751 1.00 80.94 322 ASP A N 1
ATOM 2685 C CA . ASP A 1 322 ? -16.765 -7.910 19.936 1.00 80.94 322 ASP A CA 1
ATOM 2686 C C . ASP A 1 322 ? -18.175 -7.490 20.369 1.00 80.94 322 ASP A C 1
ATOM 2688 O O . ASP A 1 322 ? -18.559 -7.689 21.518 1.00 80.94 322 ASP A O 1
ATOM 2692 N N . LEU A 1 323 ? -18.937 -6.849 19.484 1.00 75.50 323 LEU A N 1
ATOM 2693 C CA . LEU A 1 323 ? -20.267 -6.310 19.792 1.00 75.50 323 LEU A CA 1
ATOM 2694 C C . LEU A 1 323 ? -21.275 -6.843 18.766 1.00 75.50 323 LEU A C 1
ATOM 2696 O O . LEU A 1 323 ? -21.565 -6.149 17.788 1.00 75.50 323 LEU A O 1
ATOM 2700 N N . PRO A 1 324 ? -21.805 -8.063 18.954 1.00 72.44 324 PRO A N 1
ATOM 2701 C CA . PRO A 1 324 ? -22.774 -8.629 18.025 1.00 72.44 324 PRO A CA 1
ATOM 2702 C C . PRO A 1 324 ? -24.088 -7.836 18.048 1.00 72.44 324 PRO A C 1
ATOM 2704 O O . PRO A 1 324 ? -24.520 -7.310 19.074 1.00 72.44 324 PRO A O 1
ATOM 2707 N N . ILE A 1 325 ? -24.716 -7.718 16.877 1.00 65.69 325 ILE A N 1
ATOM 2708 C CA . ILE A 1 325 ? -25.855 -6.816 16.637 1.00 65.69 325 ILE A CA 1
ATOM 2709 C C . ILE A 1 325 ? -27.196 -7.464 17.028 1.00 65.69 325 ILE A C 1
ATOM 2711 O O . ILE A 1 325 ? -28.148 -6.750 17.340 1.00 65.69 325 ILE A O 1
ATOM 2715 N N . ASP A 1 326 ? -27.246 -8.798 17.090 1.00 63.56 326 ASP A N 1
ATOM 2716 C CA . ASP A 1 326 ? -28.496 -9.565 17.183 1.00 63.56 326 ASP A CA 1
ATOM 2717 C C . ASP A 1 326 ? -28.836 -10.089 18.591 1.00 63.56 326 ASP A C 1
ATOM 2719 O O . ASP A 1 326 ? -29.932 -10.627 18.795 1.00 63.56 326 ASP A O 1
ATOM 2723 N N . GLN A 1 327 ? -27.929 -9.924 19.563 1.00 69.44 327 GLN A N 1
ATOM 2724 C CA . GLN A 1 327 ? -28.027 -10.510 20.906 1.00 69.44 327 GLN A CA 1
ATOM 2725 C C . GLN A 1 327 ? -27.927 -9.455 22.016 1.00 69.44 327 GLN A C 1
ATOM 2727 O O . GLN A 1 327 ? -27.133 -8.516 21.929 1.00 69.44 327 GLN A O 1
ATOM 2732 N N . SER A 1 328 ? -28.737 -9.646 23.054 1.00 70.19 328 SER A N 1
ATOM 2733 C CA . SER A 1 328 ? -28.656 -8.984 24.355 1.00 70.19 328 SER A CA 1
ATOM 2734 C C . SER A 1 328 ? -27.830 -9.840 25.317 1.00 70.19 328 SER A C 1
ATOM 2736 O O . SER A 1 328 ? -27.881 -11.067 25.257 1.00 70.19 328 SER A O 1
ATOM 2738 N N . PHE A 1 329 ? -27.072 -9.198 26.207 1.00 72.81 329 PHE A N 1
ATOM 2739 C CA . PHE A 1 329 ? -26.194 -9.878 27.160 1.00 72.81 329 PHE A CA 1
ATOM 2740 C C . PHE A 1 329 ? -26.545 -9.523 28.599 1.00 72.81 329 PHE A C 1
ATOM 2742 O O . PHE A 1 329 ? -26.934 -8.392 28.909 1.00 72.81 329 PHE A O 1
ATOM 2749 N N . SER A 1 330 ? -26.317 -10.482 29.497 1.00 77.56 330 SER A N 1
ATOM 2750 C CA . SER A 1 330 ? -26.168 -10.174 30.919 1.00 77.56 330 SER A CA 1
ATOM 2751 C C . SER A 1 330 ? -24.832 -9.461 31.170 1.00 77.56 330 SER A C 1
ATOM 2753 O O . SER A 1 330 ? -23.898 -9.545 30.366 1.00 77.56 330 SER A O 1
ATOM 2755 N N . LEU A 1 331 ? -24.714 -8.750 32.295 1.00 76.00 331 LEU A N 1
ATOM 2756 C CA . LEU A 1 331 ? -23.488 -8.012 32.620 1.00 76.00 331 LEU A CA 1
ATOM 2757 C C . LEU A 1 331 ? -22.256 -8.921 32.731 1.00 76.00 331 LEU A C 1
ATOM 2759 O O . LEU A 1 331 ? -21.202 -8.597 32.178 1.00 76.00 331 LEU A O 1
ATOM 2763 N N . ASP A 1 332 ? -22.392 -10.064 33.401 1.00 76.94 332 ASP A N 1
ATOM 2764 C CA . ASP A 1 332 ? -21.283 -10.996 33.632 1.00 76.94 332 ASP A CA 1
ATOM 2765 C C . ASP A 1 332 ? -20.858 -11.725 32.356 1.00 76.94 332 ASP A C 1
ATOM 2767 O O . ASP A 1 332 ? -19.662 -11.904 32.094 1.00 76.94 332 ASP A O 1
ATOM 2771 N N . GLU A 1 333 ? -21.828 -12.103 31.525 1.00 82.44 333 GLU A N 1
ATOM 2772 C CA . GLU A 1 333 ? -21.563 -12.694 30.218 1.00 82.44 333 GLU A CA 1
ATOM 2773 C C . GLU A 1 333 ? -20.856 -11.698 29.300 1.00 82.44 333 GLU A C 1
ATOM 2775 O O . GLU A 1 333 ? -19.852 -12.047 28.675 1.00 82.44 333 GLU A O 1
ATOM 2780 N N . PHE A 1 334 ? -21.293 -10.434 29.291 1.00 81.81 334 PHE A N 1
ATOM 2781 C CA . PHE A 1 334 ? -20.635 -9.383 28.524 1.00 81.81 334 PHE A CA 1
ATOM 2782 C C . PHE A 1 334 ? -19.166 -9.217 28.925 1.00 81.81 334 PHE A C 1
ATOM 2784 O O . PHE A 1 334 ? -18.284 -9.250 28.063 1.00 81.81 334 PHE A O 1
ATOM 2791 N N . VAL A 1 335 ? -18.876 -9.068 30.222 1.00 82.62 335 VAL A N 1
ATOM 2792 C CA . VAL A 1 335 ? -17.498 -8.872 30.704 1.00 82.62 335 VAL A CA 1
ATOM 2793 C C . VAL A 1 335 ? -16.625 -10.085 30.372 1.00 82.62 335 VAL A C 1
ATOM 2795 O O . VAL A 1 335 ? -15.472 -9.924 29.958 1.00 82.62 335 VAL A O 1
ATOM 2798 N N . THR A 1 336 ? -17.164 -11.296 30.508 1.00 85.25 336 THR A N 1
ATOM 2799 C CA . THR A 1 336 ? -16.443 -12.538 30.206 1.00 85.25 336 THR A CA 1
ATOM 2800 C C . THR A 1 336 ? -16.163 -12.677 28.706 1.00 85.25 336 THR A C 1
ATOM 2802 O O . THR A 1 336 ? -15.028 -12.972 28.316 1.00 85.25 336 THR A O 1
ATOM 2805 N N . MET A 1 337 ? -17.156 -12.404 27.853 1.00 85.19 337 MET A N 1
ATOM 2806 C CA . MET A 1 337 ? -17.012 -12.417 26.396 1.00 85.19 337 MET A CA 1
ATOM 2807 C C . MET A 1 337 ? -15.961 -11.404 25.936 1.00 85.19 337 MET A C 1
ATOM 2809 O O . MET A 1 337 ? -15.045 -11.771 25.195 1.00 85.19 337 MET A O 1
ATOM 2813 N N . GLN A 1 338 ? -16.021 -10.163 26.438 1.00 86.00 338 GLN A N 1
ATOM 2814 C CA . GLN A 1 338 ? -15.022 -9.150 26.095 1.00 86.00 338 GLN A CA 1
ATOM 2815 C C . GLN A 1 338 ? -13.628 -9.549 26.559 1.00 86.00 338 GLN A C 1
ATOM 2817 O O . GLN A 1 338 ? -12.686 -9.462 25.780 1.00 86.00 338 GLN A O 1
ATOM 2822 N N . SER A 1 339 ? -13.478 -10.043 27.788 1.00 85.56 339 SER A N 1
ATOM 2823 C CA . SER A 1 339 ? -12.166 -10.439 28.315 1.00 85.56 339 SER A CA 1
ATOM 2824 C C . SER A 1 339 ? -11.516 -11.540 27.468 1.00 85.56 339 SER A C 1
ATOM 2826 O O . SER A 1 339 ? -10.320 -11.487 27.178 1.00 85.56 339 SER A O 1
ATOM 2828 N N . ASN A 1 340 ? -12.304 -12.520 27.018 1.00 87.88 340 ASN A N 1
ATOM 2829 C CA . ASN A 1 340 ? -11.823 -13.594 26.151 1.00 87.88 340 ASN A CA 1
ATOM 2830 C C . ASN A 1 340 ? -11.457 -13.096 24.746 1.00 87.88 340 ASN A C 1
ATOM 2832 O O . ASN A 1 340 ? -10.405 -13.480 24.224 1.00 87.88 340 ASN A O 1
ATOM 2836 N N . ASN A 1 341 ? -12.284 -12.239 24.138 1.00 87.56 341 ASN A N 1
ATOM 2837 C CA . ASN A 1 341 ? -11.989 -11.698 22.813 1.00 87.56 341 ASN A CA 1
ATOM 2838 C C . ASN A 1 341 ? -10.773 -10.765 22.836 1.00 87.56 341 ASN A C 1
ATOM 2840 O O . ASN A 1 341 ? -9.899 -10.892 21.981 1.00 87.56 341 ASN A O 1
ATOM 2844 N N . ILE A 1 342 ? -10.672 -9.901 23.850 1.00 88.62 342 ILE A N 1
ATOM 2845 C CA . ILE A 1 342 ? -9.538 -8.993 24.040 1.00 88.62 342 ILE A CA 1
ATOM 2846 C C . ILE A 1 342 ? -8.246 -9.790 24.225 1.00 88.62 342 ILE A C 1
ATOM 2848 O O . ILE A 1 342 ? -7.256 -9.466 23.581 1.00 88.62 342 ILE A O 1
ATOM 2852 N N . ARG A 1 343 ? -8.251 -10.873 25.017 1.00 87.94 343 ARG A N 1
ATOM 2853 C CA . ARG A 1 343 ? -7.075 -11.749 25.174 1.00 87.94 343 ARG A CA 1
ATOM 2854 C C . ARG A 1 343 ? -6.648 -12.380 23.845 1.00 87.94 343 ARG A C 1
ATOM 2856 O O . ARG A 1 343 ? -5.467 -12.402 23.513 1.00 87.94 343 ARG A O 1
ATOM 2863 N N . ARG A 1 344 ? -7.606 -12.874 23.052 1.00 89.12 344 ARG A N 1
ATOM 2864 C CA . ARG A 1 344 ? -7.332 -13.456 21.726 1.00 89.12 344 ARG A CA 1
ATOM 2865 C C . ARG A 1 344 ? -6.777 -12.411 20.752 1.00 89.12 344 ARG A C 1
ATOM 2867 O O . ARG A 1 344 ? -5.807 -12.685 20.049 1.00 89.12 344 ARG A O 1
ATOM 2874 N N . ALA A 1 345 ? -7.386 -11.229 20.713 1.00 89.69 345 ALA A N 1
ATOM 2875 C CA . ALA A 1 345 ? -6.953 -10.129 19.860 1.00 89.69 345 ALA A CA 1
ATOM 2876 C C . ALA A 1 345 ? -5.589 -9.571 20.301 1.00 89.69 345 ALA A C 1
ATOM 2878 O O . ALA A 1 345 ? -4.745 -9.311 19.451 1.00 89.69 345 ALA A O 1
ATOM 2879 N N . GLY A 1 346 ? -5.335 -9.467 21.608 1.00 89.50 346 GLY A N 1
ATOM 2880 C CA . GLY A 1 346 ? -4.049 -9.070 22.184 1.00 89.50 346 GLY A CA 1
ATOM 2881 C C . GLY A 1 346 ? -2.920 -10.024 21.794 1.00 89.50 346 GLY A C 1
ATOM 2882 O O . GLY A 1 346 ? -1.891 -9.577 21.293 1.00 89.50 346 GLY A O 1
ATOM 2883 N N . ALA A 1 347 ? -3.147 -11.339 21.892 1.00 89.25 347 ALA A N 1
ATOM 2884 C CA . ALA A 1 347 ? -2.180 -12.343 21.445 1.00 89.25 347 ALA A CA 1
ATOM 2885 C C . ALA A 1 347 ? -1.872 -12.238 19.939 1.00 89.25 347 ALA A C 1
ATOM 2887 O O . ALA A 1 347 ? -0.710 -12.318 19.536 1.00 89.25 347 ALA A O 1
ATOM 2888 N N . LEU A 1 348 ? -2.895 -12.008 19.105 1.00 90.31 348 LEU A N 1
ATOM 2889 C CA . LEU A 1 348 ? -2.714 -11.762 17.671 1.00 90.31 348 LEU A CA 1
ATOM 2890 C C . LEU A 1 348 ? -1.886 -10.492 17.422 1.00 90.31 348 LEU A C 1
ATOM 2892 O O . LEU A 1 348 ? -0.945 -10.524 16.631 1.00 90.31 348 LEU A O 1
ATOM 2896 N N . LEU A 1 349 ? -2.213 -9.391 18.104 1.00 90.88 349 LEU A N 1
ATOM 2897 C CA . LEU A 1 349 ? -1.497 -8.122 17.985 1.00 90.88 349 LEU A CA 1
ATOM 2898 C C . LEU A 1 349 ? -0.032 -8.250 18.396 1.00 90.88 349 LEU A C 1
ATOM 2900 O O . LEU A 1 349 ? 0.833 -7.735 17.692 1.00 90.88 349 LEU A O 1
ATOM 2904 N N . GLN A 1 350 ? 0.259 -8.969 19.480 1.00 90.06 350 GLN A N 1
ATOM 2905 C CA . GLN A 1 350 ? 1.632 -9.201 19.915 1.00 90.06 350 GLN A CA 1
ATOM 2906 C C . GLN A 1 350 ? 2.399 -10.101 18.938 1.00 90.06 350 GLN A C 1
ATOM 2908 O O . GLN A 1 350 ? 3.563 -9.831 18.648 1.00 90.06 350 GLN A O 1
ATOM 2913 N N . GLY A 1 351 ? 1.753 -11.127 18.373 1.00 90.25 351 GLY A N 1
ATOM 2914 C CA . GLY A 1 351 ? 2.346 -11.931 17.300 1.00 90.25 351 GLY A CA 1
ATOM 2915 C C . GLY A 1 351 ? 2.718 -11.074 16.087 1.00 90.25 351 GLY A C 1
ATOM 2916 O O . GLY A 1 351 ? 3.845 -11.140 15.601 1.00 90.25 351 GLY A O 1
ATOM 2917 N N . LYS A 1 352 ? 1.810 -10.188 15.660 1.00 91.81 352 LYS A N 1
ATOM 2918 C CA . LYS A 1 352 ? 2.061 -9.245 14.558 1.00 91.81 352 LYS A CA 1
ATOM 2919 C C . LYS A 1 352 ? 3.120 -8.198 14.881 1.00 91.81 352 LYS A C 1
ATOM 2921 O O . LYS A 1 352 ? 3.912 -7.869 14.006 1.00 91.81 352 LYS A O 1
ATOM 2926 N N . ASN A 1 353 ? 3.184 -7.725 16.120 1.00 91.31 353 ASN A N 1
ATOM 2927 C CA . ASN A 1 353 ? 4.233 -6.822 16.586 1.00 91.31 353 ASN A CA 1
ATOM 2928 C C . ASN A 1 353 ? 5.630 -7.448 16.419 1.00 91.31 353 ASN A C 1
ATOM 2930 O O . ASN A 1 353 ? 6.511 -6.827 15.832 1.00 91.31 353 ASN A O 1
ATOM 2934 N N . ILE A 1 354 ? 5.799 -8.704 16.852 1.00 90.06 354 ILE A N 1
ATOM 2935 C CA . ILE A 1 354 ? 7.064 -9.447 16.721 1.00 90.06 354 ILE A CA 1
ATOM 2936 C C . ILE A 1 354 ? 7.403 -9.711 15.248 1.00 90.06 354 ILE A C 1
ATOM 2938 O O . ILE A 1 354 ? 8.553 -9.560 14.847 1.00 90.06 354 ILE A O 1
ATOM 2942 N N . GLU A 1 355 ? 6.420 -10.087 14.421 1.00 90.69 355 GLU A N 1
ATOM 2943 C CA . GLU A 1 355 ? 6.640 -10.273 12.978 1.00 90.69 355 GLU A CA 1
ATOM 2944 C C . GLU A 1 355 ? 7.163 -8.996 12.305 1.00 90.69 355 GLU A C 1
ATOM 2946 O O . GLU A 1 355 ? 8.073 -9.075 11.478 1.00 90.69 355 GLU A O 1
ATOM 2951 N N . ILE A 1 356 ? 6.600 -7.833 12.658 1.00 92.25 356 ILE A N 1
ATOM 2952 C CA . ILE A 1 356 ? 7.019 -6.534 12.117 1.00 92.25 356 ILE A CA 1
ATOM 2953 C C . ILE A 1 356 ? 8.418 -6.170 12.625 1.00 92.25 356 ILE A C 1
ATOM 2955 O O . ILE A 1 356 ? 9.255 -5.763 11.822 1.00 92.25 356 ILE A O 1
ATOM 2959 N N . GLU A 1 357 ? 8.694 -6.337 13.921 1.00 90.38 357 GLU A N 1
ATOM 2960 C CA . GLU A 1 357 ? 10.023 -6.068 14.481 1.00 90.38 357 GLU A CA 1
ATOM 2961 C C . GLU A 1 357 ? 11.094 -6.931 13.799 1.00 90.38 357 GLU A C 1
ATOM 2963 O O . GLU A 1 357 ? 12.083 -6.399 13.296 1.00 90.38 357 GLU A O 1
ATOM 2968 N N . ASN A 1 358 ? 10.849 -8.239 13.675 1.00 89.88 358 ASN A N 1
ATOM 2969 C CA . ASN A 1 358 ? 11.751 -9.154 12.978 1.00 89.88 358 ASN A CA 1
ATOM 2970 C C . ASN A 1 358 ? 11.906 -8.791 11.496 1.00 89.88 358 ASN A C 1
ATOM 2972 O O . ASN A 1 358 ? 13.001 -8.891 10.961 1.00 89.88 358 ASN A O 1
ATOM 2976 N N . ALA A 1 359 ? 10.843 -8.346 10.816 1.00 91.75 359 ALA A N 1
ATOM 2977 C CA . ALA A 1 359 ? 10.930 -7.916 9.419 1.00 91.75 359 ALA A CA 1
ATOM 2978 C C . ALA A 1 359 ? 11.806 -6.667 9.244 1.00 91.75 359 ALA A C 1
ATOM 2980 O O . ALA A 1 359 ? 12.579 -6.592 8.290 1.00 91.75 359 ALA A O 1
ATOM 2981 N N . VAL A 1 360 ? 11.719 -5.707 10.169 1.00 90.19 360 VAL A N 1
ATOM 2982 C CA . VAL A 1 360 ? 12.589 -4.523 10.173 1.00 90.19 360 VAL A CA 1
ATOM 2983 C C . VAL A 1 360 ? 14.034 -4.920 10.484 1.00 90.19 360 VAL A C 1
ATOM 2985 O O . VAL A 1 360 ? 14.952 -4.414 9.845 1.00 90.19 360 VAL A O 1
ATOM 2988 N N . GLU A 1 361 ? 14.262 -5.853 11.409 1.00 87.62 361 GLU A N 1
ATOM 2989 C CA . GLU A 1 361 ? 15.605 -6.371 11.694 1.00 87.62 361 GLU A CA 1
ATOM 2990 C C . GLU A 1 361 ? 16.196 -7.170 10.528 1.00 87.62 361 GLU A C 1
ATOM 2992 O O . GLU A 1 361 ? 17.374 -7.008 10.221 1.00 87.62 361 GLU A O 1
ATOM 2997 N N . ASP A 1 362 ? 15.397 -7.989 9.846 1.00 88.31 362 ASP A N 1
ATOM 2998 C CA . ASP A 1 362 ? 15.810 -8.713 8.642 1.00 88.31 362 ASP A CA 1
ATOM 2999 C C . ASP A 1 362 ? 16.164 -7.744 7.511 1.00 88.31 362 ASP A C 1
ATOM 3001 O O . ASP A 1 362 ? 17.184 -7.922 6.850 1.00 88.31 362 ASP A O 1
ATOM 3005 N N . LEU A 1 363 ? 15.369 -6.686 7.321 1.00 87.94 363 LEU A N 1
ATOM 3006 C CA . LEU A 1 363 ? 15.666 -5.621 6.364 1.00 87.94 363 LEU A CA 1
ATOM 3007 C C . LEU A 1 363 ? 17.011 -4.961 6.678 1.00 87.94 363 LEU A C 1
ATOM 3009 O O . LEU A 1 363 ? 17.834 -4.789 5.780 1.00 87.94 363 LEU A O 1
ATOM 3013 N N . LEU A 1 364 ? 17.261 -4.631 7.948 1.00 86.19 364 LEU A N 1
ATOM 3014 C CA . LEU A 1 364 ? 18.541 -4.061 8.366 1.00 86.19 364 LEU A CA 1
ATOM 3015 C C . LEU A 1 364 ? 19.692 -5.044 8.126 1.00 86.19 364 LEU A C 1
ATOM 3017 O O . LEU A 1 364 ? 20.716 -4.647 7.580 1.00 86.19 364 LEU A O 1
ATOM 3021 N N . LYS A 1 365 ? 19.515 -6.332 8.447 1.00 85.56 365 LYS A N 1
ATOM 3022 C CA . LYS A 1 365 ? 20.523 -7.372 8.182 1.00 85.56 365 LYS A CA 1
ATOM 3023 C C . LYS A 1 365 ? 20.836 -7.497 6.695 1.00 85.56 365 LYS A C 1
ATOM 3025 O O . LYS A 1 365 ? 22.010 -7.528 6.353 1.00 85.56 365 LYS A O 1
ATOM 3030 N N . ILE A 1 366 ? 19.828 -7.529 5.824 1.00 85.69 366 ILE A N 1
ATOM 3031 C CA . ILE A 1 366 ? 20.011 -7.626 4.366 1.00 85.69 366 ILE A CA 1
ATOM 3032 C C . ILE A 1 366 ? 20.823 -6.437 3.842 1.00 85.69 366 ILE A C 1
ATOM 3034 O O . ILE A 1 366 ? 21.732 -6.614 3.034 1.00 85.69 366 ILE A O 1
ATOM 3038 N N . ILE A 1 367 ? 20.532 -5.236 4.340 1.00 83.06 367 ILE A N 1
ATOM 3039 C CA . ILE A 1 367 ? 21.234 -4.016 3.943 1.00 83.06 367 ILE A CA 1
ATOM 3040 C C . ILE A 1 367 ? 22.680 -4.018 4.458 1.00 83.06 367 ILE A C 1
ATOM 3042 O O . ILE A 1 367 ? 23.600 -3.717 3.704 1.00 83.06 367 ILE A O 1
ATOM 3046 N N . THR A 1 368 ? 22.916 -4.414 5.711 1.00 80.12 368 THR A N 1
ATOM 3047 C CA . THR A 1 368 ? 24.266 -4.446 6.302 1.00 80.12 368 THR A CA 1
ATOM 3048 C C . THR A 1 368 ? 25.134 -5.598 5.780 1.00 80.12 368 THR A C 1
ATOM 3050 O O . THR A 1 368 ? 26.349 -5.453 5.702 1.00 80.12 368 THR A O 1
ATOM 3053 N N . GLN A 1 369 ? 24.542 -6.741 5.424 1.00 81.00 369 GLN A N 1
ATOM 3054 C CA . GLN A 1 369 ? 25.262 -7.912 4.901 1.00 81.00 369 GLN A CA 1
ATOM 3055 C C . GLN A 1 369 ? 25.583 -7.813 3.407 1.00 81.00 369 GLN A C 1
ATOM 3057 O O . GLN A 1 369 ? 26.305 -8.662 2.880 1.00 81.00 369 GLN A O 1
ATOM 3062 N N . TYR A 1 370 ? 25.055 -6.807 2.710 1.00 77.81 370 TYR A N 1
ATOM 3063 C CA . TYR A 1 370 ? 25.373 -6.594 1.307 1.00 77.81 370 TYR A CA 1
ATOM 3064 C C . TYR A 1 370 ? 26.876 -6.297 1.144 1.00 77.81 370 TYR A C 1
ATOM 3066 O O . TYR A 1 370 ? 27.398 -5.399 1.809 1.00 77.81 370 TYR A O 1
ATOM 3074 N N . PRO A 1 371 ? 27.592 -7.021 0.264 1.00 71.12 371 PRO A N 1
ATOM 3075 C CA . PRO A 1 371 ? 29.023 -6.827 0.079 1.00 71.12 371 PRO A CA 1
ATOM 3076 C C . PRO A 1 371 ? 29.285 -5.497 -0.636 1.00 71.12 371 PRO A C 1
ATOM 3078 O O . PRO A 1 371 ? 29.078 -5.380 -1.845 1.00 71.12 371 PRO A O 1
ATOM 3081 N N . LEU A 1 372 ? 29.736 -4.501 0.123 1.00 72.69 372 LEU A N 1
ATOM 3082 C CA . LEU A 1 372 ? 30.216 -3.215 -0.385 1.00 72.69 372 LEU A CA 1
ATOM 3083 C C . LEU A 1 372 ? 31.707 -3.313 -0.754 1.00 72.69 372 LEU A C 1
ATOM 3085 O O . LEU A 1 372 ? 32.444 -4.101 -0.154 1.00 72.69 372 LEU A O 1
ATOM 3089 N N . ASP A 1 373 ? 32.160 -2.517 -1.728 1.00 65.00 373 ASP A N 1
ATOM 3090 C CA . ASP A 1 373 ? 33.595 -2.351 -1.995 1.00 65.00 373 ASP A CA 1
ATOM 3091 C C . ASP A 1 373 ? 34.312 -1.768 -0.760 1.00 65.00 373 ASP A C 1
ATOM 3093 O O . ASP A 1 373 ? 33.775 -0.918 -0.048 1.00 65.00 373 ASP A O 1
ATOM 3097 N N . SER A 1 374 ? 35.552 -2.202 -0.516 1.00 61.28 374 SER A N 1
ATOM 3098 C CA . SER A 1 374 ? 36.382 -1.794 0.627 1.00 61.28 374 SER A CA 1
ATOM 3099 C C . SER A 1 374 ? 36.629 -0.284 0.739 1.00 61.28 374 SER A C 1
ATOM 3101 O O . SER A 1 374 ? 37.017 0.190 1.803 1.00 61.28 374 SER A O 1
ATOM 3103 N N . HIS A 1 375 ? 36.425 0.469 -0.345 1.00 58.78 375 HIS A N 1
ATOM 3104 C CA . HIS A 1 375 ? 36.629 1.920 -0.392 1.00 58.78 375 HIS A CA 1
ATOM 3105 C C . HIS A 1 375 ? 35.391 2.740 0.005 1.00 58.78 375 HIS A C 1
ATOM 3107 O O . HIS A 1 375 ? 35.434 3.970 -0.059 1.00 58.78 375 HIS A O 1
ATOM 3113 N N . ILE A 1 376 ? 34.287 2.089 0.376 1.00 65.56 376 ILE A N 1
ATOM 3114 C CA . ILE A 1 376 ? 33.001 2.740 0.630 1.00 65.56 376 ILE A CA 1
ATOM 3115 C C . ILE A 1 376 ? 32.663 2.635 2.109 1.00 65.56 376 ILE A C 1
ATOM 3117 O O . ILE A 1 376 ? 32.789 1.574 2.718 1.00 65.56 376 ILE A O 1
ATOM 3121 N N . GLU A 1 377 ? 32.225 3.752 2.690 1.00 63.69 377 GLU A N 1
ATOM 3122 C CA . GLU A 1 377 ? 31.765 3.786 4.074 1.00 63.69 377 GLU A CA 1
ATOM 3123 C C . GLU A 1 377 ? 30.595 2.816 4.268 1.00 63.69 377 GLU A C 1
ATOM 3125 O O . GLU A 1 377 ? 29.603 2.843 3.537 1.00 63.69 377 GLU A O 1
ATOM 3130 N N . SER A 1 378 ? 30.717 1.950 5.271 1.00 63.00 378 SER A N 1
ATOM 3131 C CA . SER A 1 378 ? 29.647 1.041 5.662 1.00 63.00 378 SER A CA 1
ATOM 3132 C C . SER A 1 378 ? 28.415 1.810 6.134 1.00 63.00 378 SER A C 1
ATOM 3134 O O . SER A 1 378 ? 28.521 2.908 6.681 1.00 63.00 378 SER A O 1
ATOM 3136 N N . VAL A 1 379 ? 27.247 1.188 5.993 1.00 68.69 379 VAL A N 1
ATOM 3137 C CA . VAL A 1 379 ? 25.957 1.721 6.445 1.00 68.69 379 VAL A CA 1
ATOM 3138 C C . VAL A 1 379 ? 26.036 2.214 7.897 1.00 68.69 379 VAL A C 1
ATOM 3140 O O . VAL A 1 379 ? 26.415 1.462 8.797 1.00 68.69 379 VAL A O 1
ATOM 3143 N N . SER A 1 380 ? 25.667 3.478 8.135 1.00 72.81 380 SER A N 1
ATOM 3144 C CA . SER A 1 380 ? 25.719 4.075 9.472 1.00 72.81 380 SER A CA 1
ATOM 3145 C C . SER A 1 380 ? 24.692 3.433 10.408 1.00 72.81 380 SER A C 1
ATOM 3147 O O . SER A 1 380 ? 23.487 3.418 10.131 1.00 72.81 380 SER A O 1
ATOM 3149 N N . ALA A 1 381 ? 25.155 2.959 11.568 1.00 72.12 381 ALA A N 1
ATOM 3150 C CA . ALA A 1 381 ? 24.297 2.396 12.611 1.00 72.12 381 ALA A CA 1
ATOM 3151 C C . ALA A 1 381 ? 23.247 3.405 13.122 1.00 72.12 381 ALA A C 1
ATOM 3153 O O . ALA A 1 381 ? 22.160 3.015 13.554 1.00 72.12 381 ALA A O 1
ATOM 3154 N N . GLU A 1 382 ? 23.526 4.710 13.031 1.00 76.88 382 GLU A N 1
ATOM 3155 C CA . GLU A 1 382 ? 22.574 5.758 13.408 1.00 76.88 382 GLU A CA 1
ATOM 3156 C C . GLU A 1 382 ? 21.367 5.822 12.466 1.00 76.88 382 GLU A C 1
ATOM 3158 O O . GLU A 1 382 ? 20.238 6.037 12.910 1.00 76.88 382 GLU A O 1
ATOM 3163 N N . GLU A 1 383 ? 21.578 5.627 11.165 1.00 77.88 383 GLU A N 1
ATOM 3164 C CA . GLU A 1 383 ? 20.501 5.640 10.172 1.00 77.88 383 GLU A CA 1
ATOM 3165 C C . GLU A 1 383 ? 19.633 4.384 10.275 1.00 77.88 383 GLU A C 1
ATOM 3167 O O . GLU A 1 383 ? 18.404 4.473 10.207 1.00 77.88 383 GLU A O 1
ATOM 3172 N N . ALA A 1 384 ? 20.252 3.237 10.566 1.00 81.50 384 ALA A N 1
ATOM 3173 C CA . ALA A 1 384 ? 19.542 2.005 10.895 1.00 81.50 384 ALA A CA 1
ATOM 3174 C C . ALA A 1 384 ? 18.641 2.177 12.135 1.00 81.50 384 ALA A C 1
ATOM 3176 O O . ALA A 1 384 ? 17.467 1.794 12.121 1.00 81.50 384 ALA A O 1
ATOM 3177 N N . MET A 1 385 ? 19.146 2.831 13.190 1.00 82.31 385 MET A N 1
ATOM 3178 C CA . MET A 1 385 ? 18.345 3.150 14.378 1.00 82.31 385 MET A CA 1
ATOM 3179 C C . MET A 1 385 ? 17.198 4.120 14.073 1.00 82.31 385 MET A C 1
ATOM 3181 O O . MET A 1 385 ? 16.090 3.936 14.586 1.00 82.31 385 MET A O 1
ATOM 3185 N N . LYS A 1 386 ? 17.416 5.129 13.215 1.00 85.06 386 LYS A N 1
ATOM 3186 C CA . LYS A 1 386 ? 16.347 6.041 12.767 1.00 85.06 386 LYS A CA 1
ATOM 3187 C C . LYS A 1 386 ? 15.230 5.280 12.047 1.00 85.06 386 LYS A C 1
ATOM 3189 O O . LYS A 1 386 ? 14.061 5.537 12.336 1.00 85.06 386 LYS A O 1
ATOM 3194 N N . LEU A 1 387 ? 15.565 4.313 11.187 1.00 86.69 387 LEU A N 1
ATOM 3195 C CA . LEU A 1 387 ? 14.581 3.469 10.501 1.00 86.69 387 LEU A CA 1
ATOM 3196 C C . LEU A 1 387 ? 13.786 2.595 11.485 1.00 86.69 387 LEU A C 1
ATOM 3198 O O . LEU A 1 387 ? 12.554 2.567 11.426 1.00 86.69 387 LEU A O 1
ATOM 3202 N N . LYS A 1 388 ? 14.469 1.942 12.438 1.00 87.69 388 LYS A N 1
ATOM 3203 C CA . LYS A 1 388 ? 13.809 1.148 13.492 1.00 87.69 388 LYS A CA 1
ATOM 3204 C C . LYS A 1 388 ? 12.846 2.015 14.310 1.00 87.69 388 LYS A C 1
ATOM 3206 O O . LYS A 1 388 ? 11.701 1.628 14.530 1.00 87.69 388 LYS A O 1
ATOM 3211 N N . LYS A 1 389 ? 13.262 3.231 14.682 1.00 87.44 389 LYS A N 1
ATOM 3212 C CA . LYS A 1 389 ? 12.420 4.199 15.405 1.00 87.44 389 LYS A CA 1
ATOM 3213 C C . LYS A 1 389 ? 11.223 4.682 14.580 1.00 87.44 389 LYS A C 1
ATOM 3215 O O . LYS A 1 389 ? 10.137 4.854 15.133 1.00 87.44 389 LYS A O 1
ATOM 3220 N N . HIS A 1 390 ? 11.402 4.890 13.276 1.00 89.62 390 HIS A N 1
ATOM 3221 C CA . HIS A 1 390 ? 10.325 5.276 12.366 1.00 89.62 390 HIS A CA 1
ATOM 3222 C C . HIS A 1 390 ? 9.225 4.211 12.343 1.00 89.62 390 HIS A C 1
ATOM 3224 O O . HIS A 1 390 ? 8.081 4.508 12.680 1.00 89.62 390 HIS A O 1
ATOM 3230 N N . TYR A 1 391 ? 9.560 2.952 12.049 1.00 89.25 391 TYR A N 1
ATOM 3231 C CA . TYR A 1 391 ? 8.555 1.885 12.008 1.00 89.25 391 TYR A CA 1
ATOM 3232 C C . TYR A 1 391 ? 7.970 1.545 13.384 1.00 89.25 391 TYR A C 1
ATOM 3234 O O . TYR A 1 391 ? 6.777 1.253 13.472 1.00 89.25 391 TYR A O 1
ATOM 3242 N N . ASN A 1 392 ? 8.740 1.696 14.466 1.00 91.06 392 ASN A N 1
ATOM 3243 C CA . ASN A 1 392 ? 8.209 1.607 15.827 1.00 91.06 392 ASN A CA 1
ATOM 3244 C C . ASN A 1 392 ? 7.115 2.662 16.071 1.00 91.06 392 ASN A C 1
ATOM 3246 O O . ASN A 1 392 ? 6.067 2.379 16.655 1.00 91.06 392 ASN A O 1
ATOM 3250 N N . HIS A 1 393 ? 7.323 3.889 15.581 1.00 90.94 393 HIS A N 1
ATOM 3251 C CA . HIS A 1 393 ? 6.314 4.938 15.662 1.00 90.94 393 HIS A CA 1
ATOM 3252 C C . HIS A 1 393 ? 5.058 4.602 14.845 1.00 90.94 393 HIS A C 1
ATOM 3254 O O . HIS A 1 393 ? 3.953 4.836 15.335 1.00 90.94 393 HIS A O 1
ATOM 3260 N N . PHE A 1 394 ? 5.19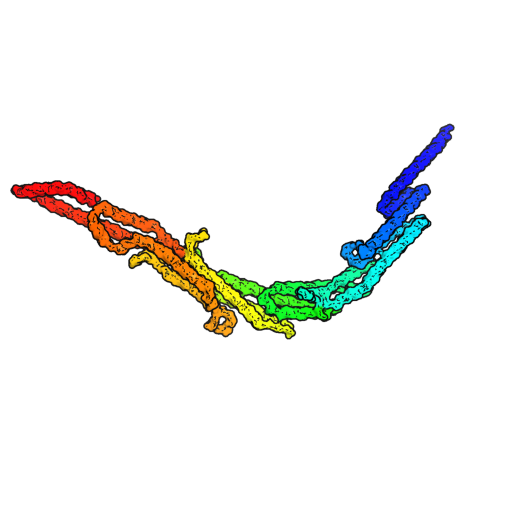6 4.016 13.653 1.00 91.00 394 PHE A N 1
ATOM 3261 C CA . PHE A 1 394 ? 4.048 3.544 12.867 1.00 91.00 394 PHE A CA 1
ATOM 3262 C C . PHE A 1 394 ? 3.289 2.407 13.554 1.00 91.00 394 PHE A C 1
ATOM 3264 O O . PHE A 1 394 ? 2.058 2.412 13.550 1.00 91.00 394 PHE A O 1
ATOM 3271 N N . MET A 1 395 ? 3.994 1.476 14.200 1.00 91.69 395 MET A N 1
ATOM 3272 C CA . MET A 1 395 ? 3.365 0.428 15.005 1.00 91.69 395 MET A CA 1
ATOM 3273 C C . MET A 1 395 ? 2.550 1.030 16.152 1.00 91.69 395 MET A C 1
ATOM 3275 O O . MET A 1 395 ? 1.381 0.688 16.330 1.00 91.69 395 MET A O 1
ATOM 3279 N N . TYR A 1 396 ? 3.115 2.008 16.866 1.00 91.31 396 TYR A N 1
ATOM 3280 C CA . TYR A 1 396 ? 2.379 2.768 17.875 1.00 91.31 396 TYR A CA 1
ATOM 3281 C C . TYR A 1 396 ? 1.115 3.432 17.305 1.00 91.31 396 TYR A C 1
ATOM 3283 O O . TYR A 1 396 ? 0.047 3.310 17.901 1.00 91.31 396 TYR A O 1
ATOM 3291 N N . GLN A 1 397 ? 1.203 4.105 16.153 1.00 92.00 397 GLN A N 1
ATOM 3292 C CA . GLN A 1 397 ? 0.036 4.739 15.526 1.00 92.00 397 GLN A CA 1
ATOM 3293 C C . GLN A 1 397 ? -1.041 3.715 15.136 1.00 92.00 397 GLN A C 1
ATOM 3295 O O . GLN A 1 397 ? -2.232 3.964 15.333 1.00 92.00 397 GLN A O 1
ATOM 3300 N N . ALA A 1 398 ? -0.645 2.550 14.616 1.00 92.19 398 ALA A N 1
ATOM 3301 C CA . ALA A 1 398 ? -1.572 1.476 14.270 1.00 92.19 398 ALA A CA 1
ATOM 3302 C C . ALA A 1 398 ? -2.298 0.931 15.513 1.00 92.19 398 ALA A C 1
ATOM 3304 O O . ALA A 1 398 ? -3.520 0.771 15.492 1.00 92.19 398 ALA A O 1
ATOM 3305 N N . LEU A 1 399 ? -1.571 0.721 16.615 1.00 91.38 399 LEU A N 1
ATOM 3306 C CA . LEU A 1 399 ? -2.137 0.308 17.903 1.00 91.38 399 LEU A CA 1
ATOM 3307 C C . LEU A 1 399 ? -3.063 1.368 18.507 1.00 91.38 399 LEU A C 1
ATOM 3309 O O . LEU A 1 399 ? -4.131 1.036 19.030 1.00 91.38 399 LEU A O 1
ATOM 3313 N N . LEU A 1 400 ? -2.688 2.644 18.397 1.00 90.88 400 LEU A N 1
ATOM 3314 C CA . LEU A 1 400 ? -3.516 3.767 18.827 1.00 90.88 400 LEU A CA 1
ATOM 3315 C C . LEU A 1 400 ? -4.845 3.778 18.063 1.00 90.88 400 LEU A C 1
ATOM 3317 O O . LEU A 1 400 ? -5.909 3.864 18.676 1.00 90.88 400 LEU A O 1
ATOM 3321 N N . HIS A 1 401 ? -4.801 3.616 16.739 1.00 91.88 401 HIS A N 1
ATOM 3322 C CA . HIS A 1 401 ? -5.993 3.556 15.896 1.00 91.88 401 HIS A CA 1
ATOM 3323 C C . HIS A 1 401 ? -6.889 2.352 16.229 1.00 91.88 401 HIS A C 1
ATOM 3325 O O . HIS A 1 401 ? -8.099 2.515 16.386 1.00 91.88 401 HIS A O 1
ATOM 3331 N N . CYS A 1 402 ? -6.303 1.167 16.415 1.00 92.06 402 CYS A N 1
ATOM 3332 C CA . CYS A 1 402 ? -7.000 -0.049 16.849 1.00 92.06 402 CYS A CA 1
ATOM 3333 C C . CYS A 1 402 ? -7.740 0.153 18.184 1.00 92.06 402 CYS A C 1
ATOM 3335 O O . CYS A 1 402 ? -8.947 -0.098 18.297 1.00 92.06 402 CYS A O 1
ATOM 3337 N N . THR A 1 403 ? -7.038 0.696 19.181 1.00 90.62 403 THR A N 1
ATOM 3338 C CA . THR A 1 403 ? -7.588 0.978 20.516 1.00 90.62 403 THR A CA 1
ATOM 3339 C C . THR A 1 403 ? -8.705 2.019 20.434 1.00 90.62 403 THR A C 1
ATOM 3341 O O . THR A 1 403 ? -9.801 1.816 20.961 1.00 90.62 403 THR A O 1
ATOM 3344 N N . LYS A 1 404 ? -8.468 3.115 19.704 1.00 90.44 404 LYS A N 1
ATOM 3345 C CA . LYS A 1 404 ? -9.434 4.198 19.484 1.00 90.44 404 LYS A CA 1
ATOM 3346 C C . LYS A 1 404 ? -10.700 3.701 18.791 1.00 90.44 404 LYS A C 1
ATOM 3348 O O . LYS A 1 404 ? -11.799 4.046 19.223 1.00 90.44 404 LYS A O 1
ATOM 3353 N N . ASN A 1 405 ? -10.579 2.888 17.744 1.00 90.38 405 ASN A N 1
ATOM 3354 C CA . ASN A 1 405 ? -11.729 2.339 17.020 1.00 90.38 405 ASN A CA 1
ATOM 3355 C C . ASN A 1 405 ? -12.532 1.356 17.868 1.00 90.38 405 ASN A C 1
ATOM 3357 O O . ASN A 1 405 ? -13.765 1.400 17.852 1.00 90.38 405 ASN A O 1
ATOM 3361 N N . SER A 1 406 ? -11.847 0.537 18.662 1.00 90.06 406 SER A N 1
ATOM 3362 C CA . SER A 1 406 ? -12.471 -0.386 19.611 1.00 90.06 406 SER A CA 1
ATOM 3363 C C . SER A 1 406 ? -13.294 0.362 20.666 1.00 90.06 406 SER A C 1
ATOM 3365 O O . SER A 1 406 ? -14.484 0.092 20.834 1.00 90.06 406 SER A O 1
ATOM 3367 N N . LEU A 1 407 ? -12.713 1.386 21.302 1.00 88.06 407 LEU A N 1
ATOM 3368 C CA . LEU A 1 407 ? -13.417 2.222 22.282 1.00 88.06 407 LEU A CA 1
ATOM 3369 C C . LEU A 1 407 ? -14.547 3.050 21.649 1.00 88.06 407 LEU A C 1
ATOM 3371 O O . LEU A 1 407 ? -15.626 3.177 22.229 1.00 88.06 407 LEU A O 1
ATOM 3375 N N . ASN A 1 408 ? -14.343 3.583 20.441 1.00 88.06 408 ASN A N 1
ATOM 3376 C CA . ASN A 1 408 ? -15.391 4.303 19.717 1.00 88.06 408 ASN A CA 1
ATOM 3377 C C . ASN A 1 408 ? -16.563 3.399 19.330 1.00 88.06 408 ASN A C 1
ATOM 3379 O O . ASN A 1 408 ? -17.689 3.885 19.259 1.00 88.06 408 ASN A O 1
ATOM 3383 N N . SER A 1 409 ? -16.330 2.109 19.100 1.00 84.75 409 SER A N 1
ATOM 3384 C CA . SER A 1 409 ? -17.403 1.157 18.801 1.00 84.75 409 SER A CA 1
ATOM 3385 C C . SER A 1 409 ? -18.266 0.884 20.034 1.00 84.75 409 SER A C 1
ATOM 3387 O O . SER A 1 409 ? -19.489 0.960 19.931 1.00 84.75 409 SER A O 1
ATOM 3389 N N . ILE A 1 410 ? -17.652 0.723 21.218 1.00 84.31 410 ILE A N 1
ATOM 3390 C CA . ILE A 1 410 ? -18.390 0.694 22.497 1.00 84.31 410 ILE A CA 1
ATOM 3391 C C . ILE A 1 410 ? -19.192 1.989 22.659 1.00 84.31 410 ILE A C 1
ATOM 3393 O O . ILE A 1 410 ? -20.397 1.956 22.902 1.00 84.31 410 ILE A O 1
ATOM 3397 N N . LYS A 1 411 ? -18.544 3.144 22.469 1.00 84.12 411 LYS A N 1
ATOM 3398 C CA . LYS A 1 411 ? -19.198 4.448 22.603 1.00 84.12 411 LYS A CA 1
ATOM 3399 C C . LYS A 1 411 ? -20.388 4.599 21.657 1.00 84.12 411 LYS A C 1
ATOM 3401 O O . LYS A 1 411 ? -21.429 5.063 22.101 1.00 84.12 411 LYS A O 1
ATOM 3406 N N . LYS A 1 412 ? -20.261 4.237 20.375 1.00 82.25 412 LYS A N 1
ATOM 3407 C CA . LYS A 1 412 ? -21.356 4.331 19.393 1.00 82.25 412 LYS A CA 1
ATOM 3408 C C . LYS A 1 412 ? -22.571 3.516 19.829 1.00 82.25 412 LYS A C 1
ATOM 3410 O O . LYS A 1 412 ? -23.686 4.015 19.739 1.00 82.25 412 LYS A O 1
ATOM 3415 N N . ARG A 1 413 ? -22.343 2.312 20.357 1.00 75.12 413 ARG A N 1
ATOM 3416 C CA . ARG A 1 413 ? -23.408 1.434 20.854 1.00 75.12 413 ARG A CA 1
ATOM 3417 C C . ARG A 1 413 ? -24.072 1.993 22.114 1.00 75.12 413 ARG A C 1
ATOM 3419 O O . ARG A 1 413 ? -25.292 2.006 22.191 1.00 75.12 413 ARG A O 1
ATOM 3426 N N . VAL A 1 414 ? -23.296 2.537 23.055 1.00 77.69 414 VAL A N 1
ATOM 3427 C CA . VAL A 1 414 ? -23.820 3.155 24.293 1.00 77.69 414 VAL A CA 1
ATOM 3428 C C . VAL A 1 414 ? -24.550 4.476 24.024 1.00 77.69 414 VAL A C 1
ATOM 3430 O O . VAL A 1 414 ? -25.572 4.762 24.638 1.00 77.69 414 VAL A O 1
ATOM 3433 N N . ALA A 1 415 ? -24.028 5.294 23.109 1.00 70.19 415 ALA A N 1
ATOM 3434 C CA . ALA A 1 415 ? -24.500 6.650 22.844 1.00 70.19 415 ALA A CA 1
ATOM 3435 C C . ALA A 1 415 ? -25.588 6.737 21.763 1.00 70.19 415 ALA A C 1
ATOM 3437 O O . ALA A 1 415 ? -25.943 7.856 21.384 1.00 70.19 415 ALA A O 1
ATOM 3438 N N . SER A 1 416 ? -26.081 5.608 21.236 1.00 63.34 416 SER A N 1
ATOM 3439 C CA . SER A 1 416 ? -27.100 5.589 20.183 1.00 63.34 416 SER A CA 1
ATOM 3440 C C . SER A 1 416 ? -28.348 6.352 20.643 1.00 63.34 416 SER A C 1
ATOM 3442 O O . SER A 1 416 ? -29.142 5.874 21.454 1.00 63.34 416 SER A O 1
ATOM 3444 N N . ARG A 1 417 ? -28.483 7.597 20.169 1.00 54.81 417 ARG A N 1
ATOM 3445 C CA . ARG A 1 417 ? -29.673 8.428 20.362 1.00 54.81 417 ARG A CA 1
ATOM 3446 C C . ARG A 1 417 ? -30.673 8.023 19.293 1.00 54.81 417 ARG A C 1
ATOM 3448 O O . ARG A 1 417 ? -30.337 8.053 18.112 1.00 54.81 417 ARG A O 1
ATOM 3455 N N . ALA A 1 418 ? -31.903 7.733 19.696 1.00 47.50 418 ALA A N 1
ATOM 3456 C CA . ALA A 1 418 ? -33.005 7.303 18.833 1.00 47.50 418 ALA A CA 1
ATOM 3457 C C . ALA A 1 418 ? -33.496 8.360 17.803 1.00 47.50 418 ALA A C 1
ATOM 3459 O O . ALA A 1 418 ? -34.653 8.330 17.403 1.00 47.50 418 ALA A O 1
ATOM 3460 N N . GLY A 1 419 ? -32.657 9.314 17.375 1.00 43.81 419 GLY A N 1
ATOM 3461 C CA . GLY A 1 419 ? -33.073 10.502 16.619 1.00 43.81 419 GLY A CA 1
ATOM 3462 C C . GLY A 1 419 ? -32.231 10.888 15.398 1.00 43.81 419 GLY A C 1
ATOM 3463 O O . GLY A 1 419 ? -32.442 11.974 14.873 1.00 43.81 419 GLY A O 1
ATOM 3464 N N . ALA A 1 420 ? -31.290 10.065 14.924 1.00 36.62 420 ALA A N 1
ATOM 3465 C CA . ALA A 1 420 ? -30.529 10.380 13.709 1.00 36.62 420 ALA A CA 1
ATOM 3466 C C . ALA A 1 420 ? -30.543 9.205 12.720 1.00 36.62 420 ALA A C 1
ATOM 3468 O O . ALA A 1 420 ? -29.798 8.248 12.886 1.00 36.62 420 ALA A O 1
ATOM 3469 N N . ASN A 1 421 ? -31.416 9.304 11.712 1.00 42.16 421 ASN A N 1
ATOM 3470 C CA . ASN A 1 421 ? -31.402 8.598 10.424 1.00 42.16 421 ASN A CA 1
ATOM 3471 C C . ASN A 1 421 ? -30.566 7.302 10.350 1.00 42.16 421 ASN A C 1
ATOM 3473 O O . ASN A 1 421 ? -29.413 7.339 9.920 1.00 42.16 421 ASN A O 1
ATOM 3477 N N . SER A 1 422 ? -31.162 6.141 10.647 1.00 35.69 422 SER A N 1
ATOM 3478 C CA . SER A 1 422 ? -30.788 4.882 9.984 1.00 35.69 422 SER A CA 1
ATOM 3479 C C . SER A 1 422 ? -31.806 3.766 10.193 1.00 35.69 422 SER A C 1
ATOM 3481 O O . SER A 1 422 ? -32.350 3.565 11.271 1.00 35.69 422 SER A O 1
ATOM 3483 N N . VAL A 1 423 ? -32.013 3.024 9.112 1.00 36.72 423 VAL A N 1
ATOM 3484 C CA . VAL A 1 423 ? -32.977 1.940 8.874 1.00 36.72 423 VAL A CA 1
ATOM 3485 C C . VAL A 1 423 ? -32.648 0.640 9.645 1.00 36.72 423 VAL A C 1
ATOM 3487 O O . VAL A 1 423 ? -33.345 -0.357 9.498 1.00 36.72 423 VAL A O 1
ATOM 3490 N N . MET A 1 424 ? -31.634 0.625 10.517 1.00 41.16 424 MET A N 1
ATOM 3491 C CA . MET A 1 424 ? -31.305 -0.527 11.368 1.00 41.16 424 MET A CA 1
ATOM 3492 C C . MET A 1 424 ? -31.570 -0.205 12.839 1.00 41.16 424 MET A C 1
ATOM 3494 O O . MET A 1 424 ? -30.793 0.494 13.486 1.00 41.16 424 MET A O 1
ATOM 3498 N N . LEU A 1 425 ? -32.660 -0.756 13.377 1.00 46.25 425 LEU A N 1
ATOM 3499 C CA . LEU A 1 425 ? -32.850 -0.925 14.817 1.00 46.25 425 LEU A CA 1
ATOM 3500 C C . LEU A 1 425 ? -31.803 -1.929 15.323 1.00 46.25 425 LEU A C 1
ATOM 3502 O O . LEU A 1 425 ? -32.060 -3.129 15.380 1.00 46.25 425 LEU A O 1
ATOM 3506 N N . GLU A 1 426 ? -30.603 -1.452 15.649 1.00 53.69 426 GLU A N 1
ATOM 3507 C CA . GLU A 1 426 ? -29.639 -2.250 16.407 1.00 53.69 426 GLU A CA 1
ATOM 3508 C C . GLU A 1 426 ? -30.261 -2.599 17.768 1.00 53.69 426 GLU A C 1
ATOM 3510 O O . GLU A 1 426 ? -30.749 -1.714 18.478 1.00 53.69 426 GLU A O 1
ATOM 3515 N N . ARG A 1 427 ? -30.304 -3.893 18.117 1.00 58.00 427 ARG A N 1
ATOM 3516 C CA . ARG A 1 427 ? -30.933 -4.339 19.365 1.00 58.00 427 ARG A CA 1
ATOM 3517 C C . ARG A 1 427 ? -30.181 -3.770 20.578 1.00 58.00 427 ARG A C 1
ATOM 3519 O O . ARG A 1 427 ? -28.948 -3.719 20.550 1.00 58.00 427 ARG A O 1
ATOM 3526 N N . PRO A 1 428 ? -30.896 -3.350 21.640 1.00 63.41 428 PRO A N 1
ATOM 3527 C CA . PRO A 1 428 ? -30.257 -2.894 22.866 1.00 63.41 428 PRO A CA 1
ATOM 3528 C C . PRO A 1 428 ? -29.401 -4.005 23.476 1.00 63.41 428 PRO A C 1
ATOM 3530 O O . PRO A 1 428 ? -29.718 -5.187 23.371 1.00 63.41 428 PRO A O 1
ATOM 3533 N N . PHE A 1 429 ? -28.307 -3.599 24.104 1.00 67.44 429 PHE A N 1
ATOM 3534 C CA . PHE A 1 429 ? -27.191 -4.469 24.437 1.00 67.44 429 PHE A CA 1
ATOM 3535 C C . PHE A 1 429 ? -27.316 -5.140 25.810 1.00 67.44 429 PHE A C 1
ATOM 3537 O O . PHE A 1 429 ? -26.910 -6.290 25.962 1.00 67.44 429 PHE A O 1
ATOM 3544 N N . PHE A 1 430 ? -27.896 -4.444 26.792 1.00 77.69 430 PHE A N 1
ATOM 3545 C CA . PHE A 1 430 ? -28.106 -4.970 28.142 1.00 77.69 430 PHE A CA 1
ATOM 3546 C C . PHE A 1 430 ? -29.589 -5.182 28.423 1.00 77.69 430 PHE A C 1
ATOM 3548 O O . PHE A 1 430 ? -30.397 -4.267 28.241 1.00 77.69 430 PHE A O 1
ATOM 3555 N N . GLU A 1 431 ? -29.932 -6.370 28.909 1.00 78.94 431 GLU A N 1
ATOM 3556 C CA . GLU A 1 431 ? -31.243 -6.636 29.499 1.00 78.94 431 GLU A CA 1
ATOM 3557 C C . GLU A 1 431 ? -31.252 -6.201 30.961 1.00 78.94 431 GLU A C 1
ATOM 3559 O O . GLU A 1 431 ? -30.383 -6.582 31.746 1.00 78.94 431 GLU A O 1
ATOM 3564 N N . VAL A 1 432 ? -32.235 -5.376 31.313 1.00 85.56 432 VAL A N 1
ATOM 3565 C CA . VAL A 1 432 ? -32.383 -4.823 32.658 1.00 85.56 432 VAL A CA 1
ATOM 3566 C C . VAL A 1 432 ? -33.827 -4.981 33.099 1.00 85.56 432 VAL A C 1
ATOM 3568 O O . VAL A 1 432 ? -34.740 -4.559 32.391 1.00 85.56 432 VAL A O 1
ATOM 3571 N N . ASP A 1 433 ? -34.050 -5.578 34.265 1.00 85.00 433 ASP A N 1
ATOM 3572 C CA . ASP A 1 433 ? -35.388 -5.741 34.823 1.00 85.00 433 ASP A CA 1
ATOM 3573 C C . ASP A 1 433 ? -35.786 -4.515 35.650 1.00 85.00 433 ASP A C 1
ATOM 3575 O O . ASP A 1 433 ? -34.998 -3.978 36.433 1.00 85.00 433 ASP A O 1
ATOM 3579 N N . VAL A 1 434 ? -37.023 -4.058 35.465 1.00 86.44 434 VAL A N 1
ATOM 3580 C CA . VAL A 1 434 ? -37.621 -2.986 36.261 1.00 86.44 434 VAL A CA 1
ATOM 3581 C C . VAL A 1 434 ? -38.439 -3.637 37.367 1.00 86.44 434 VAL A C 1
ATOM 3583 O O . VAL A 1 434 ? -39.453 -4.287 37.096 1.00 86.44 434 VAL A O 1
ATOM 3586 N N . GLN A 1 435 ? -38.021 -3.433 38.615 1.00 85.81 435 GLN A N 1
ATOM 3587 C CA . GLN A 1 435 ? -38.670 -4.012 39.790 1.00 85.81 435 GLN A CA 1
ATOM 3588 C C . GLN A 1 435 ? -39.031 -2.944 40.830 1.00 85.81 435 GLN A C 1
ATOM 3590 O O . GLN A 1 435 ? -38.335 -1.943 41.014 1.00 85.81 435 GLN A O 1
ATOM 3595 N N . LEU A 1 436 ? -40.136 -3.164 41.537 1.00 82.88 436 LEU A N 1
ATOM 3596 C CA . LEU A 1 436 ? -40.554 -2.385 42.694 1.00 82.88 436 LEU A CA 1
ATOM 3597 C C . LEU A 1 436 ? -39.804 -2.880 43.931 1.00 82.88 436 LEU A C 1
ATOM 3599 O O . LEU A 1 436 ? -40.090 -3.950 44.465 1.00 82.88 436 LEU A O 1
ATOM 3603 N N . SER A 1 437 ? -38.868 -2.075 44.419 1.00 79.69 437 SER A N 1
ATOM 3604 C CA . SER A 1 437 ? -38.229 -2.265 45.720 1.00 79.69 437 SER A CA 1
ATOM 3605 C C . SER A 1 437 ? -38.686 -1.136 46.639 1.00 79.69 437 SER A C 1
ATOM 3607 O O . SER A 1 437 ? -38.128 -0.037 46.599 1.00 79.69 437 SER A O 1
ATOM 3609 N N . ILE A 1 438 ? -39.742 -1.371 47.422 1.00 73.12 438 ILE A N 1
ATOM 3610 C CA . ILE A 1 438 ? -40.354 -0.345 48.284 1.00 73.12 438 ILE A CA 1
ATOM 3611 C C . ILE A 1 438 ? -39.245 0.373 49.081 1.00 73.12 438 ILE A C 1
ATOM 3613 O O . ILE A 1 438 ? -38.457 -0.300 49.749 1.00 73.12 438 ILE A O 1
ATOM 3617 N N . PRO A 1 439 ? -39.136 1.716 48.994 1.00 68.31 439 PRO A N 1
ATOM 3618 C CA . PRO A 1 439 ? -40.151 2.666 48.517 1.00 68.31 439 PRO A CA 1
ATOM 3619 C C . PRO A 1 439 ? -40.058 3.111 47.039 1.00 68.31 439 PRO A C 1
ATOM 3621 O O . PRO A 1 439 ? -40.860 3.944 46.624 1.00 68.31 439 PRO A O 1
ATOM 3624 N N . ARG A 1 440 ? -39.102 2.627 46.228 1.00 78.06 440 ARG A N 1
ATOM 3625 C CA . ARG A 1 440 ? -38.840 3.150 44.866 1.00 78.06 440 ARG A CA 1
ATOM 3626 C C . ARG A 1 440 ? -38.756 2.059 43.797 1.00 78.06 440 ARG A C 1
ATOM 3628 O O . ARG A 1 440 ? -38.304 0.948 44.054 1.00 78.06 440 ARG A O 1
ATOM 3635 N N . VAL A 1 441 ? -39.117 2.404 42.563 1.00 82.94 441 VAL A N 1
ATOM 3636 C CA . VAL A 1 441 ? -38.844 1.556 41.393 1.00 82.94 441 VAL A CA 1
ATOM 3637 C C . VAL A 1 441 ? -37.348 1.619 41.085 1.00 82.94 441 VAL A C 1
ATOM 3639 O O . VAL A 1 441 ? -36.791 2.709 40.939 1.00 82.94 441 VAL A O 1
ATOM 3642 N N . GLN A 1 442 ? -36.694 0.463 41.027 1.00 84.00 442 GLN A N 1
ATOM 3643 C CA . GLN A 1 442 ? -35.264 0.342 40.758 1.00 84.00 442 GLN A CA 1
ATOM 3644 C C . GLN A 1 442 ? -35.010 -0.619 39.599 1.00 84.00 442 GLN A C 1
ATOM 3646 O O . GLN A 1 442 ? -35.833 -1.471 39.261 1.00 84.00 442 GLN A O 1
ATOM 3651 N N . LEU A 1 443 ? -33.842 -0.452 38.989 1.00 85.44 443 LEU A N 1
ATOM 3652 C CA . LEU A 1 443 ? -33.339 -1.342 37.957 1.00 85.44 443 LEU A CA 1
ATOM 3653 C C . LEU A 1 443 ? -32.509 -2.454 38.583 1.00 85.44 443 LEU A C 1
ATOM 3655 O O . LEU A 1 443 ? -31.716 -2.194 39.488 1.00 85.44 443 LEU A O 1
ATOM 3659 N N . ASN A 1 444 ? -32.677 -3.664 38.070 1.00 84.06 444 ASN A N 1
ATOM 3660 C CA . ASN A 1 444 ? -31.850 -4.808 38.400 1.00 84.06 444 ASN A CA 1
ATOM 3661 C C . ASN A 1 444 ? -31.357 -5.456 37.100 1.00 84.06 444 ASN A C 1
ATOM 3663 O O . ASN A 1 444 ? -32.166 -6.040 36.374 1.00 84.06 444 ASN A O 1
ATOM 3667 N N . PRO A 1 445 ? -30.066 -5.351 36.761 1.00 85.25 445 PRO A N 1
ATOM 3668 C CA . PRO A 1 445 ? -28.980 -4.682 37.489 1.00 85.25 445 PRO A CA 1
ATOM 3669 C C . PRO A 1 445 ? -29.077 -3.146 37.507 1.00 85.25 445 PRO A C 1
ATOM 3671 O O . PRO A 1 445 ? -29.766 -2.532 36.688 1.00 85.25 445 PRO A O 1
ATOM 3674 N N . SER A 1 446 ? -28.370 -2.507 38.439 1.00 86.88 446 SER A N 1
ATOM 3675 C CA . SER A 1 446 ? -28.380 -1.045 38.579 1.00 86.88 446 SER A CA 1
ATOM 3676 C C . SER A 1 446 ? -27.579 -0.344 37.471 1.00 86.88 446 SER A C 1
ATOM 3678 O O . SER A 1 446 ? -26.654 -0.903 36.882 1.00 86.88 446 SER A O 1
ATOM 3680 N N . LEU A 1 447 ? -27.878 0.934 37.205 1.00 84.62 447 LEU A N 1
ATOM 3681 C CA . LEU A 1 447 ? -27.103 1.728 36.236 1.00 84.62 447 LEU A CA 1
ATOM 3682 C C . LEU A 1 447 ? -25.624 1.870 36.628 1.00 84.62 447 LEU A C 1
ATOM 3684 O O . LEU A 1 447 ? -24.773 1.981 35.747 1.00 84.62 447 LEU A O 1
ATOM 3688 N N . ASP A 1 448 ? -25.320 1.847 37.928 1.00 86.81 448 ASP A N 1
ATOM 3689 C CA . ASP A 1 448 ? -23.951 1.908 38.445 1.00 86.81 448 ASP A CA 1
ATOM 3690 C C . ASP A 1 448 ? -23.176 0.616 38.133 1.00 86.81 448 ASP A C 1
ATOM 3692 O O . ASP A 1 448 ? -22.015 0.673 37.724 1.00 86.81 448 ASP A O 1
ATOM 3696 N N . GLU A 1 449 ? -23.827 -0.547 38.226 1.00 86.31 449 GLU A N 1
ATOM 3697 C CA . GLU A 1 449 ? -23.249 -1.841 37.831 1.00 86.31 449 GLU A CA 1
ATOM 3698 C C . GLU A 1 449 ? -23.002 -1.913 36.319 1.00 86.31 449 GLU A C 1
ATOM 3700 O O . GLU A 1 449 ? -21.945 -2.371 35.880 1.00 86.31 449 GLU A O 1
ATOM 3705 N N . ILE A 1 450 ? -23.929 -1.385 35.513 1.00 85.06 450 ILE A N 1
ATOM 3706 C CA . ILE A 1 450 ? -23.767 -1.292 34.054 1.00 85.06 450 ILE A CA 1
ATOM 3707 C C . ILE A 1 450 ? -22.595 -0.366 33.703 1.00 85.06 450 ILE A C 1
ATOM 3709 O O . ILE A 1 450 ? -21.750 -0.706 32.869 1.00 85.06 450 ILE A O 1
ATOM 3713 N N . GLN A 1 451 ? -22.494 0.791 34.364 1.00 85.62 451 GLN A N 1
ATOM 3714 C CA . GLN A 1 451 ? -21.372 1.711 34.192 1.00 85.62 451 GLN A CA 1
ATOM 3715 C C . GLN A 1 451 ? -20.044 1.054 34.584 1.00 85.62 451 GLN A C 1
ATOM 3717 O O . GLN A 1 451 ? -19.053 1.198 33.864 1.00 85.62 451 GLN A O 1
ATOM 3722 N N . LEU A 1 452 ? -20.016 0.304 35.688 1.00 87.75 452 LEU A N 1
ATOM 3723 C CA . LEU A 1 452 ? -18.838 -0.436 36.126 1.00 87.75 452 LEU A CA 1
ATOM 3724 C C . LEU A 1 452 ? -18.426 -1.500 35.100 1.00 87.75 452 LEU A C 1
ATOM 3726 O O . LEU A 1 452 ? -17.239 -1.607 34.796 1.00 87.75 452 LEU A O 1
ATOM 3730 N N . ALA A 1 453 ? -19.376 -2.236 34.520 1.00 85.62 453 ALA A N 1
ATOM 3731 C CA . ALA A 1 453 ? -19.097 -3.233 33.487 1.00 85.62 453 ALA A CA 1
ATOM 3732 C C . ALA A 1 453 ? -18.522 -2.604 32.206 1.00 85.62 453 ALA A C 1
ATOM 3734 O O . ALA A 1 453 ? -17.523 -3.093 31.675 1.00 85.62 453 ALA A O 1
ATOM 3735 N N . ILE A 1 454 ? -19.085 -1.480 31.743 1.00 85.19 454 ILE A N 1
ATOM 3736 C CA . ILE A 1 454 ? -18.564 -0.726 30.588 1.00 85.19 454 ILE A CA 1
ATOM 3737 C C . ILE A 1 454 ? -17.159 -0.184 30.884 1.00 85.19 454 ILE A C 1
ATOM 3739 O O . ILE A 1 454 ? -16.254 -0.320 30.058 1.00 85.19 454 ILE A O 1
ATOM 3743 N N . ASN A 1 455 ? -16.949 0.390 32.072 1.00 87.56 455 ASN A N 1
ATOM 3744 C CA . ASN A 1 455 ? -15.642 0.890 32.497 1.00 87.56 455 ASN A CA 1
ATOM 3745 C C . ASN A 1 455 ? -14.614 -0.241 32.584 1.00 87.56 455 ASN A C 1
ATOM 3747 O O . ASN A 1 455 ? -13.482 -0.073 32.136 1.00 87.56 455 ASN A O 1
ATOM 3751 N N . ARG A 1 456 ? -15.007 -1.409 33.101 1.00 87.12 456 ARG A N 1
ATOM 3752 C CA . ARG A 1 456 ? -14.155 -2.598 33.167 1.00 87.12 456 ARG A CA 1
ATOM 3753 C C . ARG A 1 456 ? -13.809 -3.114 31.774 1.00 87.12 456 ARG A C 1
ATOM 3755 O O . ARG A 1 456 ? -12.651 -3.447 31.534 1.00 87.12 456 ARG A O 1
ATOM 3762 N N . ALA A 1 457 ? -14.756 -3.121 30.836 1.00 85.81 457 ALA A N 1
ATOM 3763 C CA . ALA A 1 457 ? -14.483 -3.460 29.441 1.00 85.81 457 ALA A CA 1
ATOM 3764 C C . ALA A 1 457 ? -13.479 -2.476 28.813 1.00 85.81 457 ALA A C 1
ATOM 3766 O O . ALA A 1 457 ? -12.476 -2.907 28.249 1.00 85.81 457 ALA A O 1
ATOM 3767 N N . ALA A 1 458 ? -13.671 -1.163 28.990 1.00 87.19 458 ALA A N 1
ATOM 3768 C CA . ALA A 1 458 ? -12.736 -0.143 28.507 1.00 87.19 458 ALA A CA 1
ATOM 3769 C C . ALA A 1 458 ? -11.337 -0.270 29.144 1.00 87.19 458 ALA A C 1
ATOM 3771 O O . ALA A 1 458 ? -10.327 -0.183 28.447 1.00 87.19 458 ALA A O 1
ATOM 3772 N N . GLN A 1 459 ? -11.259 -0.539 30.451 1.00 87.69 459 GLN A N 1
ATOM 3773 C CA . GLN A 1 459 ? -9.998 -0.815 31.144 1.00 87.69 459 GLN A CA 1
ATOM 3774 C C . GLN A 1 459 ? -9.322 -2.085 30.624 1.00 87.69 459 GLN A C 1
ATOM 3776 O O . GLN A 1 459 ? -8.104 -2.099 30.488 1.00 87.69 459 GLN A O 1
ATOM 3781 N N . THR A 1 460 ? -10.088 -3.127 30.299 1.00 85.81 460 THR A N 1
ATOM 3782 C CA . THR A 1 460 ? -9.557 -4.383 29.746 1.00 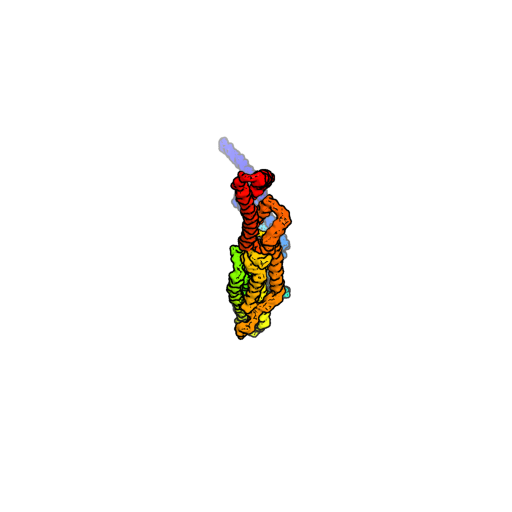85.81 460 THR A CA 1
ATOM 3783 C C . THR A 1 460 ? -9.004 -4.167 28.335 1.00 85.81 460 THR A C 1
ATOM 3785 O O . THR A 1 460 ? -7.930 -4.666 28.017 1.00 85.81 460 THR A O 1
ATOM 3788 N N . VAL A 1 461 ? -9.668 -3.339 27.518 1.00 88.06 461 VAL A N 1
ATOM 3789 C CA . VAL A 1 461 ? -9.165 -2.912 26.198 1.00 88.06 461 VAL A CA 1
ATOM 3790 C C . VAL A 1 461 ? -7.827 -2.185 26.336 1.00 88.06 461 VAL A C 1
ATOM 3792 O O . VAL A 1 461 ? -6.891 -2.483 25.601 1.00 88.06 461 VAL A O 1
ATOM 3795 N N . LEU A 1 462 ? -7.705 -1.266 27.300 1.00 86.75 462 LEU A N 1
ATOM 3796 C CA . LEU A 1 462 ? -6.436 -0.584 27.575 1.00 86.75 462 LEU A CA 1
ATOM 3797 C C . LEU A 1 462 ? -5.385 -1.534 28.162 1.00 86.75 462 LEU A C 1
ATOM 3799 O O . LEU A 1 462 ? -4.204 -1.407 27.855 1.00 86.75 462 LEU A O 1
ATOM 3803 N N . ALA A 1 463 ? -5.796 -2.501 28.983 1.00 86.56 463 ALA A N 1
ATOM 3804 C CA . ALA A 1 463 ? -4.904 -3.501 29.556 1.00 86.56 463 ALA A CA 1
ATOM 3805 C C . ALA A 1 463 ? -4.302 -4.425 28.491 1.00 86.56 463 ALA A C 1
ATOM 3807 O O . ALA A 1 463 ? -3.177 -4.873 28.681 1.00 86.56 463 ALA A O 1
ATOM 3808 N N . ALA A 1 464 ? -4.972 -4.631 27.351 1.00 85.94 464 ALA A N 1
ATOM 3809 C CA . ALA A 1 464 ? -4.405 -5.363 26.217 1.00 85.94 464 ALA A CA 1
ATOM 3810 C C . ALA A 1 464 ? -3.078 -4.752 25.738 1.00 85.94 464 ALA A C 1
ATOM 3812 O O . ALA A 1 464 ? -2.167 -5.474 25.345 1.00 85.94 464 ALA A O 1
ATOM 3813 N N . ALA A 1 465 ? -2.918 -3.427 25.843 1.00 85.00 465 ALA A N 1
ATOM 3814 C CA . ALA A 1 465 ? -1.667 -2.760 25.497 1.00 85.00 465 ALA A CA 1
ATOM 3815 C C . ALA A 1 465 ? -0.507 -3.066 26.464 1.00 85.00 465 ALA A C 1
ATOM 3817 O O . ALA A 1 465 ? 0.643 -2.807 26.117 1.00 85.00 465 ALA A O 1
ATOM 3818 N N . LYS A 1 466 ? -0.776 -3.629 27.653 1.00 84.44 466 LYS A N 1
ATOM 3819 C CA . LYS A 1 466 ? 0.266 -4.116 28.578 1.00 84.44 466 LYS A CA 1
ATOM 3820 C C . LYS A 1 466 ? 0.902 -5.420 28.108 1.00 84.44 466 LYS A C 1
ATOM 3822 O O . LYS A 1 466 ? 1.997 -5.744 28.538 1.00 84.44 466 LYS A O 1
ATOM 3827 N N . GLU A 1 467 ? 0.232 -6.166 27.238 1.00 82.69 467 GLU A N 1
ATOM 3828 C CA . GLU A 1 467 ? 0.789 -7.382 26.636 1.00 82.69 467 GLU A CA 1
ATOM 3829 C C . GLU A 1 467 ? 1.600 -7.068 25.365 1.00 82.69 467 GLU A C 1
ATOM 3831 O O . GLU A 1 467 ? 2.180 -7.969 24.758 1.00 82.69 467 GLU A O 1
ATOM 3836 N N . LEU A 1 468 ? 1.657 -5.788 24.967 1.00 85.88 468 LEU A N 1
ATOM 3837 C CA . LEU A 1 468 ? 2.353 -5.314 23.776 1.00 85.88 468 LEU A CA 1
ATOM 3838 C C . LEU A 1 468 ? 3.714 -4.719 24.138 1.00 85.88 468 LEU A C 1
ATOM 3840 O O . LEU A 1 468 ? 3.799 -3.578 24.602 1.00 85.88 468 LEU A O 1
ATOM 3844 N N . PHE A 1 469 ? 4.775 -5.490 23.909 1.00 85.81 469 PHE A N 1
ATOM 3845 C CA . PHE A 1 469 ? 6.148 -5.080 24.216 1.00 85.81 469 PHE A CA 1
ATOM 3846 C C . PHE A 1 469 ? 6.684 -4.065 23.202 1.00 85.81 469 PHE A C 1
ATOM 3848 O O . PHE A 1 469 ? 6.439 -4.190 22.001 1.00 85.81 469 PHE A O 1
ATOM 3855 N N . ASP A 1 470 ? 7.426 -3.073 23.692 1.00 84.38 470 ASP A N 1
ATOM 3856 C CA . ASP A 1 470 ? 8.126 -2.114 22.838 1.00 84.38 470 ASP A CA 1
ATOM 3857 C C . ASP A 1 470 ? 9.396 -2.749 22.231 1.00 84.38 470 ASP A C 1
ATOM 3859 O O . ASP A 1 470 ? 9.927 -3.738 22.742 1.00 84.38 470 ASP A O 1
ATOM 3863 N N . TRP A 1 471 ? 9.867 -2.204 21.113 1.00 86.50 471 TRP A N 1
ATOM 3864 C CA . TRP A 1 471 ? 10.923 -2.815 20.298 1.00 86.50 471 TRP A CA 1
ATOM 3865 C C . TRP A 1 471 ? 12.310 -2.673 20.937 1.00 86.50 471 TRP A C 1
ATOM 3867 O O . TRP A 1 471 ? 12.580 -1.736 21.685 1.00 86.50 471 TRP A O 1
ATOM 3877 N N . GLY A 1 472 ? 13.231 -3.567 20.572 1.00 74.44 472 GLY A N 1
ATOM 3878 C CA . GLY A 1 472 ? 14.639 -3.520 20.979 1.00 74.44 472 GLY A CA 1
ATOM 3879 C C . GLY A 1 472 ? 14.914 -4.091 22.368 1.00 74.44 472 GLY A C 1
ATOM 3880 O O . GLY A 1 472 ? 15.934 -3.765 22.963 1.00 74.44 472 GLY A O 1
ATOM 3881 N N . GLN A 1 473 ? 14.017 -4.935 22.881 1.00 74.25 473 GLN A N 1
ATOM 3882 C CA . GLN A 1 473 ? 14.097 -5.511 24.231 1.00 74.25 473 GLN A CA 1
ATOM 3883 C C . GLN A 1 473 ? 14.179 -7.041 24.214 1.00 74.25 473 GLN A C 1
ATOM 3885 O O . GLN A 1 473 ? 13.766 -7.714 25.161 1.00 74.25 473 GLN A O 1
ATOM 3890 N N . ASN A 1 474 ? 14.707 -7.607 23.126 1.00 65.50 474 ASN A N 1
ATOM 3891 C CA . ASN A 1 474 ? 14.843 -9.054 22.967 1.00 65.50 474 ASN A CA 1
ATOM 3892 C C . ASN A 1 474 ? 15.774 -9.670 24.025 1.00 65.50 474 ASN A C 1
ATOM 3894 O O . ASN A 1 474 ? 15.475 -10.763 24.506 1.00 65.50 474 ASN A O 1
ATOM 3898 N N . ASP A 1 475 ? 16.794 -8.925 24.459 1.00 63.81 475 ASP A N 1
ATOM 3899 C CA . ASP A 1 475 ? 17.780 -9.346 25.467 1.00 63.81 475 ASP A CA 1
ATOM 3900 C C . ASP A 1 475 ? 17.320 -9.117 26.919 1.00 63.81 475 ASP A C 1
ATOM 3902 O O . ASP A 1 475 ? 17.958 -9.583 27.861 1.00 63.81 475 ASP A O 1
ATOM 3906 N N . VAL A 1 476 ? 16.200 -8.414 27.115 1.00 74.69 476 VAL A N 1
ATOM 3907 C CA . VAL A 1 476 ? 15.641 -8.101 28.436 1.00 74.69 476 VAL A CA 1
ATOM 3908 C C . VAL A 1 476 ? 14.656 -9.198 28.845 1.00 74.69 476 VAL A C 1
ATOM 3910 O O . VAL A 1 476 ? 13.821 -9.641 28.039 1.00 74.69 476 VAL A O 1
ATOM 3913 N N . ALA A 1 477 ? 14.737 -9.642 30.104 1.00 71.25 477 ALA A N 1
ATOM 3914 C CA . ALA A 1 477 ? 13.797 -10.603 30.674 1.00 71.25 477 ALA A CA 1
ATOM 3915 C C . ALA A 1 477 ? 12.358 -10.084 30.529 1.00 71.25 477 ALA A C 1
ATOM 3917 O O . ALA A 1 477 ? 12.106 -8.892 30.680 1.00 71.25 477 ALA A O 1
ATOM 3918 N N . LYS A 1 478 ? 11.394 -10.969 30.235 1.00 67.50 478 LYS A N 1
ATOM 3919 C CA . LYS A 1 478 ? 9.997 -10.580 29.937 1.00 67.50 478 LYS A CA 1
ATOM 3920 C C . LYS A 1 478 ? 9.358 -9.688 31.010 1.00 67.50 478 LYS A C 1
ATOM 3922 O O . LYS A 1 478 ? 8.468 -8.911 30.686 1.00 67.50 478 LYS A O 1
ATOM 3927 N N . GLU A 1 479 ? 9.812 -9.817 32.251 1.00 65.88 479 GLU A N 1
ATOM 3928 C CA . GLU A 1 479 ? 9.311 -9.108 33.432 1.00 65.88 479 GLU A CA 1
ATOM 3929 C C . GLU A 1 479 ? 9.781 -7.644 33.509 1.00 65.88 479 GLU A C 1
ATOM 3931 O O . GLU A 1 479 ? 9.103 -6.822 34.118 1.00 65.88 479 GLU A O 1
ATOM 3936 N N . GLU A 1 480 ? 10.887 -7.296 32.846 1.00 72.44 480 GLU A N 1
ATOM 3937 C CA . GLU A 1 480 ? 11.471 -5.945 32.839 1.00 72.44 480 GLU A CA 1
ATOM 3938 C C . GLU A 1 480 ? 11.169 -5.170 31.543 1.00 72.44 480 GLU A C 1
ATOM 3940 O O . GLU A 1 480 ? 11.591 -4.024 31.381 1.00 72.44 480 GLU A O 1
ATOM 3945 N N . ARG A 1 481 ? 10.432 -5.779 30.602 1.00 79.81 481 ARG A N 1
ATOM 3946 C CA . ARG A 1 481 ? 10.140 -5.163 29.303 1.00 79.81 481 ARG A CA 1
ATOM 3947 C C . ARG A 1 481 ? 9.145 -4.017 29.431 1.00 79.81 481 ARG A C 1
ATOM 3949 O O . ARG A 1 481 ? 8.061 -4.167 29.998 1.00 79.81 481 ARG A O 1
ATOM 3956 N N . THR A 1 482 ? 9.467 -2.888 28.812 1.00 80.75 482 THR A N 1
ATOM 3957 C CA . THR A 1 482 ? 8.531 -1.777 28.647 1.00 80.75 482 THR A CA 1
ATOM 3958 C C . THR A 1 482 ? 7.513 -2.094 27.552 1.00 80.75 482 THR A C 1
ATOM 3960 O O . THR A 1 482 ? 7.755 -2.873 26.626 1.00 80.75 482 THR A O 1
ATOM 3963 N N . THR A 1 483 ? 6.328 -1.504 27.679 1.00 85.19 483 THR A N 1
ATOM 3964 C CA . THR A 1 483 ? 5.179 -1.790 26.815 1.00 85.19 483 THR A CA 1
ATOM 3965 C C . THR A 1 483 ? 4.663 -0.510 26.176 1.00 85.19 483 THR A C 1
ATOM 3967 O O . THR A 1 483 ? 4.847 0.590 26.704 1.00 85.19 483 THR A O 1
ATOM 3970 N N . PHE A 1 484 ? 3.931 -0.640 25.069 1.00 85.06 484 PHE A N 1
ATOM 3971 C CA . PHE A 1 484 ? 3.257 0.504 24.443 1.00 85.06 484 PHE A CA 1
ATOM 3972 C C . PHE A 1 484 ? 2.156 1.115 25.333 1.00 85.06 484 PHE A C 1
ATOM 3974 O O . PHE A 1 484 ? 1.655 2.201 25.030 1.00 85.06 484 PHE A O 1
ATOM 3981 N N . PHE A 1 485 ? 1.798 0.456 26.441 1.00 86.25 485 PHE A N 1
ATOM 3982 C CA . PHE A 1 485 ? 0.759 0.871 27.380 1.00 86.25 485 PHE A CA 1
ATOM 3983 C C . PHE A 1 485 ? 0.900 2.320 27.850 1.00 86.25 485 PHE A C 1
ATOM 3985 O O . PHE A 1 485 ? -0.067 3.077 27.776 1.00 86.25 485 PHE A O 1
ATOM 3992 N N . GLU A 1 486 ? 2.083 2.740 28.309 1.00 83.69 486 GLU A N 1
ATOM 3993 C CA . GLU A 1 486 ? 2.259 4.110 28.809 1.00 83.69 486 GLU A CA 1
ATOM 3994 C C . GLU A 1 486 ? 2.021 5.153 27.722 1.00 83.69 486 GLU A C 1
ATOM 3996 O O . GLU A 1 486 ? 1.416 6.195 27.965 1.00 83.69 486 GLU A O 1
ATOM 4001 N N . ARG A 1 487 ? 2.490 4.860 26.510 1.00 85.38 487 ARG A N 1
ATOM 4002 C CA . ARG A 1 487 ? 2.392 5.769 25.376 1.00 85.38 487 ARG A CA 1
ATOM 4003 C C . ARG A 1 487 ? 0.943 5.886 24.900 1.00 85.38 487 ARG A C 1
ATOM 4005 O O . ARG A 1 487 ? 0.484 6.992 24.652 1.00 85.38 487 ARG A O 1
ATOM 4012 N N . ILE A 1 488 ? 0.212 4.768 24.852 1.00 87.12 488 ILE A N 1
ATOM 4013 C CA . ILE A 1 488 ? -1.201 4.720 24.435 1.00 87.12 488 ILE A CA 1
ATOM 4014 C C . ILE A 1 488 ? -2.117 5.362 25.487 1.00 87.12 488 ILE A C 1
ATOM 4016 O O . ILE A 1 488 ? -3.034 6.100 25.138 1.00 87.12 488 ILE A O 1
ATOM 4020 N N . THR A 1 489 ? -1.887 5.110 26.779 1.00 83.69 489 THR A N 1
ATOM 4021 C CA . THR A 1 489 ? -2.751 5.635 27.856 1.00 83.69 489 THR A CA 1
ATOM 4022 C C . THR A 1 489 ? -2.576 7.128 28.115 1.00 83.69 489 THR A C 1
ATOM 4024 O O . THR A 1 489 ? -3.534 7.783 28.522 1.00 83.69 489 THR A O 1
ATOM 4027 N N . LYS A 1 490 ? -1.385 7.681 27.852 1.00 87.25 490 LYS A N 1
ATOM 4028 C CA . LYS A 1 490 ? -1.113 9.126 27.924 1.00 87.25 490 LYS A CA 1
ATOM 4029 C C . LYS A 1 490 ? -1.620 9.890 26.691 1.00 87.25 490 LYS A C 1
ATOM 4031 O O . LYS A 1 490 ? -1.608 11.121 26.702 1.00 87.25 490 LYS A O 1
ATOM 4036 N N . ASP A 1 491 ? -2.059 9.195 25.641 1.00 90.81 491 ASP A N 1
ATOM 4037 C CA . ASP A 1 491 ? -2.522 9.832 24.412 1.00 90.81 491 ASP A CA 1
ATOM 4038 C C . ASP A 1 491 ? -3.844 10.590 24.629 1.00 90.81 491 ASP A C 1
ATOM 4040 O O . ASP A 1 491 ? -4.840 10.056 25.129 1.00 90.81 491 ASP A O 1
ATOM 4044 N N . ILE A 1 492 ? -3.854 11.863 24.225 1.00 88.69 492 ILE A N 1
ATOM 4045 C CA . ILE A 1 492 ? -4.982 12.784 24.416 1.00 88.69 492 ILE A CA 1
ATOM 4046 C C . ILE A 1 492 ? -6.246 12.254 23.729 1.00 88.69 492 ILE A C 1
ATOM 4048 O O . ILE A 1 492 ? -7.356 12.477 24.220 1.00 88.69 492 ILE A O 1
ATOM 4052 N N . GLU A 1 493 ? -6.115 11.560 22.597 1.00 87.12 493 GLU A N 1
ATOM 4053 C CA . GLU A 1 493 ? -7.267 11.035 21.873 1.00 87.12 493 GLU A CA 1
ATOM 4054 C C . GLU A 1 493 ? -7.963 9.914 22.644 1.00 87.12 493 GLU A C 1
ATOM 4056 O O . GLU A 1 493 ? -9.193 9.905 22.723 1.00 87.12 493 GLU A O 1
ATOM 4061 N N . ILE A 1 494 ? -7.198 9.007 23.257 1.00 88.19 494 ILE A N 1
ATOM 4062 C CA . ILE A 1 494 ? -7.742 7.921 24.080 1.00 88.19 494 ILE A CA 1
ATOM 4063 C C . ILE A 1 494 ? -8.429 8.494 25.317 1.00 88.19 494 ILE A C 1
ATOM 4065 O O . ILE A 1 494 ? -9.579 8.145 25.592 1.00 88.19 494 ILE A O 1
ATOM 4069 N N . VAL A 1 495 ? -7.783 9.442 26.006 1.00 87.69 495 VAL A N 1
ATOM 4070 C CA . VAL A 1 495 ? -8.370 10.131 27.168 1.00 87.69 495 VAL A CA 1
ATOM 4071 C C . VAL A 1 495 ? -9.694 10.805 26.792 1.00 87.69 495 VAL A C 1
ATOM 4073 O O . VAL A 1 495 ? -10.696 10.637 27.490 1.00 87.69 495 VAL A O 1
ATOM 4076 N N . ARG A 1 496 ? -9.751 11.507 25.651 1.00 88.62 496 ARG A N 1
ATOM 4077 C CA . ARG A 1 496 ? -10.994 12.117 25.144 1.00 88.62 496 ARG A CA 1
ATOM 4078 C C . ARG A 1 496 ? -12.082 11.079 24.871 1.00 88.62 496 ARG A C 1
ATOM 4080 O O . ARG A 1 496 ? -13.236 11.320 25.221 1.00 88.62 496 ARG A O 1
ATOM 4087 N N . VAL A 1 497 ? -11.754 9.943 24.251 1.00 87.81 497 VAL A N 1
ATOM 4088 C CA . VAL A 1 497 ? -12.744 8.890 23.960 1.00 87.81 497 VAL A CA 1
ATOM 4089 C C . VAL A 1 497 ? -13.300 8.285 25.250 1.00 87.81 497 VAL A C 1
ATOM 4091 O O . VAL A 1 497 ? -14.517 8.133 25.353 1.00 87.81 497 VAL A O 1
ATOM 4094 N N . VAL A 1 498 ? -12.450 8.014 26.245 1.00 86.50 498 VAL A N 1
ATOM 4095 C CA . VAL A 1 498 ? -12.875 7.493 27.556 1.00 86.50 498 VAL A CA 1
ATOM 4096 C C . VAL A 1 498 ? -13.773 8.498 28.288 1.00 86.50 498 VAL A C 1
ATOM 4098 O O . VAL A 1 498 ? -14.838 8.120 28.768 1.00 86.50 498 VAL A O 1
ATOM 4101 N N . LEU A 1 499 ? -13.420 9.789 28.305 1.00 86.69 499 LEU A N 1
ATOM 4102 C CA . LEU A 1 499 ? -14.264 10.836 28.903 1.00 86.69 499 LEU A CA 1
ATOM 4103 C C . LEU A 1 499 ? -15.639 10.932 28.224 1.00 86.69 499 LEU A C 1
ATOM 4105 O O . LEU A 1 499 ? -16.667 11.032 28.895 1.00 86.69 499 LEU A O 1
ATOM 4109 N N . LEU A 1 500 ? -15.673 10.864 26.890 1.00 86.69 500 LEU A N 1
ATOM 4110 C CA . LEU A 1 500 ? -16.923 10.887 26.129 1.00 86.69 500 LEU A CA 1
ATOM 4111 C C . LEU A 1 500 ? -17.761 9.619 26.341 1.00 86.69 500 LEU A C 1
ATOM 4113 O O . LEU A 1 500 ? -18.989 9.703 26.298 1.00 86.69 500 LEU A O 1
ATOM 4117 N N . LEU A 1 501 ? -17.132 8.461 26.559 1.00 84.81 501 LEU A N 1
ATOM 4118 C CA . LEU A 1 501 ? -17.824 7.219 26.903 1.00 84.81 501 LEU A CA 1
ATOM 4119 C C . LEU A 1 501 ? -18.531 7.357 28.258 1.00 84.81 501 LEU A C 1
ATOM 4121 O O . LEU A 1 501 ? -19.740 7.147 28.328 1.00 84.81 501 LEU A O 1
ATOM 4125 N N . THR A 1 502 ? -17.821 7.816 29.292 1.00 83.31 502 THR A N 1
ATOM 4126 C CA . THR A 1 502 ? -18.400 8.064 30.624 1.00 83.31 502 THR A CA 1
ATOM 4127 C C . THR A 1 502 ? -19.531 9.095 30.569 1.00 83.31 502 THR A C 1
ATOM 4129 O O . THR A 1 502 ? -20.597 8.880 31.144 1.00 83.31 502 THR A O 1
ATOM 4132 N N . GLY A 1 503 ? -19.352 10.184 29.811 1.00 85.06 503 GLY A N 1
ATOM 4133 C CA . GLY A 1 503 ? -20.403 11.187 29.604 1.00 85.06 503 GLY A CA 1
ATOM 4134 C C . GLY A 1 503 ? -21.640 10.643 28.876 1.00 85.06 503 GLY A C 1
ATOM 4135 O O . GLY A 1 503 ? -22.758 11.071 29.158 1.00 85.06 503 GLY A O 1
ATOM 4136 N N . SER A 1 504 ? -21.468 9.665 27.980 1.00 83.31 504 SER A N 1
ATOM 4137 C CA . SER A 1 504 ? -22.586 9.019 27.275 1.00 83.31 504 SER A CA 1
ATOM 4138 C C . SER A 1 504 ? -23.425 8.150 28.218 1.00 83.31 504 SER A C 1
ATOM 4140 O O . SER A 1 504 ? -24.652 8.192 28.148 1.00 83.31 504 SER A O 1
ATOM 4142 N N . VAL A 1 505 ? -22.781 7.433 29.148 1.00 82.56 505 VAL A N 1
ATOM 4143 C CA . VAL A 1 505 ? -23.471 6.656 30.196 1.00 82.56 505 VAL A CA 1
ATOM 4144 C C . VAL A 1 505 ? -24.265 7.575 31.130 1.00 82.56 505 VAL A C 1
ATOM 4146 O O . VAL A 1 505 ? -25.403 7.267 31.480 1.00 82.56 505 VAL A O 1
ATOM 4149 N N . GLN A 1 506 ? -23.725 8.749 31.473 1.00 83.44 506 GLN A N 1
ATOM 4150 C CA . GLN A 1 506 ? -24.462 9.734 32.270 1.00 83.44 506 GLN A CA 1
ATOM 4151 C C . GLN A 1 506 ? -25.689 10.292 31.526 1.00 83.44 506 GLN A C 1
ATOM 4153 O O . GLN A 1 506 ? -26.745 10.477 32.128 1.00 83.44 506 GLN A O 1
ATOM 4158 N N . GLY A 1 507 ? -25.580 10.529 30.215 1.00 82.31 507 GLY A N 1
ATOM 4159 C CA . GLY A 1 507 ? -26.726 10.929 29.391 1.00 82.31 507 GLY A CA 1
ATOM 4160 C C . GLY A 1 507 ? -27.845 9.883 29.404 1.00 82.31 507 GLY A C 1
ATOM 4161 O O . GLY A 1 507 ? -29.008 10.229 29.600 1.00 82.31 507 GLY A O 1
ATOM 4162 N N . LEU A 1 508 ? -27.479 8.604 29.283 1.00 81.88 508 LEU A N 1
ATOM 4163 C CA . LEU A 1 508 ? -28.404 7.476 29.401 1.00 81.88 508 LEU A CA 1
ATOM 4164 C C . LEU A 1 508 ? -29.069 7.428 30.788 1.00 81.88 508 LEU A C 1
ATOM 4166 O O . LEU A 1 508 ? -30.284 7.252 30.885 1.00 81.88 508 LEU A O 1
ATOM 4170 N N . ARG A 1 509 ? -28.307 7.670 31.862 1.00 84.50 509 ARG A N 1
ATOM 4171 C CA . ARG A 1 509 ? -28.837 7.725 33.233 1.00 84.50 509 ARG A CA 1
ATOM 4172 C C . ARG A 1 509 ? -29.950 8.753 33.391 1.00 84.50 509 ARG A C 1
ATOM 4174 O O . ARG A 1 509 ? -30.958 8.447 34.025 1.00 84.50 509 ARG A O 1
ATOM 4181 N N . ASN A 1 510 ? -29.805 9.934 32.797 1.00 85.62 510 ASN A N 1
ATOM 4182 C CA . ASN A 1 510 ? -30.834 10.970 32.878 1.00 85.62 510 ASN A CA 1
ATOM 4183 C C . ASN A 1 510 ? -32.134 10.512 32.195 1.00 85.62 510 ASN A C 1
ATOM 4185 O O . ASN A 1 510 ? -33.192 10.586 32.810 1.00 85.62 510 ASN A O 1
ATOM 4189 N N . THR A 1 511 ? -32.045 9.943 30.985 1.00 84.19 511 THR A N 1
ATOM 4190 C CA . THR A 1 511 ? -33.224 9.439 30.251 1.00 84.19 511 THR A CA 1
ATOM 4191 C C . THR A 1 511 ? -33.920 8.275 30.954 1.00 84.19 511 THR A C 1
ATOM 4193 O O . THR A 1 511 ? -35.144 8.192 30.975 1.00 84.19 511 THR A O 1
ATOM 4196 N N . VAL A 1 512 ? -33.150 7.381 31.579 1.00 85.44 512 VAL A N 1
ATOM 4197 C CA . VAL A 1 512 ? -33.704 6.268 32.357 1.00 85.44 512 VAL A CA 1
ATOM 4198 C C . VAL A 1 512 ? -34.367 6.777 33.632 1.00 85.44 512 VAL A C 1
ATOM 4200 O O . VAL A 1 512 ? -35.429 6.288 33.998 1.00 85.44 512 VAL A O 1
ATOM 4203 N N . THR A 1 513 ? -33.772 7.769 34.299 1.00 85.88 513 THR A N 1
ATOM 4204 C CA . THR A 1 513 ? -34.365 8.372 35.500 1.00 85.88 513 THR A CA 1
ATOM 4205 C C . THR A 1 513 ? -35.700 9.029 35.162 1.00 85.88 513 THR A C 1
ATOM 4207 O O . THR A 1 513 ? -36.678 8.761 35.846 1.00 85.88 513 THR A O 1
ATOM 4210 N N . GLU A 1 514 ? -35.774 9.793 34.070 1.00 86.44 514 GLU A N 1
ATOM 4211 C CA . GLU A 1 514 ? -37.021 10.395 33.574 1.00 86.44 514 GLU A CA 1
ATOM 4212 C C . GLU A 1 514 ? -38.099 9.332 33.285 1.00 86.44 514 GLU A C 1
ATOM 4214 O O . GLU A 1 514 ? -39.253 9.480 33.685 1.00 86.44 514 GLU A O 1
ATOM 4219 N N . TYR A 1 515 ? -37.717 8.198 32.684 1.00 86.25 515 TYR A N 1
ATOM 4220 C CA . TYR A 1 515 ? -38.636 7.076 32.480 1.00 86.25 515 TYR A CA 1
ATOM 4221 C C . TYR A 1 515 ? -39.099 6.438 33.799 1.00 86.25 515 TYR A C 1
ATOM 4223 O O . TYR A 1 515 ? -40.287 6.167 33.968 1.00 86.25 515 TYR A O 1
ATOM 4231 N N . LEU A 1 516 ? -38.198 6.229 34.764 1.00 85.75 516 LEU A N 1
ATOM 4232 C CA . LEU A 1 516 ? -38.553 5.704 36.087 1.00 85.75 516 LEU A CA 1
ATOM 4233 C C . LEU A 1 516 ? -39.470 6.663 36.862 1.00 85.75 516 LEU A C 1
ATOM 4235 O O . LEU A 1 516 ? -40.336 6.210 37.609 1.00 85.75 516 LEU A O 1
ATOM 4239 N N . GLU A 1 517 ? -39.327 7.975 36.663 1.00 85.62 517 GLU A N 1
ATOM 4240 C CA . GLU A 1 517 ? -40.212 8.973 37.264 1.00 85.62 517 GLU A CA 1
ATOM 4241 C C . GLU A 1 517 ? -41.646 8.897 36.743 1.00 85.62 517 GLU A C 1
ATOM 4243 O O . GLU A 1 517 ? -42.563 9.194 37.507 1.00 85.62 517 GLU A O 1
ATOM 4248 N N . SER A 1 518 ? -41.875 8.413 35.517 1.00 84.19 518 SER A N 1
ATOM 4249 C CA . SER A 1 518 ? -43.238 8.193 35.009 1.00 84.19 518 SER A CA 1
ATOM 4250 C C . SER A 1 518 ? -44.042 7.214 35.877 1.00 84.19 518 SER A C 1
ATOM 4252 O O . SER A 1 518 ? -45.247 7.385 36.045 1.00 84.19 518 SER A O 1
ATOM 4254 N N . PHE A 1 519 ? -43.383 6.248 36.534 1.00 83.69 519 PHE A N 1
ATOM 4255 C CA . PHE A 1 519 ? -44.045 5.310 37.444 1.00 83.69 519 PHE A CA 1
ATOM 4256 C C . PHE A 1 519 ? -44.460 5.943 38.777 1.00 83.69 519 PHE A C 1
ATOM 4258 O O . PHE A 1 519 ? -45.324 5.382 39.453 1.00 83.69 519 PHE A O 1
ATOM 4265 N N . LYS A 1 520 ? -43.932 7.124 39.146 1.00 79.25 520 LYS A N 1
ATOM 4266 C CA . LYS A 1 520 ? -44.364 7.849 40.358 1.00 79.25 520 LYS A CA 1
ATOM 4267 C C . LYS A 1 520 ? -45.857 8.189 40.337 1.00 79.25 520 LYS A C 1
ATOM 4269 O O . LYS A 1 520 ? -46.459 8.337 41.393 1.00 79.25 520 LYS A O 1
ATOM 4274 N N . GLN A 1 521 ? -46.498 8.238 39.165 1.00 79.94 521 GLN A N 1
ATOM 4275 C CA . GLN A 1 521 ? -47.953 8.427 39.071 1.00 79.94 521 GLN A CA 1
ATOM 4276 C C . GLN A 1 521 ? -48.756 7.343 39.821 1.00 79.94 521 GLN A C 1
ATOM 4278 O O . GLN A 1 521 ? -49.876 7.590 40.268 1.00 79.94 521 GLN A O 1
ATOM 4283 N N . HIS A 1 522 ? -48.174 6.152 39.995 1.00 79.12 522 HIS A N 1
ATOM 4284 C CA . HIS A 1 522 ? -48.768 5.042 40.736 1.00 79.12 522 HIS A CA 1
ATOM 4285 C C . HIS A 1 522 ? -48.209 4.908 42.163 1.00 79.12 522 HIS A C 1
ATOM 4287 O O . HIS A 1 522 ? -48.537 3.940 42.838 1.00 79.12 522 HIS A O 1
ATOM 4293 N N . GLU A 1 523 ? -47.407 5.864 42.653 1.00 79.75 523 GLU A N 1
ATOM 4294 C CA . GLU A 1 523 ? -46.703 5.778 43.947 1.00 79.75 523 GLU A CA 1
ATOM 4295 C C . GLU A 1 523 ? -47.635 5.589 45.145 1.00 79.75 523 GLU A C 1
ATOM 4297 O O . GLU A 1 523 ? -47.328 4.842 46.076 1.00 79.75 523 GLU A O 1
ATOM 4302 N N . TRP A 1 524 ? -48.827 6.180 45.081 1.00 80.62 524 TRP A N 1
ATOM 4303 C CA . TRP A 1 524 ? -49.864 6.009 46.097 1.00 80.62 524 TRP A CA 1
ATOM 4304 C C . TRP A 1 524 ? -50.286 4.540 46.282 1.00 80.62 524 TRP A C 1
ATOM 4306 O O . TRP A 1 524 ? -50.708 4.162 47.371 1.00 80.62 524 TRP A O 1
ATOM 4316 N N . LEU A 1 525 ? -50.124 3.691 45.260 1.00 80.56 525 LEU A N 1
ATOM 4317 C CA . LEU A 1 525 ? -50.532 2.287 45.288 1.00 80.56 525 LEU A CA 1
ATOM 4318 C C . LEU A 1 525 ? -49.701 1.451 46.280 1.00 80.56 525 LEU A C 1
ATOM 4320 O O . LEU A 1 525 ? -50.232 0.509 46.862 1.00 80.56 525 LEU A O 1
ATOM 4324 N N . TRP A 1 526 ? -48.424 1.789 46.491 1.00 80.88 526 TRP A N 1
ATOM 4325 C CA . TRP A 1 526 ? -47.532 1.065 47.412 1.00 80.88 526 TRP A CA 1
ATOM 4326 C C . TRP A 1 526 ? -47.074 1.886 48.625 1.00 80.88 526 TRP A C 1
ATOM 4328 O O . TRP A 1 526 ? -46.616 1.299 49.604 1.00 80.88 526 TRP A O 1
ATOM 4338 N N . MET A 1 527 ? -47.176 3.221 48.585 1.00 77.12 527 MET A N 1
ATOM 4339 C CA . MET A 1 527 ? -46.775 4.091 49.702 1.00 77.12 527 MET A CA 1
ATOM 4340 C C . MET A 1 527 ? -47.906 4.369 50.699 1.00 77.12 527 MET A C 1
ATOM 4342 O O . MET A 1 527 ? -47.630 4.590 51.880 1.00 77.12 527 MET A O 1
ATOM 4346 N N . GLU A 1 528 ? -49.171 4.382 50.266 1.00 78.62 528 GLU A N 1
ATOM 4347 C CA . GLU A 1 528 ? -50.286 4.654 51.175 1.00 78.62 528 GLU A CA 1
ATOM 4348 C C . GLU A 1 528 ? -50.689 3.420 51.988 1.00 78.62 528 GLU A C 1
ATOM 4350 O O . GLU A 1 528 ? -50.764 2.296 51.489 1.00 78.62 528 GLU A O 1
ATOM 4355 N N . ASN A 1 529 ? -51.023 3.640 53.262 1.00 78.00 529 ASN A N 1
ATOM 4356 C CA . ASN A 1 529 ? -51.589 2.588 54.093 1.00 78.00 529 ASN A CA 1
ATOM 4357 C C . ASN A 1 529 ? -53.067 2.360 53.726 1.00 78.00 529 ASN A C 1
ATOM 4359 O O . ASN A 1 529 ? -53.903 3.257 53.868 1.00 78.00 529 ASN A O 1
ATOM 4363 N N . LYS A 1 530 ? -53.378 1.125 53.317 1.00 80.19 530 LYS A N 1
ATOM 4364 C CA . LYS A 1 530 ? -54.713 0.665 52.903 1.00 80.19 530 LYS A CA 1
ATOM 4365 C C . LYS A 1 530 ? -55.810 0.984 53.925 1.00 80.19 530 LYS A C 1
ATOM 4367 O O . LYS A 1 530 ? -56.900 1.397 53.533 1.00 80.19 530 LYS A O 1
ATOM 4372 N N . ASP A 1 531 ? -55.528 0.835 55.219 1.00 75.94 531 ASP A N 1
ATOM 4373 C CA . ASP A 1 531 ? -56.504 1.069 56.288 1.00 75.94 531 ASP A CA 1
ATOM 4374 C C . ASP A 1 531 ? -56.749 2.569 56.518 1.00 75.94 531 ASP A C 1
ATOM 4376 O O . ASP A 1 531 ? -57.900 2.995 56.607 1.00 75.94 531 ASP A O 1
ATOM 4380 N N . MET A 1 532 ? -55.700 3.399 56.505 1.00 76.12 532 MET A N 1
ATOM 4381 C CA . MET A 1 532 ? -55.851 4.855 56.667 1.00 76.12 532 MET A CA 1
ATOM 4382 C C . MET A 1 532 ? -56.612 5.498 55.502 1.00 76.12 532 MET A C 1
ATOM 4384 O O . MET A 1 532 ? -57.470 6.360 55.714 1.00 76.12 532 MET A O 1
ATOM 4388 N N . SER A 1 533 ? -56.335 5.082 54.263 1.00 76.44 533 SER A N 1
ATOM 4389 C CA . SER A 1 533 ? -57.052 5.592 53.086 1.00 76.44 533 SER A CA 1
ATOM 4390 C C . SER A 1 533 ? -58.519 5.144 53.084 1.00 76.44 533 SER A C 1
ATOM 4392 O O . SER A 1 533 ? -59.398 5.907 52.670 1.00 76.44 533 SER A O 1
ATOM 4394 N N . TYR A 1 534 ? -58.815 3.961 53.633 1.00 75.81 534 TYR A N 1
ATOM 4395 C CA . TYR A 1 534 ? -60.185 3.497 53.848 1.00 75.81 534 TYR A CA 1
ATOM 4396 C C . TYR A 1 534 ? -60.913 4.290 54.949 1.00 75.81 534 TYR A C 1
ATOM 4398 O O . TYR A 1 534 ? -62.051 4.715 54.750 1.00 75.81 534 TYR A O 1
ATOM 4406 N N . GLU A 1 535 ? -60.266 4.573 56.081 1.00 75.25 535 GLU A N 1
ATOM 4407 C CA . GLU A 1 535 ? -60.841 5.416 57.140 1.00 75.25 535 GLU A CA 1
ATOM 4408 C C . GLU A 1 535 ? -61.123 6.844 56.659 1.00 75.25 535 GLU A C 1
ATOM 4410 O O . GLU A 1 535 ? -62.177 7.412 56.947 1.00 75.25 535 GLU A O 1
ATOM 4415 N N . ASN A 1 536 ? -60.211 7.423 55.876 1.00 77.19 536 ASN A N 1
ATOM 4416 C CA . ASN A 1 536 ? -60.412 8.737 55.267 1.00 77.19 536 ASN A CA 1
ATOM 4417 C C . ASN A 1 536 ? -61.558 8.738 54.248 1.00 77.19 536 ASN A C 1
ATOM 4419 O O . ASN A 1 536 ? -62.246 9.749 54.099 1.00 77.19 536 ASN A O 1
ATOM 4423 N N . PHE A 1 537 ? -61.787 7.614 53.569 1.00 79.19 537 PHE A N 1
ATOM 4424 C CA . PHE A 1 537 ? -62.942 7.435 52.697 1.00 79.19 537 PHE A CA 1
ATOM 4425 C C . PHE A 1 537 ? -64.245 7.352 53.504 1.00 79.19 537 PHE A C 1
ATOM 4427 O O . PHE A 1 537 ? -65.196 8.057 53.183 1.00 79.19 537 PHE A O 1
ATOM 4434 N N . LEU A 1 538 ? -64.270 6.591 54.603 1.00 75.88 538 LEU A N 1
ATOM 4435 C CA . LEU A 1 538 ? -65.429 6.493 55.498 1.00 75.88 538 LEU A CA 1
ATOM 4436 C C . LEU A 1 538 ? -65.804 7.829 56.152 1.00 75.88 538 LEU A C 1
ATOM 4438 O O . LEU A 1 538 ? -66.989 8.135 56.263 1.00 75.88 538 LEU A O 1
ATOM 4442 N N . LYS A 1 539 ? -64.818 8.656 56.533 1.00 78.44 539 LYS A N 1
ATOM 4443 C CA . LYS A 1 539 ? -65.055 9.999 57.102 1.00 78.44 539 LYS A CA 1
ATOM 4444 C C . LYS A 1 539 ? -65.860 10.920 56.179 1.00 78.44 539 LYS A C 1
ATOM 4446 O O . LYS A 1 539 ? -66.465 11.870 56.665 1.00 78.44 539 LYS A O 1
ATOM 4451 N N . LYS A 1 540 ? -65.884 10.654 54.869 1.00 76.56 540 LYS A N 1
ATOM 4452 C CA . LYS A 1 540 ? -66.664 11.428 53.891 1.00 76.56 540 LYS A CA 1
ATOM 4453 C C . LYS A 1 540 ? -68.142 11.024 53.820 1.00 76.56 540 LYS A C 1
ATOM 4455 O O . LYS A 1 540 ? -68.852 11.601 53.009 1.00 76.56 540 LYS A O 1
ATOM 4460 N N . ASN A 1 541 ? -68.602 10.079 54.650 1.00 70.88 541 ASN A N 1
ATOM 4461 C CA . ASN A 1 541 ? -69.944 9.482 54.588 1.00 70.88 541 ASN A CA 1
ATOM 4462 C C . ASN A 1 541 ? -70.329 9.042 53.158 1.00 70.88 541 ASN A C 1
ATOM 4464 O O . ASN A 1 541 ? -71.285 9.567 52.593 1.00 70.88 541 ASN A O 1
ATOM 4468 N N . PRO A 1 542 ? -69.568 8.112 52.556 1.00 75.00 542 PRO A N 1
ATOM 4469 C CA . PRO A 1 542 ? -69.743 7.728 51.159 1.00 75.00 542 PRO A CA 1
ATOM 4470 C C . PRO A 1 542 ? -71.056 6.968 50.926 1.00 75.00 542 PRO A C 1
ATOM 4472 O O . PRO A 1 542 ? -71.444 6.110 51.726 1.00 75.00 542 PRO A O 1
ATOM 4475 N N . GLU A 1 543 ? -71.703 7.238 49.792 1.00 75.00 543 GLU A N 1
ATOM 4476 C CA . GLU A 1 543 ? -72.857 6.472 49.314 1.00 75.00 543 GLU A CA 1
ATOM 4477 C C . GLU A 1 543 ? -72.413 5.220 48.534 1.00 75.00 543 GLU A C 1
ATOM 4479 O O . GLU A 1 543 ? -71.254 5.087 48.133 1.00 75.00 543 GLU A O 1
ATOM 4484 N N . LEU A 1 544 ? -73.333 4.281 48.266 1.00 72.19 544 LEU A N 1
ATOM 4485 C CA . LEU A 1 544 ? -73.017 3.053 47.515 1.00 72.19 544 LEU A CA 1
ATOM 4486 C C . LEU A 1 544 ? -72.449 3.358 46.112 1.00 72.19 544 LEU A C 1
ATOM 4488 O O . LEU A 1 544 ? -71.534 2.680 45.647 1.00 72.19 544 LEU A O 1
ATOM 4492 N N . GLN A 1 545 ? -72.926 4.431 45.473 1.00 76.75 545 GLN A N 1
ATOM 4493 C CA . GLN A 1 545 ? -72.421 4.899 44.177 1.00 76.75 545 GLN A CA 1
ATOM 4494 C C . GLN A 1 545 ? -70.955 5.361 44.246 1.00 76.75 545 GLN A C 1
ATOM 4496 O O . GLN A 1 545 ? -70.219 5.261 43.262 1.00 76.75 545 GLN A O 1
ATOM 4501 N N . ASP A 1 546 ? -70.497 5.849 45.400 1.00 79.69 546 ASP A N 1
ATOM 4502 C CA . ASP A 1 546 ? -69.102 6.249 45.601 1.00 79.69 546 ASP A CA 1
ATOM 4503 C C . ASP A 1 546 ? -68.188 5.035 45.753 1.00 79.69 546 ASP A C 1
ATOM 4505 O O . ASP A 1 546 ? -67.075 5.032 45.220 1.00 79.69 546 ASP A O 1
ATOM 4509 N N . PHE A 1 547 ? -68.667 3.975 46.416 1.00 78.06 547 PHE A N 1
ATOM 4510 C CA . PHE A 1 547 ? -67.977 2.684 46.444 1.00 78.06 547 PHE A CA 1
ATOM 4511 C C . PHE A 1 547 ? -67.874 2.080 45.043 1.00 78.06 547 PHE A C 1
ATOM 4513 O O . PHE A 1 547 ? -66.797 1.627 44.658 1.00 78.06 547 PHE A O 1
ATOM 4520 N N . GLU A 1 548 ? -68.951 2.125 44.253 1.00 79.94 548 GLU A N 1
ATOM 4521 C CA . GLU A 1 548 ? -68.939 1.649 42.868 1.00 79.94 548 GLU A CA 1
ATOM 4522 C C . GLU A 1 548 ? -67.941 2.439 42.011 1.00 79.94 548 GLU A C 1
ATOM 4524 O O . GLU A 1 548 ? -67.118 1.844 41.314 1.00 79.94 548 GLU A O 1
ATOM 4529 N N . ARG A 1 549 ? -67.942 3.778 42.105 1.00 84.06 549 ARG A N 1
ATOM 4530 C CA . ARG A 1 549 ? -66.960 4.631 41.415 1.00 84.06 549 ARG A CA 1
ATOM 4531 C C . ARG A 1 549 ? -65.528 4.309 41.835 1.00 84.06 549 ARG A C 1
ATOM 4533 O O . ARG A 1 549 ? -64.648 4.230 40.977 1.00 84.06 549 ARG A O 1
ATOM 4540 N N . LYS A 1 550 ? -65.280 4.082 43.128 1.00 83.00 550 LYS A N 1
ATOM 4541 C CA . LYS A 1 550 ? -63.942 3.738 43.625 1.00 83.00 550 LYS A CA 1
ATOM 4542 C C . LYS A 1 550 ? -63.499 2.347 43.157 1.00 83.00 550 LYS A C 1
ATOM 4544 O O . LYS A 1 550 ? -62.366 2.205 42.703 1.00 83.00 550 LYS A O 1
ATOM 4549 N N . LEU A 1 551 ? -64.382 1.350 43.163 1.00 84.31 551 LEU A N 1
ATOM 4550 C CA . LEU A 1 551 ? -64.091 0.014 42.630 1.00 84.31 551 LEU A CA 1
ATOM 4551 C C . LEU A 1 551 ? -63.861 0.033 41.113 1.00 84.31 551 LEU A C 1
ATOM 4553 O O . LEU A 1 551 ? -62.916 -0.598 40.640 1.00 84.31 551 LEU A O 1
ATOM 4557 N N . LYS A 1 552 ? -64.652 0.810 40.361 1.00 86.38 552 LYS A N 1
ATOM 4558 C CA . LYS A 1 552 ? -64.426 1.055 38.927 1.00 86.38 552 LYS A CA 1
ATOM 4559 C C . LYS A 1 552 ? -63.072 1.715 38.672 1.00 86.38 552 LYS A C 1
ATOM 4561 O O . LYS A 1 552 ? -62.382 1.314 37.743 1.00 86.38 552 LYS A O 1
ATOM 4566 N N . SER A 1 553 ? -62.643 2.652 39.524 1.00 86.00 553 SER A N 1
ATOM 4567 C CA . SER A 1 553 ? -61.320 3.276 39.385 1.00 86.00 553 SER A CA 1
ATOM 4568 C C . SER A 1 553 ? -60.168 2.266 39.484 1.00 86.00 553 SER A C 1
ATOM 4570 O O . SER A 1 553 ? -59.232 2.354 38.698 1.00 86.00 553 SER A O 1
ATOM 4572 N N . PHE A 1 554 ? -60.260 1.251 40.356 1.00 86.56 554 PHE A N 1
ATOM 4573 C CA . PHE A 1 554 ? -59.245 0.187 40.436 1.00 86.56 554 PHE A CA 1
ATOM 4574 C C . PHE A 1 554 ? -59.215 -0.707 39.188 1.00 86.56 554 PHE A C 1
ATOM 4576 O O . PHE A 1 554 ? -58.152 -1.207 38.830 1.00 86.56 554 PHE A O 1
ATOM 4583 N N . VAL A 1 555 ? -60.351 -0.899 38.509 1.00 87.25 555 VAL A N 1
ATOM 4584 C CA . VAL A 1 555 ? -60.403 -1.641 37.235 1.00 87.25 555 VAL A CA 1
ATOM 4585 C C . VAL A 1 555 ? -59.710 -0.855 36.123 1.00 87.25 555 VAL A C 1
ATOM 4587 O O . VAL A 1 555 ? -58.879 -1.425 35.428 1.00 87.25 555 VAL A O 1
ATOM 4590 N N . ILE A 1 556 ? -59.969 0.454 36.022 1.00 87.81 556 ILE A N 1
ATOM 4591 C CA . ILE A 1 556 ? -59.309 1.337 35.042 1.00 87.81 556 ILE A CA 1
ATOM 4592 C C . ILE A 1 556 ? -57.787 1.320 35.243 1.00 87.81 556 ILE A C 1
ATOM 4594 O O . ILE A 1 556 ? -57.035 1.160 34.290 1.00 87.81 556 ILE A O 1
ATOM 4598 N N . ILE A 1 557 ? -57.323 1.381 36.495 1.00 86.94 557 ILE A N 1
ATOM 4599 C CA . ILE A 1 557 ? -55.889 1.301 36.810 1.00 86.94 557 ILE A CA 1
ATOM 4600 C C . ILE A 1 557 ? -55.286 -0.050 36.383 1.00 86.94 557 ILE A C 1
ATOM 4602 O O . ILE A 1 557 ? -54.149 -0.092 35.917 1.00 86.94 557 ILE A O 1
ATOM 4606 N N . ASP A 1 558 ? -56.018 -1.162 36.520 1.00 87.06 558 ASP A N 1
ATOM 4607 C CA . ASP A 1 558 ? -55.536 -2.473 36.059 1.00 87.06 558 ASP A CA 1
ATOM 4608 C C . ASP A 1 558 ? -55.425 -2.537 34.526 1.00 87.06 558 ASP A C 1
ATOM 4610 O O . ASP A 1 558 ? -54.462 -3.100 33.995 1.00 87.06 558 ASP A O 1
ATOM 4614 N N . GLU A 1 559 ? -56.370 -1.922 33.808 1.00 86.50 559 GLU A N 1
ATOM 4615 C CA . GLU A 1 559 ? -56.329 -1.772 32.348 1.00 86.50 559 GLU A CA 1
ATOM 4616 C C . GLU A 1 559 ? -55.124 -0.922 31.913 1.00 86.50 559 GLU A C 1
ATOM 4618 O O . GLU A 1 559 ? -54.351 -1.365 31.058 1.00 86.50 559 GLU A O 1
ATOM 4623 N N . ASP A 1 560 ? -54.883 0.214 32.575 1.00 86.00 560 ASP A N 1
ATOM 4624 C CA . ASP A 1 560 ? -53.735 1.095 32.320 1.00 86.00 560 ASP A CA 1
ATOM 4625 C C . ASP A 1 560 ? -52.393 0.369 32.539 1.00 86.00 560 ASP A C 1
ATOM 4627 O O . ASP A 1 560 ? -51.498 0.421 31.691 1.00 86.00 560 ASP A O 1
ATOM 4631 N N . ILE A 1 561 ? -52.254 -0.389 33.638 1.00 85.88 561 ILE A N 1
ATOM 4632 C CA . ILE A 1 561 ? -51.046 -1.190 33.918 1.00 85.88 561 ILE A CA 1
ATOM 4633 C C . ILE A 1 561 ? -50.860 -2.294 32.863 1.00 85.88 561 ILE A C 1
ATOM 4635 O O . ILE A 1 561 ? -49.729 -2.627 32.488 1.00 85.88 561 ILE A O 1
ATOM 4639 N N . THR A 1 562 ? -51.954 -2.875 32.365 1.00 86.31 562 THR A N 1
ATOM 4640 C CA . THR A 1 562 ? -51.910 -3.901 31.310 1.00 86.31 562 THR A CA 1
ATOM 4641 C C . THR A 1 562 ? -51.450 -3.317 29.977 1.00 86.31 562 THR A C 1
ATOM 4643 O O . THR A 1 562 ? -50.673 -3.968 29.272 1.00 86.31 562 THR A O 1
ATOM 4646 N N . ALA A 1 563 ? -51.895 -2.099 29.660 1.00 86.62 563 ALA A N 1
ATOM 4647 C CA . ALA A 1 563 ? -51.615 -1.400 28.409 1.00 86.62 563 ALA A CA 1
ATOM 4648 C C . ALA A 1 563 ? -50.152 -0.951 28.257 1.00 86.62 563 ALA A C 1
ATOM 4650 O O . ALA A 1 563 ? -49.692 -0.736 27.135 1.00 86.62 563 ALA A O 1
ATOM 4651 N N . LEU A 1 564 ? -49.395 -0.845 29.356 1.00 83.50 564 LEU A N 1
ATOM 4652 C CA . LEU A 1 564 ? -47.960 -0.556 29.304 1.00 83.50 564 LEU A CA 1
ATOM 4653 C C . LEU A 1 564 ? -47.232 -1.555 28.371 1.00 83.50 564 LEU A C 1
ATOM 4655 O O . LEU A 1 564 ? -47.604 -2.726 28.303 1.00 83.50 564 LEU A O 1
ATOM 4659 N N . PRO A 1 565 ? -46.163 -1.174 27.654 1.00 83.56 565 PRO A N 1
ATOM 4660 C CA . PRO A 1 565 ? -45.379 -2.112 26.843 1.00 83.56 565 PRO A CA 1
ATOM 4661 C C . PRO A 1 565 ? -44.605 -3.088 27.741 1.00 83.56 565 PRO A C 1
ATOM 4663 O O . PRO A 1 565 ? -44.212 -2.716 28.840 1.00 83.56 565 PRO A O 1
ATOM 4666 N N . ALA A 1 566 ? -44.416 -4.348 27.321 1.00 80.56 566 ALA A N 1
ATOM 4667 C CA . ALA A 1 566 ? -43.691 -5.371 28.104 1.00 80.56 566 ALA A CA 1
ATOM 4668 C C . ALA A 1 566 ? -42.161 -5.213 28.070 1.00 80.56 566 ALA A C 1
ATOM 4670 O O . ALA A 1 566 ? -41.466 -5.751 28.929 1.00 80.56 566 ALA A O 1
ATOM 4671 N N . VAL A 1 567 ? -41.659 -4.508 27.057 1.00 82.50 567 VAL A N 1
ATOM 4672 C CA . VAL A 1 567 ? -40.251 -4.165 26.880 1.00 82.50 567 VAL A CA 1
ATOM 4673 C C . VAL A 1 567 ? -40.195 -2.717 26.416 1.00 82.50 567 VAL A C 1
ATOM 4675 O O . VAL A 1 567 ? -40.932 -2.337 25.504 1.00 82.50 567 VAL A O 1
ATOM 4678 N N . HIS A 1 568 ? -39.341 -1.913 27.040 1.00 82.50 568 HIS A N 1
ATOM 4679 C CA . HIS A 1 568 ? -39.088 -0.536 26.642 1.00 82.50 568 HIS A CA 1
ATOM 4680 C C . HIS A 1 568 ? -37.596 -0.346 26.362 1.00 82.50 568 HIS A C 1
ATOM 4682 O O . HIS A 1 568 ? -36.755 -0.629 27.209 1.00 82.50 568 HIS A O 1
ATOM 4688 N N . ASN A 1 569 ? -37.253 0.113 25.162 1.00 80.12 569 ASN A N 1
ATOM 4689 C CA . ASN A 1 569 ? -35.861 0.250 24.748 1.00 80.12 569 ASN A CA 1
ATOM 4690 C C . ASN A 1 569 ? -35.412 1.703 24.908 1.00 80.12 569 ASN A C 1
ATOM 4692 O O . ASN A 1 569 ? -35.983 2.593 24.281 1.00 80.12 569 ASN A O 1
ATOM 4696 N N . ILE A 1 570 ? -34.366 1.929 25.704 1.00 78.12 570 ILE A N 1
ATOM 4697 C CA . ILE A 1 570 ? -33.733 3.241 25.879 1.00 78.12 570 ILE A CA 1
ATOM 4698 C C . ILE A 1 570 ? -32.260 3.114 25.498 1.00 78.12 570 ILE A C 1
ATOM 4700 O O . ILE A 1 570 ? -31.449 2.596 26.265 1.00 78.12 570 ILE A O 1
ATOM 4704 N N . GLY A 1 571 ? -31.910 3.592 24.301 1.00 74.69 571 GLY A N 1
ATOM 4705 C CA . GLY A 1 571 ? -30.540 3.540 23.786 1.00 74.69 571 GLY A CA 1
ATOM 4706 C C . GLY A 1 571 ? -29.974 2.117 23.816 1.00 74.69 571 GLY A C 1
ATOM 4707 O O . GLY A 1 571 ? -30.452 1.238 23.104 1.00 74.69 571 GLY A O 1
ATOM 4708 N N . ALA A 1 572 ? -28.968 1.893 24.664 1.00 74.81 572 ALA A N 1
ATOM 4709 C CA . ALA A 1 572 ? -28.300 0.601 24.827 1.00 74.81 572 ALA A CA 1
ATOM 4710 C C . ALA A 1 572 ? -28.979 -0.366 25.819 1.00 74.81 572 ALA A C 1
ATOM 4712 O O . ALA A 1 572 ? -28.481 -1.478 25.995 1.00 74.81 572 ALA A O 1
ATOM 4713 N N . LEU A 1 573 ? -30.076 0.031 26.471 1.00 82.50 573 LEU A N 1
ATOM 4714 C CA . LEU A 1 573 ? -30.773 -0.769 27.483 1.00 82.50 573 LEU A CA 1
ATOM 4715 C C . LEU A 1 573 ? -32.121 -1.262 26.963 1.00 82.50 573 LEU A C 1
ATOM 4717 O O . LEU A 1 573 ? -32.909 -0.484 26.419 1.00 82.50 573 LEU A O 1
ATOM 4721 N N . SER A 1 574 ? -32.404 -2.543 27.184 1.00 85.69 574 SER A N 1
ATOM 4722 C CA . SER A 1 574 ? -33.741 -3.109 27.051 1.00 85.69 574 SER A CA 1
ATOM 4723 C C . SER A 1 574 ? -34.330 -3.287 28.446 1.00 85.69 574 SER A C 1
ATOM 4725 O O . SER A 1 574 ? -33.884 -4.136 29.216 1.00 85.69 574 SER A O 1
ATOM 4727 N N . LEU A 1 575 ? -35.302 -2.442 28.786 1.00 85.81 575 LEU A N 1
ATOM 4728 C CA . LEU A 1 575 ? -35.987 -2.460 30.072 1.00 85.81 575 LEU A CA 1
ATOM 4729 C C . LEU A 1 575 ? -37.142 -3.454 30.011 1.00 85.81 575 LEU A C 1
ATOM 4731 O O . LEU A 1 575 ? -38.126 -3.240 29.298 1.00 85.81 575 LEU A O 1
ATOM 4735 N N . ASN A 1 576 ? -37.039 -4.529 30.778 1.00 86.81 576 ASN A N 1
ATOM 4736 C CA . ASN A 1 576 ? -38.118 -5.478 30.974 1.00 86.81 576 ASN A CA 1
ATOM 4737 C C . ASN A 1 576 ? -39.056 -4.947 32.063 1.00 86.81 576 ASN A C 1
ATOM 4739 O O . ASN A 1 576 ? -38.666 -4.770 33.212 1.00 86.81 576 ASN A O 1
ATOM 4743 N N . THR A 1 577 ? -40.304 -4.660 31.698 1.00 87.38 577 THR A N 1
ATOM 4744 C CA . THR A 1 577 ? -41.311 -4.110 32.623 1.00 87.38 577 THR A CA 1
ATOM 4745 C C . THR A 1 577 ? -42.282 -5.178 33.123 1.00 87.38 577 THR A C 1
ATOM 4747 O O . THR A 1 577 ? -43.253 -4.870 33.815 1.00 87.38 577 THR A O 1
ATOM 4750 N N . ARG A 1 578 ? -42.074 -6.453 32.771 1.00 86.94 578 ARG A N 1
ATOM 4751 C CA . ARG A 1 578 ? -42.988 -7.537 33.160 1.00 86.94 578 ARG A CA 1
ATOM 4752 C C . ARG A 1 578 ? -43.088 -7.677 34.676 1.00 86.94 578 ARG A C 1
ATOM 4754 O O . ARG A 1 578 ? -44.190 -7.882 35.178 1.00 86.94 578 ARG A O 1
ATOM 4761 N N . ASN A 1 579 ? -41.974 -7.531 35.391 1.00 85.75 579 ASN A N 1
ATOM 4762 C CA . ASN A 1 579 ? -41.934 -7.709 36.838 1.00 85.75 579 ASN A CA 1
ATOM 4763 C C . ASN A 1 579 ? -42.675 -6.578 37.574 1.00 85.75 579 ASN A C 1
ATOM 4765 O O . ASN A 1 579 ? -43.629 -6.847 38.305 1.00 85.75 579 ASN A O 1
ATOM 4769 N N . ILE A 1 580 ? -42.352 -5.311 37.279 1.00 86.81 580 ILE A N 1
ATOM 4770 C CA . ILE A 1 580 ? -43.080 -4.153 37.829 1.00 86.81 580 ILE A CA 1
ATOM 4771 C C . ILE A 1 580 ? -44.581 -4.201 37.515 1.00 86.81 580 ILE A C 1
ATOM 4773 O O . ILE A 1 580 ? -45.394 -3.914 38.388 1.00 86.81 580 ILE A O 1
ATOM 4777 N N . LYS A 1 581 ? -44.987 -4.635 36.314 1.00 87.69 581 LYS A N 1
ATOM 4778 C CA . LYS A 1 581 ? -46.412 -4.815 35.989 1.00 87.69 581 LYS A CA 1
ATOM 4779 C C . LYS A 1 581 ? -47.085 -5.827 36.904 1.00 87.69 581 LYS A C 1
ATOM 4781 O O . LYS A 1 581 ? -48.161 -5.548 37.420 1.00 87.69 581 LYS A O 1
ATOM 4786 N N . LEU A 1 582 ? -46.474 -6.996 37.096 1.00 87.50 582 LEU A N 1
ATOM 4787 C CA . LEU A 1 582 ? -47.021 -8.032 37.973 1.00 87.50 582 LEU A CA 1
ATOM 4788 C C . LEU A 1 582 ? -47.146 -7.526 39.413 1.00 87.50 582 LEU A C 1
ATOM 4790 O O . LEU A 1 582 ? -48.176 -7.748 40.046 1.00 87.50 582 LEU A O 1
ATOM 4794 N N . GLN A 1 583 ? -46.142 -6.795 39.899 1.00 86.50 583 GLN A N 1
ATOM 4795 C CA . GLN A 1 583 ? -46.142 -6.213 41.242 1.00 86.50 583 GLN A CA 1
ATOM 4796 C C . GLN A 1 583 ? -47.224 -5.133 41.406 1.00 86.50 583 GLN A C 1
ATOM 4798 O O . GLN A 1 583 ? -47.987 -5.182 42.368 1.00 86.50 583 GLN A O 1
ATOM 4803 N N . LEU A 1 584 ? -47.370 -4.213 40.445 1.00 86.12 584 LEU A N 1
ATOM 4804 C CA . LEU A 1 584 ? -48.422 -3.188 40.473 1.00 86.12 584 LEU A CA 1
ATOM 4805 C C . LEU A 1 584 ? -49.824 -3.799 40.380 1.00 86.12 584 LEU A C 1
ATOM 4807 O O . LEU A 1 584 ? -50.722 -3.397 41.117 1.00 86.12 584 LEU A O 1
ATOM 4811 N N . LYS A 1 585 ? -50.018 -4.810 39.525 1.00 87.94 585 LYS A N 1
ATOM 4812 C CA . LYS A 1 585 ? -51.286 -5.548 39.456 1.00 87.94 585 LYS A CA 1
ATOM 4813 C C . LYS A 1 585 ? -51.620 -6.233 40.773 1.00 87.94 585 LYS A C 1
ATOM 4815 O O . LYS A 1 585 ? -52.768 -6.194 41.211 1.00 87.94 585 LYS A O 1
ATOM 4820 N N . HIS A 1 586 ? -50.625 -6.849 41.407 1.00 88.38 586 HIS A N 1
ATOM 4821 C CA . HIS A 1 586 ? -50.805 -7.504 42.695 1.00 88.38 586 HIS A CA 1
ATOM 4822 C C . HIS A 1 586 ? -51.229 -6.504 43.778 1.00 88.38 586 HIS A C 1
ATOM 4824 O O . HIS A 1 586 ? -52.221 -6.742 44.466 1.00 88.38 586 HIS A O 1
ATOM 4830 N N . GLU A 1 587 ? -50.550 -5.360 43.885 1.00 85.69 587 GLU A N 1
ATOM 4831 C CA . GLU A 1 587 ? -50.921 -4.312 44.842 1.00 85.69 587 GLU A CA 1
ATOM 4832 C C . GLU A 1 587 ? -52.321 -3.747 44.566 1.00 85.69 587 GLU A C 1
ATOM 4834 O O . GLU A 1 587 ? -53.138 -3.645 45.482 1.00 85.69 587 GLU A O 1
ATOM 4839 N N . ASN A 1 588 ? -52.659 -3.466 43.304 1.00 87.62 588 ASN A N 1
ATOM 4840 C CA . ASN A 1 588 ? -53.988 -2.981 42.924 1.00 87.62 588 ASN A CA 1
ATOM 4841 C C . ASN A 1 588 ? -55.091 -4.004 43.259 1.00 87.62 588 ASN A C 1
ATOM 4843 O O . ASN A 1 588 ? -56.154 -3.650 43.776 1.00 87.62 588 ASN A O 1
ATOM 4847 N N . ALA A 1 589 ? -54.824 -5.296 43.046 1.00 87.50 589 ALA A N 1
ATOM 4848 C CA . ALA A 1 589 ? -55.733 -6.365 43.441 1.00 87.50 589 ALA A CA 1
ATOM 4849 C C . ALA A 1 589 ? -55.944 -6.402 44.963 1.00 87.50 589 ALA A C 1
ATOM 4851 O O . ALA A 1 589 ? -57.080 -6.556 45.412 1.00 87.50 589 ALA A O 1
ATOM 4852 N N . GLN A 1 590 ? -54.893 -6.191 45.764 1.00 87.62 590 GLN A N 1
ATOM 4853 C CA . GLN A 1 590 ? -55.026 -6.094 47.221 1.00 87.62 590 GLN A CA 1
ATOM 4854 C C . GLN A 1 590 ? -55.874 -4.886 47.653 1.00 87.62 590 GLN A C 1
ATOM 4856 O O . GLN A 1 590 ? -56.691 -5.014 48.566 1.00 87.62 590 GLN A O 1
ATOM 4861 N N . TRP A 1 591 ? -55.736 -3.731 46.991 1.00 85.88 591 TRP A N 1
ATOM 4862 C CA . TRP A 1 591 ? -56.596 -2.564 47.229 1.00 85.88 591 TRP A CA 1
ATOM 4863 C C . TRP A 1 591 ? -58.065 -2.861 46.921 1.00 85.88 591 TRP A C 1
ATOM 4865 O O . TRP A 1 591 ? -58.940 -2.603 47.752 1.00 85.88 591 TRP A O 1
ATOM 4875 N N . LYS A 1 592 ? -58.336 -3.459 45.756 1.00 85.69 592 LYS A N 1
ATOM 4876 C CA . LYS A 1 592 ? -59.687 -3.858 45.346 1.00 85.69 592 LYS A CA 1
ATOM 4877 C C . LYS A 1 592 ? -60.308 -4.850 46.332 1.00 85.69 592 LYS A C 1
ATOM 4879 O O . LYS A 1 592 ? -61.452 -4.654 46.740 1.00 85.69 592 LYS A O 1
ATOM 4884 N N . LEU A 1 593 ? -59.555 -5.876 46.738 1.00 86.50 593 LEU A N 1
ATOM 4885 C CA . LEU A 1 593 ? -59.997 -6.870 47.719 1.00 86.50 593 LEU A CA 1
ATOM 4886 C C . LEU A 1 593 ? -60.332 -6.221 49.058 1.00 86.50 593 LEU A C 1
ATOM 4888 O O . LEU A 1 593 ? -61.423 -6.428 49.570 1.00 86.50 593 LEU A O 1
ATOM 4892 N N . LYS A 1 594 ? -59.459 -5.358 49.585 1.00 84.25 594 LYS A N 1
ATOM 4893 C CA . LYS A 1 594 ? -59.686 -4.699 50.876 1.00 84.25 594 LYS A CA 1
ATOM 4894 C C . LYS A 1 594 ? -60.943 -3.820 50.879 1.00 84.25 594 LYS A C 1
ATOM 4896 O O . LYS A 1 594 ? -61.728 -3.885 51.823 1.00 84.25 594 LYS A O 1
ATOM 4901 N N . TYR A 1 595 ? -61.158 -3.019 49.830 1.00 82.31 595 TYR A N 1
ATOM 4902 C CA . TYR A 1 595 ? -62.372 -2.200 49.704 1.00 82.31 595 TYR A CA 1
ATOM 4903 C C . TYR A 1 595 ? -63.630 -3.064 49.541 1.00 82.31 595 TYR A C 1
ATOM 4905 O O . TYR A 1 595 ? -64.657 -2.755 50.145 1.00 82.31 595 TYR A O 1
ATOM 4913 N N . SER A 1 596 ? -63.544 -4.154 48.773 1.00 82.94 596 SER A N 1
ATOM 4914 C CA . SER A 1 596 ? -64.646 -5.102 48.580 1.00 82.94 596 SER A CA 1
ATOM 4915 C C . SER A 1 596 ? -65.002 -5.847 49.870 1.00 82.94 596 SER A C 1
ATOM 4917 O O . SER A 1 596 ? -66.170 -5.889 50.243 1.00 82.94 596 SER A O 1
ATOM 4919 N N . ASP A 1 597 ? -64.014 -6.384 50.588 1.00 84.44 597 ASP A N 1
ATOM 4920 C CA . ASP A 1 597 ? -64.207 -7.115 51.845 1.00 84.44 597 ASP A CA 1
ATOM 4921 C C . ASP A 1 597 ? -64.771 -6.209 52.937 1.00 84.44 597 ASP A C 1
ATOM 4923 O O . ASP A 1 597 ? -65.673 -6.601 53.679 1.00 84.44 597 ASP A O 1
ATOM 4927 N N . ASN A 1 598 ? -64.283 -4.971 53.033 1.00 82.44 598 ASN A N 1
ATOM 4928 C CA . ASN A 1 598 ? -64.801 -4.017 54.006 1.00 82.44 598 ASN A CA 1
ATOM 4929 C C . ASN A 1 598 ? -66.248 -3.604 53.694 1.00 82.44 598 ASN A C 1
ATOM 4931 O O . ASN A 1 598 ? -67.067 -3.538 54.615 1.00 82.44 598 ASN A O 1
ATOM 4935 N N . LEU A 1 599 ? -66.581 -3.376 52.417 1.00 81.50 599 LEU A N 1
ATOM 4936 C CA . LEU A 1 599 ? -67.956 -3.112 51.985 1.00 81.50 599 LEU A CA 1
ATOM 4937 C C . LEU A 1 599 ? -68.859 -4.317 52.272 1.00 81.50 599 LEU A C 1
ATOM 4939 O O . LEU A 1 599 ? -69.943 -4.154 52.830 1.00 81.50 599 LEU A O 1
ATOM 4943 N N . HIS A 1 600 ? -68.390 -5.527 51.964 1.00 83.50 600 HIS A N 1
ATOM 4944 C CA . HIS A 1 600 ? -69.118 -6.762 52.236 1.00 83.50 600 HIS A CA 1
ATOM 4945 C C . HIS A 1 600 ? -69.358 -6.955 53.738 1.00 83.50 600 HIS A C 1
ATOM 4947 O O . HIS A 1 600 ? -70.474 -7.251 54.154 1.00 83.50 600 HIS A O 1
ATOM 4953 N N . ASN A 1 601 ? -68.355 -6.694 54.577 1.00 84.00 601 ASN A N 1
ATOM 4954 C CA . ASN A 1 601 ? -68.491 -6.734 56.032 1.00 84.00 601 ASN A CA 1
ATOM 4955 C C . ASN A 1 601 ? -69.468 -5.670 56.560 1.00 84.00 601 ASN A C 1
ATOM 4957 O O . ASN A 1 601 ? -70.217 -5.939 57.500 1.00 84.00 601 ASN A O 1
ATOM 4961 N N . GLN A 1 602 ? -69.493 -4.472 55.970 1.00 80.19 602 GLN A N 1
ATOM 4962 C CA . GLN A 1 602 ? -70.454 -3.428 56.335 1.00 80.19 602 GLN A CA 1
ATOM 4963 C C . GLN A 1 602 ? -71.884 -3.816 55.938 1.00 80.19 602 GLN A C 1
ATOM 4965 O O . GLN A 1 602 ? -72.800 -3.681 56.751 1.00 80.19 602 GLN A O 1
ATOM 4970 N N . ALA A 1 603 ? -72.071 -4.328 54.721 1.00 78.00 603 ALA A N 1
ATOM 4971 C CA . ALA A 1 603 ? -73.349 -4.831 54.230 1.00 78.00 603 ALA A CA 1
ATOM 4972 C C . ALA A 1 603 ? -73.849 -6.006 55.085 1.00 78.00 603 ALA A C 1
ATOM 4974 O O . ALA A 1 603 ? -74.999 -6.009 55.523 1.00 78.00 603 ALA A O 1
ATOM 4975 N N . ARG A 1 604 ? -72.956 -6.943 55.426 1.00 82.69 604 ARG A N 1
ATOM 4976 C CA . ARG A 1 604 ? -73.235 -8.074 56.314 1.00 82.69 604 ARG A CA 1
ATOM 4977 C C . ARG A 1 604 ? -73.688 -7.616 57.696 1.00 82.69 604 ARG A C 1
ATOM 4979 O O . ARG A 1 604 ? -74.736 -8.058 58.147 1.00 82.69 604 ARG A O 1
ATOM 4986 N N . LYS A 1 605 ? -72.970 -6.691 58.342 1.00 83.44 605 LYS A N 1
ATOM 4987 C CA . LYS A 1 605 ? -73.370 -6.143 59.653 1.00 83.44 605 LYS A CA 1
ATOM 4988 C C . LYS A 1 605 ? -74.726 -5.437 59.598 1.00 83.44 605 LYS A C 1
ATOM 4990 O O . LYS A 1 605 ? -75.532 -5.599 60.511 1.00 83.44 605 LYS A O 1
ATOM 4995 N N . LYS A 1 606 ? -75.000 -4.672 58.532 1.00 78.31 606 LYS A N 1
ATOM 4996 C CA . LYS A 1 606 ? -76.313 -4.040 58.326 1.00 78.31 606 LYS A CA 1
ATOM 4997 C C . LYS A 1 606 ? -77.414 -5.096 58.196 1.00 78.31 606 LYS A C 1
ATOM 4999 O O . LYS A 1 606 ? -78.414 -5.000 58.902 1.00 78.31 606 LYS A O 1
ATOM 5004 N N . MET A 1 607 ? -77.195 -6.134 57.390 1.00 78.94 607 MET A N 1
ATOM 5005 C CA . MET A 1 607 ? -78.135 -7.247 57.219 1.00 78.94 607 MET A CA 1
ATOM 5006 C C . MET A 1 607 ? -78.349 -8.037 58.518 1.00 78.94 607 MET A C 1
ATOM 5008 O O . MET A 1 607 ? -79.485 -8.354 58.863 1.00 78.94 607 MET A O 1
ATOM 5012 N N . GLU A 1 608 ? -77.288 -8.313 59.279 1.00 83.56 608 GLU A N 1
ATOM 5013 C CA . GLU A 1 608 ? -77.368 -8.956 60.596 1.00 83.56 608 GLU A CA 1
ATOM 5014 C C . GLU A 1 608 ? -78.185 -8.095 61.569 1.00 83.56 608 GLU A C 1
ATOM 5016 O O . GLU A 1 608 ? -79.104 -8.605 62.206 1.00 83.56 608 GLU A O 1
ATOM 5021 N N . SER A 1 609 ? -77.949 -6.778 61.607 1.00 82.75 609 SER A N 1
ATOM 5022 C CA . SER A 1 609 ? -78.709 -5.860 62.466 1.00 82.75 609 SER A CA 1
ATOM 5023 C C . SER A 1 609 ? -80.188 -5.758 62.071 1.00 82.75 609 SER A C 1
ATOM 5025 O O . SER A 1 609 ? -81.061 -5.704 62.937 1.00 82.75 609 SER A O 1
ATOM 5027 N N . LEU A 1 610 ? -80.486 -5.791 60.768 1.00 79.88 610 LEU A N 1
ATOM 5028 C CA . LEU A 1 610 ? -81.846 -5.800 60.237 1.00 79.88 610 LEU A CA 1
ATOM 5029 C C . LEU A 1 610 ? -82.545 -7.129 60.561 1.00 79.88 610 LEU A C 1
ATOM 5031 O O . LEU A 1 610 ? -83.698 -7.142 60.986 1.00 79.88 610 LEU A O 1
ATOM 5035 N N . THR A 1 611 ? -81.832 -8.251 60.437 1.00 81.88 611 THR A N 1
ATOM 5036 C CA . THR A 1 611 ? -82.333 -9.592 60.776 1.00 81.88 611 THR A CA 1
ATOM 5037 C C . THR A 1 611 ? -82.608 -9.716 62.274 1.00 81.88 611 THR A C 1
ATOM 5039 O O . THR A 1 611 ? -83.639 -10.252 62.681 1.00 81.88 611 THR A O 1
ATOM 5042 N N . GLU A 1 612 ? -81.727 -9.179 63.117 1.00 84.25 612 GLU A N 1
ATOM 5043 C CA . GLU A 1 612 ? -81.920 -9.134 64.564 1.00 84.25 612 GLU A CA 1
ATOM 5044 C C . GLU A 1 612 ? -83.060 -8.183 64.957 1.00 84.25 612 GLU A C 1
ATOM 5046 O O . GLU A 1 612 ? -83.878 -8.507 65.826 1.00 84.25 612 GLU A O 1
ATOM 5051 N N . TYR A 1 613 ? -83.205 -7.058 64.252 1.00 81.50 613 TYR A N 1
ATOM 5052 C CA . TYR A 1 613 ? -84.370 -6.191 64.379 1.00 81.50 613 TYR A CA 1
ATOM 5053 C C . TYR A 1 613 ? -85.665 -6.935 64.026 1.00 81.50 613 TYR A C 1
ATOM 5055 O O . TYR A 1 613 ? -86.598 -6.921 64.834 1.00 81.50 613 TYR A O 1
ATOM 5063 N N . PHE A 1 614 ? -85.718 -7.651 62.898 1.00 79.62 614 PHE A N 1
ATOM 5064 C CA . PHE A 1 614 ? -86.872 -8.472 62.523 1.00 79.62 614 PHE A CA 1
ATOM 5065 C C . PHE A 1 614 ? -87.171 -9.540 63.570 1.00 79.62 614 PHE A C 1
ATOM 5067 O O . PHE A 1 614 ? -88.312 -9.659 64.011 1.00 79.62 614 PHE A O 1
ATOM 5074 N N . ARG A 1 615 ? -86.155 -10.272 64.037 1.00 82.38 615 ARG A N 1
ATOM 5075 C CA . ARG A 1 615 ? -86.308 -11.307 65.066 1.00 82.38 615 ARG A CA 1
ATOM 5076 C C . ARG A 1 615 ? -86.854 -10.730 66.374 1.00 82.38 615 ARG A C 1
ATOM 5078 O O . ARG A 1 615 ? -87.790 -11.288 66.947 1.00 82.38 615 ARG A O 1
ATOM 5085 N N . SER A 1 616 ? -86.298 -9.613 66.843 1.00 82.38 616 SER A N 1
ATOM 5086 C CA . SER A 1 616 ? -86.738 -8.960 68.082 1.00 82.38 616 SER A CA 1
ATOM 5087 C C . SER A 1 616 ? -88.155 -8.387 67.963 1.00 82.38 616 SER A C 1
ATOM 5089 O O . SER A 1 616 ? -88.954 -8.515 68.889 1.00 82.38 616 SER A O 1
ATOM 5091 N N . THR A 1 617 ? -88.497 -7.809 66.812 1.00 78.38 617 THR A N 1
ATOM 5092 C CA . THR A 1 617 ? -89.808 -7.209 66.540 1.00 78.38 617 THR A CA 1
ATOM 5093 C C . THR A 1 617 ? -90.881 -8.277 66.368 1.00 78.38 617 THR A C 1
ATOM 5095 O O . THR A 1 617 ? -91.944 -8.167 66.974 1.00 78.38 617 THR A O 1
ATOM 5098 N N . MET A 1 618 ? -90.581 -9.362 65.650 1.00 78.50 618 MET A N 1
ATOM 5099 C CA . MET A 1 618 ? -91.459 -10.527 65.523 1.00 78.50 618 MET A CA 1
ATOM 5100 C C . MET A 1 618 ? -91.713 -11.186 66.886 1.00 78.50 618 MET A C 1
ATOM 5102 O O . MET A 1 618 ? -92.846 -11.541 67.208 1.00 78.50 618 MET A O 1
ATOM 5106 N N . GLY A 1 619 ? -90.681 -11.279 67.734 1.00 79.06 619 GLY A N 1
ATOM 5107 C CA . GLY A 1 619 ? -90.821 -11.749 69.114 1.00 79.06 619 GLY A CA 1
ATOM 5108 C C . GLY A 1 619 ? -91.748 -10.867 69.959 1.00 79.06 619 GLY A C 1
ATOM 5109 O O . GLY A 1 619 ? -92.588 -11.387 70.691 1.00 79.06 619 GLY A O 1
ATOM 5110 N N . LYS A 1 620 ? -91.645 -9.537 69.828 1.00 77.38 620 LYS A N 1
ATOM 5111 C CA . LYS A 1 620 ? -92.526 -8.575 70.517 1.00 77.38 620 LYS A CA 1
ATOM 5112 C C . LYS A 1 620 ? -93.969 -8.608 69.990 1.00 77.38 620 LYS A C 1
ATOM 5114 O O . LYS A 1 620 ? -94.890 -8.444 70.786 1.00 77.38 620 LYS A O 1
ATOM 5119 N N . LEU A 1 621 ? -94.168 -8.843 68.689 1.00 72.50 621 LEU A N 1
ATOM 5120 C CA . LEU A 1 621 ? -95.487 -8.929 68.047 1.00 72.50 621 LEU A CA 1
ATOM 5121 C C . LEU A 1 621 ? -96.245 -10.216 68.427 1.00 72.50 621 LEU A C 1
ATOM 5123 O O . LEU A 1 621 ? -97.461 -10.193 68.571 1.00 72.50 621 LEU A O 1
ATOM 5127 N N . ASN A 1 622 ? -95.528 -11.324 68.653 1.00 72.31 622 ASN A N 1
ATOM 5128 C CA . ASN A 1 622 ? -96.099 -12.615 69.068 1.00 72.31 622 ASN A CA 1
ATOM 5129 C C . ASN A 1 622 ? -96.554 -12.667 70.542 1.00 72.31 622 ASN A C 1
ATOM 5131 O O . ASN A 1 622 ? -97.025 -13.708 71.013 1.00 72.31 622 ASN A O 1
ATOM 5135 N N . ARG A 1 623 ? -96.422 -11.571 71.299 1.00 73.25 623 ARG A N 1
ATOM 5136 C CA . ARG A 1 623 ? -96.917 -11.486 72.676 1.00 73.25 623 ARG A CA 1
ATOM 5137 C C . ARG A 1 623 ? -98.450 -11.554 72.678 1.00 73.25 623 ARG A C 1
ATOM 5139 O O . ARG A 1 623 ? -99.113 -10.699 72.100 1.00 73.25 623 ARG A O 1
ATOM 5146 N N . LYS A 1 624 ? -99.022 -12.557 73.357 1.00 66.81 624 LYS A N 1
ATOM 5147 C CA . LYS A 1 624 ? -100.482 -12.689 73.524 1.00 66.81 624 LYS A CA 1
ATOM 5148 C C . LYS A 1 624 ? -101.041 -11.467 74.262 1.00 66.81 624 LYS A C 1
ATOM 5150 O O . LYS A 1 624 ? -100.512 -11.081 75.302 1.00 66.81 624 LYS A O 1
ATOM 5155 N N . VAL A 1 625 ? -102.108 -10.876 73.728 1.00 67.00 625 VAL A N 1
ATOM 5156 C CA . VAL A 1 625 ? -102.779 -9.709 74.316 1.00 67.00 625 VAL A CA 1
ATOM 5157 C C . VAL A 1 625 ? -103.756 -10.199 75.384 1.00 67.00 625 VAL A C 1
ATOM 5159 O O . VAL A 1 625 ? -104.771 -10.803 75.047 1.00 67.00 625 VAL A O 1
ATOM 5162 N N . VAL A 1 626 ? -103.424 -9.992 76.661 1.00 69.62 626 VAL A N 1
ATOM 5163 C CA . VAL A 1 626 ? -104.236 -10.465 77.803 1.00 69.62 626 VAL A CA 1
ATOM 5164 C C . VAL A 1 626 ? -104.859 -9.296 78.591 1.00 69.62 626 VAL A C 1
ATOM 5166 O O . VAL A 1 626 ? -105.845 -9.482 79.294 1.00 69.62 626 VAL A O 1
ATOM 5169 N N . ASP A 1 627 ? -104.335 -8.079 78.425 1.00 73.88 627 ASP A N 1
ATOM 5170 C CA . ASP A 1 627 ? -104.692 -6.856 79.154 1.00 73.88 627 ASP A CA 1
ATOM 5171 C C . ASP A 1 627 ? -104.619 -5.599 78.253 1.00 73.88 627 ASP A C 1
ATOM 5173 O O . ASP A 1 627 ? -103.984 -5.603 77.193 1.00 73.88 627 ASP A O 1
ATOM 5177 N N . LEU A 1 628 ? -105.277 -4.509 78.677 1.00 70.12 628 LEU A N 1
ATOM 5178 C CA . LEU A 1 628 ? -105.342 -3.226 77.952 1.00 70.12 628 LEU A CA 1
ATOM 5179 C C . LEU A 1 628 ? -103.960 -2.574 77.745 1.00 70.12 628 LEU A C 1
ATOM 5181 O O . LEU A 1 628 ? -103.733 -1.960 76.699 1.00 70.12 628 LEU A O 1
ATOM 5185 N N . ASP A 1 629 ? -103.019 -2.750 78.677 1.00 71.81 629 ASP A N 1
ATOM 5186 C CA . ASP A 1 629 ? -101.645 -2.254 78.529 1.00 71.81 629 ASP A CA 1
ATOM 5187 C C . ASP A 1 629 ? -100.852 -3.065 77.492 1.00 71.81 629 ASP A C 1
ATOM 5189 O O . ASP A 1 629 ? -100.136 -2.484 76.669 1.00 71.81 629 ASP A O 1
ATOM 5193 N N . SER A 1 630 ? -101.042 -4.389 77.429 1.00 68.69 630 SER A N 1
ATOM 5194 C CA . SER A 1 630 ? -100.490 -5.205 76.335 1.00 68.69 630 SER A CA 1
ATOM 5195 C C . SER A 1 630 ? -101.081 -4.843 74.967 1.00 68.69 630 SER A C 1
ATOM 5197 O O . SER A 1 630 ? -100.346 -4.852 73.978 1.00 68.69 630 SER A O 1
ATOM 5199 N N . LEU A 1 631 ? -102.365 -4.466 74.884 1.00 72.94 631 LEU A N 1
ATOM 5200 C CA . LEU A 1 631 ? -102.965 -3.972 73.636 1.00 72.94 631 LEU A CA 1
ATOM 5201 C C . LEU A 1 631 ? -102.321 -2.646 73.205 1.00 72.94 631 LEU A C 1
ATOM 5203 O O . LEU A 1 631 ? -101.932 -2.494 72.046 1.00 72.94 631 LEU A O 1
ATOM 5207 N N . ARG A 1 632 ? -102.141 -1.704 74.141 1.00 75.81 632 ARG A N 1
ATOM 5208 C CA . ARG A 1 632 ? -101.481 -0.414 73.881 1.00 75.81 632 ARG A CA 1
ATOM 5209 C C . ARG A 1 632 ? -100.032 -0.593 73.422 1.00 75.81 632 ARG A C 1
ATOM 5211 O O . ARG A 1 632 ? -99.595 0.099 72.502 1.00 75.81 632 ARG A O 1
ATOM 5218 N N . PHE A 1 633 ? -99.303 -1.536 74.017 1.00 79.00 633 PHE A N 1
ATOM 5219 C CA . PHE A 1 633 ? -97.940 -1.885 73.617 1.00 79.00 633 PHE A CA 1
ATOM 5220 C C . PHE A 1 633 ? -97.878 -2.434 72.184 1.00 79.00 633 PHE A C 1
ATOM 5222 O O . PHE A 1 633 ? -97.092 -1.937 71.378 1.00 79.00 633 PHE A O 1
ATOM 5229 N N . VAL A 1 634 ? -98.736 -3.400 71.833 1.00 77.81 634 VAL A N 1
ATOM 5230 C CA . VAL A 1 634 ? -98.776 -3.986 70.480 1.00 77.81 634 VAL A CA 1
ATOM 5231 C C . VAL A 1 634 ? -99.227 -2.961 69.432 1.00 77.81 634 VAL A C 1
ATOM 5233 O O . VAL A 1 634 ? -98.655 -2.920 68.345 1.00 77.81 634 VAL A O 1
ATOM 5236 N N . MET A 1 635 ? -100.186 -2.080 69.746 1.00 74.69 635 MET A N 1
ATOM 5237 C CA . MET A 1 635 ? -100.615 -1.018 68.823 1.00 74.69 635 MET A CA 1
ATOM 5238 C C . MET A 1 635 ? -99.540 0.056 68.599 1.00 74.69 635 MET A C 1
ATOM 5240 O O . MET A 1 635 ? -99.351 0.496 67.464 1.00 74.69 635 MET A O 1
ATOM 5244 N N . ASN A 1 636 ? -98.804 0.456 69.644 1.00 78.81 636 ASN A N 1
ATOM 5245 C CA . ASN A 1 636 ? -97.660 1.363 69.501 1.00 78.81 636 ASN A CA 1
ATOM 5246 C C . ASN A 1 636 ? -96.533 0.720 68.683 1.00 78.81 636 ASN A C 1
ATOM 5248 O O . ASN A 1 636 ? -95.992 1.366 67.788 1.00 78.81 636 ASN A O 1
ATOM 5252 N N . LEU A 1 637 ? -96.241 -0.560 68.929 1.00 79.19 637 LEU A N 1
ATOM 5253 C CA . LEU A 1 637 ? -95.260 -1.325 68.163 1.00 79.19 637 LEU A CA 1
ATOM 5254 C C . LEU A 1 637 ? -95.664 -1.442 66.684 1.00 79.19 637 LEU A C 1
ATOM 5256 O O . LEU A 1 637 ? -94.839 -1.215 65.811 1.00 79.19 637 LEU A O 1
ATOM 5260 N N . LEU A 1 638 ? -96.935 -1.724 66.376 1.00 76.25 638 LEU A N 1
ATOM 5261 C CA . LEU A 1 638 ? -97.454 -1.757 64.999 1.00 76.25 638 LEU A CA 1
ATOM 5262 C C . LEU A 1 638 ? -97.324 -0.406 64.285 1.00 76.25 638 LEU A C 1
ATOM 5264 O O . LEU A 1 638 ? -97.014 -0.365 63.093 1.00 76.25 638 LEU A O 1
ATOM 5268 N N . LYS A 1 639 ? -97.544 0.702 65.003 1.00 80.56 639 LYS A N 1
ATOM 5269 C CA . LYS A 1 639 ? -97.355 2.057 64.469 1.00 80.56 639 LYS A CA 1
ATOM 5270 C C . LYS A 1 639 ? -95.879 2.341 64.170 1.00 80.56 639 LYS A C 1
ATOM 5272 O O . LYS A 1 639 ? -95.577 2.919 63.130 1.00 80.56 639 LYS A O 1
ATOM 5277 N N . GLU A 1 640 ? -94.979 1.909 65.050 1.00 79.62 640 GLU A N 1
ATOM 5278 C CA . GLU A 1 640 ? -93.527 2.033 64.878 1.00 79.62 640 GLU A CA 1
ATOM 5279 C C . GLU A 1 640 ? -93.010 1.168 63.716 1.00 79.62 640 GLU A C 1
ATOM 5281 O O . GLU A 1 640 ? -92.243 1.648 62.884 1.00 79.62 640 GLU A O 1
ATOM 5286 N N . VAL A 1 641 ? -93.498 -0.072 63.591 1.00 78.94 641 VAL A N 1
ATOM 5287 C CA . VAL A 1 641 ? -93.166 -0.969 62.472 1.00 78.94 641 VAL A CA 1
ATOM 5288 C C . VAL A 1 641 ? -93.634 -0.386 61.144 1.00 78.94 641 VAL A C 1
ATOM 5290 O O . VAL A 1 641 ? -92.827 -0.307 60.227 1.00 78.94 641 VAL A O 1
ATOM 5293 N N . ARG A 1 642 ? -94.881 0.100 61.039 1.00 76.75 642 ARG A N 1
ATOM 5294 C CA . ARG A 1 642 ? -95.372 0.758 59.810 1.00 76.75 642 ARG A CA 1
ATOM 5295 C C . ARG A 1 642 ? -94.573 2.006 59.439 1.00 76.75 642 ARG A C 1
ATOM 5297 O O . ARG A 1 642 ? -94.352 2.257 58.260 1.00 76.75 642 ARG A O 1
ATOM 5304 N N . ALA A 1 643 ? -94.142 2.797 60.424 1.00 78.38 643 ALA A N 1
ATOM 5305 C CA . ALA A 1 643 ? -93.310 3.971 60.166 1.00 78.38 643 ALA A CA 1
ATOM 5306 C C . ALA A 1 643 ? -91.919 3.581 59.636 1.00 78.38 643 ALA A C 1
ATOM 5308 O O . ALA A 1 643 ? -91.367 4.271 58.781 1.00 78.38 643 ALA A O 1
ATOM 5309 N N . ARG A 1 644 ? -91.366 2.460 60.114 1.00 75.00 644 ARG A N 1
ATOM 5310 C CA . ARG A 1 644 ? -90.048 1.963 59.706 1.00 75.00 644 ARG A CA 1
ATOM 5311 C C . ARG A 1 644 ? -90.078 1.117 58.427 1.00 75.00 644 ARG A C 1
ATOM 5313 O O . ARG A 1 644 ? -89.081 1.089 57.717 1.00 75.00 644 ARG A O 1
ATOM 5320 N N . GLU A 1 645 ? -91.205 0.490 58.093 1.00 71.25 645 GLU A N 1
ATOM 5321 C CA . GLU A 1 645 ? -91.420 -0.329 56.885 1.00 71.25 645 GLU A CA 1
ATOM 5322 C C . GLU A 1 645 ? -91.011 0.406 55.598 1.00 71.25 645 GLU A C 1
ATOM 5324 O O . GLU A 1 645 ? -90.311 -0.156 54.755 1.00 71.25 645 GLU A O 1
ATOM 5329 N N . SER A 1 646 ? -91.342 1.699 55.493 1.00 67.19 646 SER A N 1
ATOM 5330 C CA . SER A 1 646 ? -90.943 2.537 54.353 1.00 67.19 646 SER A CA 1
ATOM 5331 C C . SER A 1 646 ? -89.424 2.735 54.243 1.00 67.19 646 SER A C 1
ATOM 5333 O O . SER A 1 646 ? -88.917 2.886 53.134 1.00 67.19 646 SER A O 1
ATOM 5335 N N . GLY A 1 647 ? -88.697 2.749 55.366 1.00 68.62 647 GLY A N 1
ATOM 5336 C CA . GLY A 1 647 ? -87.235 2.879 55.401 1.00 68.62 647 GLY A CA 1
ATOM 5337 C C . GLY A 1 647 ? -86.507 1.545 55.213 1.00 68.62 647 GLY A C 1
ATOM 5338 O O . GLY A 1 647 ? -85.447 1.506 54.599 1.00 68.62 647 GLY A O 1
ATOM 5339 N N . ILE A 1 648 ? -87.108 0.436 55.656 1.00 67.69 648 ILE A N 1
ATOM 5340 C CA . ILE A 1 648 ? -86.544 -0.918 55.539 1.00 67.69 648 ILE A CA 1
ATOM 5341 C C . ILE A 1 648 ? -86.351 -1.321 54.070 1.00 67.69 648 ILE A C 1
ATOM 5343 O O . ILE A 1 648 ? -85.307 -1.863 53.722 1.00 67.69 648 ILE A O 1
ATOM 5347 N N . ASN A 1 649 ? -87.290 -0.988 53.177 1.00 64.12 649 ASN A N 1
ATOM 5348 C CA . ASN A 1 649 ? -87.116 -1.241 51.739 1.00 64.12 649 ASN A CA 1
ATOM 5349 C C . ASN A 1 649 ? -85.955 -0.434 51.123 1.00 64.12 649 ASN A C 1
ATOM 5351 O O . ASN A 1 649 ? -85.264 -0.937 50.238 1.00 64.12 649 ASN A O 1
ATOM 5355 N N . MET A 1 650 ? -85.699 0.786 51.611 1.00 66.62 650 MET A N 1
ATOM 5356 C CA . MET A 1 650 ? -84.532 1.581 51.202 1.00 66.62 650 MET A CA 1
ATOM 5357 C C . MET A 1 650 ? -83.213 1.040 51.775 1.00 66.62 650 MET A C 1
ATOM 5359 O O . MET A 1 650 ? -82.169 1.261 51.171 1.00 66.62 650 MET A O 1
ATOM 5363 N N . GLU A 1 651 ? -83.238 0.327 52.905 1.00 65.62 651 GLU A N 1
ATOM 5364 C CA . GLU A 1 651 ? -82.060 -0.321 53.507 1.00 65.62 651 GLU A CA 1
ATOM 5365 C C . GLU A 1 651 ? -81.751 -1.705 52.908 1.00 65.62 651 GLU A C 1
ATOM 5367 O O . GLU A 1 651 ? -80.592 -2.117 52.910 1.00 65.62 651 GLU A O 1
ATOM 5372 N N . ILE A 1 652 ? -82.761 -2.410 52.383 1.00 64.81 652 ILE A N 1
ATOM 5373 C CA . ILE A 1 652 ? -82.628 -3.743 51.768 1.00 64.81 652 ILE A CA 1
ATOM 5374 C C . ILE A 1 652 ? -82.137 -3.657 50.313 1.00 64.81 652 ILE A C 1
ATOM 5376 O O . ILE A 1 652 ? -81.237 -4.402 49.928 1.00 64.81 652 ILE A O 1
ATOM 5380 N N . ASN A 1 653 ? -82.686 -2.738 49.512 1.00 63.12 653 ASN A N 1
ATOM 5381 C CA . ASN A 1 653 ? -82.342 -2.590 48.087 1.00 63.12 653 ASN A CA 1
ATOM 5382 C C . ASN A 1 653 ? -80.849 -2.363 47.755 1.00 63.12 653 ASN A C 1
ATOM 5384 O O . ASN A 1 653 ? -80.430 -2.816 46.701 1.00 63.12 653 ASN A O 1
ATOM 5388 N N . PRO A 1 654 ? -80.033 -1.673 48.573 1.00 56.69 654 PRO A N 1
ATOM 5389 C CA . PRO A 1 654 ? -78.604 -1.483 48.304 1.00 56.69 654 PRO A CA 1
ATOM 5390 C C . PRO A 1 654 ? -77.729 -2.692 48.686 1.00 56.69 654 PRO A C 1
ATOM 5392 O O . PRO A 1 654 ? -76.512 -2.630 48.515 1.00 56.69 654 PRO A O 1
ATOM 5395 N N . VAL A 1 655 ? -78.311 -3.727 49.304 1.00 53.75 655 VAL A N 1
ATOM 5396 C CA . VAL A 1 655 ? -77.600 -4.905 49.837 1.00 53.75 655 VAL A CA 1
ATOM 5397 C C . VAL A 1 655 ? -77.877 -6.178 49.020 1.00 53.75 655 VAL A C 1
ATOM 5399 O O . VAL A 1 655 ? -77.057 -7.096 49.053 1.00 53.75 655 VAL A O 1
ATOM 5402 N N . LEU A 1 656 ? -79.009 -6.228 48.306 1.00 43.50 656 LEU A N 1
ATOM 5403 C CA . LEU A 1 656 ? -79.320 -7.207 47.252 1.00 43.50 656 LEU A CA 1
ATOM 5404 C C . LEU A 1 656 ? -78.645 -6.807 45.938 1.00 43.50 656 LE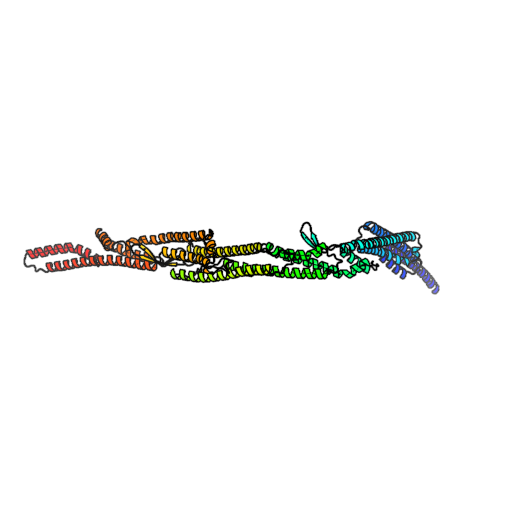U A C 1
ATOM 5406 O O . LEU A 1 656 ? -78.201 -7.734 45.225 1.00 43.50 656 LEU A O 1
#

Foldseek 3Di:
DVVVVVVVVVVVVVVVVVVVVVVVVVVVLVVLVVVLVDDPDLVVQLVVLVVCVVVDPDPVVVVSSLVSVLVSLVVLLVVLVVLVVLCVVCVVPNDFDPPAFPLLRQLVSLVVSLCVNVVSVVSVVVPVSNCPDPVNVVSVVSNVVSNVVSVVSNVVSVVVLVVVLVVLVVQQQAFQWDQDPPPSAIAGSHDVVLVSLLSNQVSCVVVVHDDDPSSVVSNVCVVVVVVLRVLVRVLSVLLVVLLVLADPLCNLLCVLLVVLLVVLCVCSNPPDGNPDPCSVVSSVSSVVSSVLSSVLSVLLVCLCVPQQVVLLVVLLPDALADADQPDADALVRRLVNSLVSNVVSLVSLQVSLVSNLVSLVVNVCSSQVPDGPPVTDGRDPVSSVVSSVVSLVSSLVSNLNNLLVNLVVLLCQLQDDPPDDDPDPRDFHYEWEFADDPPFTAIVVHLVSVLVSSVSSNVSSLVSQVSAFRHDCPVPDPVPTDTSSVVSVPDPSSVVSSVSSSVSSVVLVVVVVVVRVVCVVLSCLPPPDLVVVVVVVVVVVDDLVVLVVVLVVLVVVLVVLVPDDQWDDRRNYIYGHVNVSVVSNVSSVVSNVSSVVVVLVVLVVLVVVVVVVVVVLVVLLPDDDPDPVSVVSNVVSVVVCVVCVVVVVVSVVSSD

Organism: NCBI:txid120398